Protein AF-0000000070524397 (afdb_homodimer)

InterPro domains:
  IPR037516 Tripartite DENN domain [PS50211] (1-234)
  IPR042431 DENN domain-containing protein 10 [PTHR28544] (1-234)

Radius of gyration: 24.38 Å; Cα contacts (8 Å, |Δi|>4): 678; chains: 2; bounding box: 57×76×60 Å

Solvent-accessible surface area (backbone atoms only — not comparable to full-atom values): 26430 Å² total; per-residue (Å²): 139,86,80,75,86,70,76,80,78,81,74,82,74,82,76,78,84,90,64,96,59,81,52,75,74,76,55,50,52,42,63,40,44,63,20,40,56,69,67,40,86,73,48,38,60,58,45,35,58,55,42,50,36,56,64,45,41,39,27,33,31,37,36,26,78,47,61,69,61,31,46,54,54,56,48,14,54,55,48,64,49,44,89,63,74,60,52,74,36,61,38,55,79,48,62,101,41,67,70,47,44,55,23,55,65,69,45,85,36,33,38,36,16,28,50,58,74,70,56,76,76,42,65,89,68,35,42,30,41,30,38,58,77,75,66,40,79,44,73,35,77,92,45,43,74,70,63,44,77,35,72,67,48,50,52,50,16,48,49,53,40,52,41,68,67,33,86,89,48,52,58,40,51,33,38,48,56,47,38,52,54,49,50,52,52,50,49,56,53,55,72,34,36,41,72,49,91,92,42,90,58,49,23,58,35,67,66,54,52,59,69,69,64,55,60,66,39,50,45,48,36,52,54,47,34,32,48,56,69,63,15,50,83,125,140,87,84,77,85,71,80,83,81,81,76,85,74,82,77,78,81,91,64,95,60,82,49,74,77,76,55,50,52,41,62,41,44,65,22,43,58,68,66,41,84,73,48,38,58,58,45,34,57,55,43,52,35,55,62,44,39,38,27,35,32,36,35,26,78,47,62,68,60,33,46,53,53,57,49,14,54,54,46,63,49,44,90,63,75,58,51,74,35,61,38,55,79,49,60,102,39,68,71,47,45,56,24,56,66,70,45,85,37,33,40,36,15,28,52,58,75,69,56,76,77,41,64,90,69,35,44,30,41,31,38,58,76,75,66,43,78,45,72,34,76,92,45,43,75,68,63,44,77,34,70,64,46,51,53,50,16,49,50,52,41,53,41,67,65,33,87,88,48,52,57,41,51,33,38,47,54,47,38,52,56,49,50,52,53,50,48,54,53,55,70,35,37,42,72,50,93,91,41,89,59,48,21,58,35,69,66,55,52,58,69,67,63,55,60,67,38,50,45,49,36,52,54,49,35,32,48,57,68,65,14,50,83,125

Nearest PDB structures (foldseek):
  8p0v-assembly1_M  TM=8.172E-01  e=8.268E-24  Homo sapiens
  6ekk-assembly2_B  TM=6.399E-01  e=5.357E-07  Homo sapiens
  6ekk-assembly1_A  TM=6.453E-01  e=1.793E-06  Homo sapiens
  2zu6-assembly2_D  TM=4.357E-01  e=2.037E-01  Homo sapiens
  1vec-assembly1_A  TM=5.597E-01  e=2.546E+00  Homo sapiens

pLDDT: mean 84.49, std 22.26, range [18.33, 98.81]

Secondary structure (DSSP, 8-state):
-----------------SS----TTT--HHHHHHT----HHHHGGGHHHHHHHHHTT-EEEEE-SSHHHHHHHHTTGGGGGGGG--GGGEE-S--S-HHHHHHHHTSSSEEEEES-GGGGG-GGG-SEEEETTTTEEEE-GGGTTTT---HHHHHHHHHHHHHHH-TT--HHHHHHHHHHHHHHHHHHHHHTEE--TT-SS-EE-HHHHHHTT--HHHHHHHHHHHHHTT-S--/-----------------SS----TTT--HHHHHHT----HHHHGGGHHHHHHHHHTT-EEEEE-SSHHHHHHHHTTGGGGGGGG--GGGEE-S--S-HHHHHHHHTSSSEEEEES-GGGGG-GGG-SEEEETTTTEEEE-GGGTTTT---HHHHHHHHHHHHHHH-TT--HHHHHHHHHHHHHHHHHHHHHTEE--TT-SS-EE-HHHHHHTT--HHHHHHHHHHHHHTT-S--

Organism: Taeniopygia guttata (NCBI:txid59729)

Foldseek 3Di:
DPDDPVPDPPPPPPPDDDPVPPPPVLQPLVLLVVLAFAPCVLQQLCVLLLLLCVLLQWAEEEEDLDLVLLSRHQSNSVLLACVVVDCVQEASEFDPDPVRQVVQLVDSHHYHYYNDPCVVVVPVRGQWYAHPVVSDIDGDPVCCLLSPDDPLSSVLSVLLNVQSPDPVDDRSRSSVSSNVSVVVLVVVLVVQWDDDPPDPATAGDLVSLVVVVDDPNSSSNSVSSCVSVVR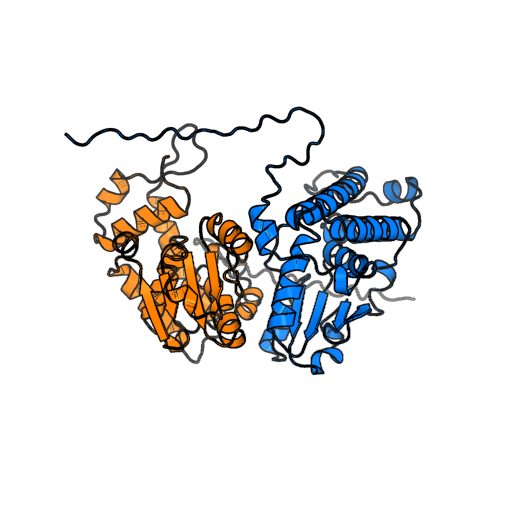HDD/DDDDCVDDPPPPPPPDDDPVPPPPVLQPLVLLVVLAFAPCVLQQLCVLLLLLCVLLQWAEEEEDLDLVLLSRHQSNSVLLACVVVDCVQEASEFDPDPVRQVVLLVDSHHYHYYNDPCVVVVPVRGQWYAHPVVSDIDGDPVCCLLSPDDPLSSVLSVLLNVQSPDPVDDSSRSSVSSNVSVVVLVVVLVVQWDDDPPDPATAGDLVSLVVVVDDPNSSSNSVSSCVSVVRHDD

Structure (mmCIF, N/CA/C/O backbone):
data_AF-0000000070524397-model_v1
#
loop_
_entity.id
_entity.type
_entity.pdbx_description
1 polymer 'DENN domain containing 10'
#
loop_
_atom_site.group_PDB
_atom_site.id
_atom_site.type_symbol
_atom_site.label_atom_id
_atom_site.label_alt_id
_atom_site.label_comp_id
_atom_site.label_asym_id
_atom_site.label_entity_id
_atom_site.label_seq_id
_atom_site.pdbx_PDB_ins_code
_atom_site.Cartn_x
_atom_site.Cartn_y
_atom_site.Cartn_z
_atom_site.occupancy
_atom_site.B_iso_or_equiv
_atom_site.auth_seq_id
_atom_site.auth_comp_id
_atom_site.auth_asym_id
_atom_site.auth_atom_id
_atom_site.pdbx_PDB_model_num
ATOM 1 N N . MET A 1 1 ? -33.062 34.156 0.468 1 21.06 1 MET A N 1
ATOM 2 C CA . MET A 1 1 ? -33.875 33.5 -0.561 1 21.06 1 MET A CA 1
ATOM 3 C C . MET A 1 1 ? -33.156 32.25 -1.091 1 21.06 1 MET A C 1
ATOM 5 O O . MET A 1 1 ? -32.625 32.281 -2.201 1 21.06 1 MET A O 1
ATOM 9 N N . MET A 1 2 ? -32.312 31.609 -0.244 1 22.56 2 MET A N 1
ATOM 10 C CA . MET A 1 2 ? -31.203 30.688 -0.075 1 22.56 2 MET A CA 1
ATOM 11 C C . MET A 1 2 ? -31.562 29.281 -0.508 1 22.56 2 MET A C 1
ATOM 13 O O . MET A 1 2 ? -32.312 28.594 0.188 1 22.56 2 MET A O 1
ATOM 17 N N . GLU A 1 3 ? -32.062 28.984 -1.922 1 22.14 3 GLU A N 1
ATOM 18 C CA . GLU A 1 3 ? -32.688 27.906 -2.674 1 22.14 3 GLU A CA 1
ATOM 19 C C . GLU A 1 3 ? -31.969 26.578 -2.455 1 22.14 3 GLU A C 1
ATOM 21 O O . GLU A 1 3 ? -30.781 26.562 -2.141 1 22.14 3 GLU A O 1
ATOM 26 N N . SER A 1 4 ? -32.75 25.344 -2.295 1 19.47 4 SER A N 1
ATOM 27 C CA . SER A 1 4 ? -32.938 23.938 -1.933 1 19.47 4 SER A CA 1
ATOM 28 C C . SER A 1 4 ? -32.219 23.016 -2.904 1 19.47 4 SER A C 1
ATOM 30 O O . SER A 1 4 ? -32.594 21.859 -3.061 1 19.47 4 SER A O 1
ATOM 32 N N . TYR A 1 5 ? -31.281 23.438 -3.668 1 18.33 5 TYR A N 1
ATOM 33 C CA . TYR A 1 5 ? -30.906 22.516 -4.738 1 18.33 5 TYR A CA 1
ATOM 34 C C . TYR A 1 5 ? -30.438 21.188 -4.172 1 18.33 5 TYR A C 1
ATOM 36 O O . TYR A 1 5 ? -29.328 21.078 -3.658 1 18.33 5 TYR A O 1
ATOM 44 N N . ILE A 1 6 ? -31.297 20.375 -3.395 1 20.47 6 ILE A N 1
ATOM 45 C CA . ILE A 1 6 ? -31.156 19.031 -2.846 1 20.47 6 ILE A CA 1
ATOM 46 C C . ILE A 1 6 ? -30.875 18.047 -3.971 1 20.47 6 ILE A C 1
ATOM 48 O O . ILE A 1 6 ? -31.734 17.781 -4.809 1 20.47 6 ILE A O 1
ATOM 52 N N . ALA A 1 7 ? -29.828 18.219 -4.734 1 21.2 7 ALA A N 1
ATOM 53 C CA . ALA A 1 7 ? -29.656 17.297 -5.855 1 21.2 7 ALA A CA 1
ATOM 54 C C . ALA A 1 7 ? -29.859 15.859 -5.422 1 21.2 7 ALA A C 1
ATOM 56 O O . ALA A 1 7 ? -29.531 15.484 -4.293 1 21.2 7 ALA A O 1
ATOM 57 N N . VAL A 1 8 ? -30.719 15.023 -6.059 1 19.36 8 VAL A N 1
ATOM 58 C CA . VAL A 1 8 ? -31.234 13.656 -6.215 1 19.36 8 VAL A CA 1
ATOM 59 C C . VAL A 1 8 ? -30.062 12.672 -6.215 1 19.36 8 VAL A C 1
ATOM 61 O O . VAL A 1 8 ? -29.172 12.758 -7.059 1 19.36 8 VAL A O 1
ATOM 64 N N . LEU A 1 9 ? -29.703 12.062 -5.09 1 19.66 9 LEU A N 1
ATOM 65 C CA . LEU A 1 9 ? -28.859 10.914 -4.754 1 19.66 9 LEU A CA 1
ATOM 66 C C . LEU A 1 9 ? -29.281 9.68 -5.543 1 19.66 9 LEU A C 1
ATOM 68 O O . LEU A 1 9 ? -30.312 9.07 -5.25 1 19.66 9 LEU A O 1
ATOM 72 N N . THR A 1 10 ? -29.391 9.727 -6.891 1 20.84 10 THR A N 1
ATOM 73 C CA . THR A 1 10 ? -29.781 8.516 -7.605 1 20.84 10 THR A CA 1
ATOM 74 C C . THR A 1 10 ? -28.969 7.312 -7.117 1 20.84 10 THR A C 1
ATOM 76 O O . THR A 1 10 ? -27.734 7.328 -7.156 1 20.84 10 THR A O 1
ATOM 79 N N . LYS A 1 11 ? -29.453 6.516 -6.184 1 25.2 11 LYS A N 1
ATOM 80 C CA . LYS A 1 11 ? -29.266 5.176 -5.625 1 25.2 11 LYS A CA 1
ATOM 81 C C . LYS A 1 11 ? -29.047 4.145 -6.727 1 25.2 11 LYS A C 1
ATOM 83 O O . LYS A 1 11 ? -30 3.725 -7.383 1 25.2 11 LYS A O 1
ATOM 88 N N . GLY A 1 12 ? -28.172 4.105 -7.695 1 23.19 12 GLY A N 1
ATOM 89 C CA . GLY A 1 12 ? -28.078 2.979 -8.609 1 23.19 12 GLY A CA 1
ATOM 90 C C . GLY A 1 12 ? -27.859 1.652 -7.906 1 23.19 12 GLY A C 1
ATOM 91 O O . GLY A 1 12 ? -26.734 1.292 -7.578 1 23.19 12 GLY A O 1
ATOM 92 N N . ILE A 1 13 ? -28.812 1.137 -7.07 1 24.67 13 ILE A N 1
ATOM 93 C CA . ILE A 1 13 ? -28.969 -0.173 -6.445 1 24.67 13 ILE A CA 1
ATOM 94 C C . ILE A 1 13 ? -28.875 -1.265 -7.508 1 24.67 13 ILE A C 1
ATOM 96 O O . ILE A 1 13 ? -29.734 -1.353 -8.391 1 24.67 13 ILE A O 1
ATOM 100 N N . CYS A 1 14 ? -27.875 -1.747 -8.148 1 23.94 14 CYS A N 1
ATOM 101 C CA . CYS A 1 14 ? -28.047 -2.949 -8.953 1 23.94 14 CYS A CA 1
ATOM 102 C C . CYS A 1 14 ? -28.406 -4.145 -8.078 1 23.94 14 CYS A C 1
ATOM 104 O O . CYS A 1 14 ? -27.672 -4.488 -7.156 1 23.94 14 CYS A O 1
ATOM 106 N N . GLN A 1 15 ? -29.656 -4.566 -7.902 1 25.31 15 GLN A N 1
ATOM 107 C CA . GLN A 1 15 ? -30.391 -5.688 -7.324 1 25.31 15 GLN A CA 1
ATOM 108 C C . GLN A 1 15 ? -29.812 -7.02 -7.797 1 25.31 15 GLN A C 1
ATOM 110 O O . GLN A 1 15 ? -30.328 -7.613 -8.75 1 25.31 15 GLN A O 1
ATOM 115 N N . SER A 1 16 ? -28.719 -7.43 -8.289 1 25.88 16 SER A N 1
ATOM 116 C CA . SER A 1 16 ? -28.656 -8.812 -8.75 1 25.88 16 SER A CA 1
ATOM 117 C C . SER A 1 16 ? -28.984 -9.781 -7.621 1 25.88 16 SER A C 1
ATOM 119 O O . SER A 1 16 ? -28.594 -9.578 -6.473 1 25.88 16 SER A O 1
ATOM 121 N N . GLU A 1 17 ? -29.938 -10.789 -7.68 1 27.19 17 GLU A N 1
ATOM 122 C CA . GLU A 1 17 ? -30.625 -11.828 -6.93 1 27.19 17 GLU A CA 1
ATOM 123 C C . GLU A 1 17 ? -29.641 -12.648 -6.094 1 27.19 17 GLU A C 1
ATOM 125 O O . GLU A 1 17 ? -28.422 -12.508 -6.23 1 27.19 17 GLU A O 1
ATOM 130 N N . GLU A 1 18 ? -30.047 -14.188 -5.762 1 28.73 18 GLU A N 1
ATOM 131 C CA . GLU A 1 18 ? -29.984 -15.305 -4.824 1 28.73 18 GLU A CA 1
ATOM 132 C C . GLU A 1 18 ? -28.578 -15.898 -4.766 1 28.73 18 GLU A C 1
ATOM 134 O O . GLU A 1 18 ? -28.172 -16.453 -3.744 1 28.73 18 GLU A O 1
ATOM 139 N N . ASN A 1 19 ? -28.109 -16.609 -5.895 1 27.97 19 ASN A N 1
ATOM 140 C CA . ASN A 1 19 ? -27.016 -17.562 -6.09 1 27.97 19 ASN A CA 1
ATOM 141 C C . ASN A 1 19 ? -25.672 -16.969 -5.727 1 27.97 19 ASN A C 1
ATOM 143 O O . ASN A 1 19 ? -25.469 -15.758 -5.867 1 27.97 19 ASN A O 1
ATOM 147 N N . GLY A 1 20 ? -24.625 -17.703 -4.977 1 31.33 20 GLY A N 1
ATOM 148 C CA . GLY A 1 20 ? -23.469 -17.219 -4.242 1 31.33 20 GLY A CA 1
ATOM 149 C C . GLY A 1 20 ? -22.734 -16.094 -4.949 1 31.33 20 GLY A C 1
ATOM 150 O O . GLY A 1 20 ? -21.75 -16.312 -5.648 1 31.33 20 GLY A O 1
ATOM 151 N N . SER A 1 21 ? -23.375 -15.125 -5.574 1 30.52 21 SER A N 1
ATOM 152 C CA . SER A 1 21 ? -23.062 -14.086 -6.547 1 30.52 21 SER A CA 1
ATOM 153 C C . SER A 1 21 ? -21.953 -13.172 -6.039 1 30.52 21 SER A C 1
ATOM 155 O O . SER A 1 21 ? -22.047 -12.617 -4.941 1 30.52 21 SER A O 1
ATOM 157 N N . PHE A 1 22 ? -20.656 -13.555 -6.066 1 33.31 22 PHE A N 1
ATOM 158 C CA . PHE A 1 22 ? -19.547 -12.609 -6.09 1 33.31 22 PHE A CA 1
ATOM 159 C C . PHE A 1 22 ? -20 -11.234 -6.551 1 33.31 22 PHE A C 1
ATOM 161 O O . PHE A 1 22 ? -20.344 -11.047 -7.723 1 33.31 22 PHE A O 1
ATOM 168 N N . LEU A 1 23 ? -20.953 -10.578 -5.945 1 38.72 23 LEU A N 1
ATOM 169 C CA . LEU A 1 23 ? -21.562 -9.281 -6.211 1 38.72 23 LEU A CA 1
ATOM 170 C C . LEU A 1 23 ? -20.547 -8.305 -6.785 1 38.72 23 LEU A C 1
ATOM 172 O O . LEU A 1 23 ? -19.406 -8.242 -6.312 1 38.72 23 LEU A O 1
ATOM 176 N N . SER A 1 24 ? -20.578 -7.941 -8.141 1 42.62 24 SER A N 1
ATOM 177 C CA . SER A 1 24 ? -20 -6.801 -8.852 1 42.62 24 SER A CA 1
ATOM 178 C C . SER A 1 24 ? -19.625 -5.688 -7.879 1 42.62 24 SER A C 1
ATOM 180 O O . SER A 1 24 ? -18.797 -4.824 -8.211 1 42.62 24 SER A O 1
ATOM 182 N N . LYS A 1 25 ? -20.234 -5.746 -6.711 1 46.66 25 LYS A N 1
ATOM 183 C CA . LYS A 1 25 ? -20.062 -4.648 -5.762 1 46.66 25 LYS A CA 1
ATOM 184 C C . LYS A 1 25 ? -18.688 -4.711 -5.102 1 46.66 25 LYS A C 1
ATOM 186 O O . LYS A 1 25 ? -18.094 -3.674 -4.793 1 46.66 25 LYS A O 1
ATOM 191 N N . ASP A 1 26 ? -18.281 -6.074 -4.906 1 50.47 26 ASP A N 1
ATOM 192 C CA . ASP A 1 26 ? -17.047 -6.211 -4.121 1 50.47 26 ASP A CA 1
ATOM 193 C C . ASP A 1 26 ? -15.82 -5.879 -4.965 1 50.47 26 ASP A C 1
ATOM 195 O O . ASP A 1 26 ? -14.766 -5.535 -4.422 1 50.47 26 ASP A O 1
ATOM 199 N N . PHE A 1 27 ? -16.156 -6.164 -6.219 1 55.69 27 PHE A N 1
ATOM 200 C CA . PHE A 1 27 ? -15.008 -5.836 -7.059 1 55.69 27 PHE A CA 1
ATOM 201 C C . PHE A 1 27 ? -15.039 -4.367 -7.473 1 55.69 27 PHE A C 1
ATOM 203 O O . PHE A 1 27 ? -15.93 -3.945 -8.211 1 55.69 27 PHE A O 1
ATOM 210 N N . ASP A 1 28 ? -14.312 -3.66 -6.676 1 63 28 ASP A N 1
ATOM 211 C CA . ASP A 1 28 ? -14.141 -2.264 -7.062 1 63 28 ASP A CA 1
ATOM 212 C C . ASP A 1 28 ? -13.203 -2.141 -8.266 1 63 28 ASP A C 1
ATOM 214 O O . ASP A 1 28 ? -11.984 -2.152 -8.109 1 63 28 ASP A O 1
ATOM 218 N N . ALA A 1 29 ? -13.789 -2.189 -9.453 1 59.62 29 ALA A N 1
ATOM 219 C CA . ALA A 1 29 ? -13.039 -2.127 -10.703 1 59.62 29 ALA A CA 1
ATOM 220 C C . ALA A 1 29 ? -12.055 -0.961 -10.695 1 59.62 29 ALA A C 1
ATOM 222 O O . ALA A 1 29 ? -10.992 -1.036 -11.312 1 59.62 29 ALA A O 1
ATOM 223 N N . ARG A 1 30 ? -12.461 -0.094 -10.031 1 62.22 30 ARG A N 1
ATOM 224 C CA . ARG A 1 30 ? -11.641 1.115 -10.016 1 62.22 30 ARG A CA 1
ATOM 225 C C . ARG A 1 30 ? -10.32 0.878 -9.297 1 62.22 30 ARG A C 1
ATOM 227 O O . ARG A 1 30 ? -9.258 1.273 -9.781 1 62.22 30 ARG A O 1
ATOM 234 N N . LYS A 1 31 ? -10.32 0.226 -8.203 1 67.38 31 LYS A N 1
ATOM 235 C CA . LYS A 1 31 ? -9.109 -0.13 -7.48 1 67.38 31 LYS A CA 1
ATOM 236 C C . LYS A 1 31 ? -8.25 -1.102 -8.289 1 67.38 31 LYS A C 1
ATOM 238 O O . LYS A 1 31 ? -7.023 -0.987 -8.305 1 67.38 31 LYS A O 1
ATOM 243 N N . ALA A 1 32 ? -8.945 -1.843 -8.992 1 67.62 32 ALA A N 1
ATOM 244 C CA . ALA A 1 32 ? -8.25 -2.838 -9.805 1 67.62 32 ALA A CA 1
ATOM 245 C C . ALA A 1 32 ? -7.441 -2.174 -10.914 1 67.62 32 ALA A C 1
ATOM 247 O O . ALA A 1 32 ? -6.34 -2.621 -11.234 1 67.62 32 ALA A O 1
ATOM 248 N N . TYR A 1 33 ? -7.914 -1.121 -11.414 1 66.44 33 TYR A N 1
ATOM 249 C CA . TYR A 1 33 ? -7.215 -0.447 -12.5 1 66.44 33 TYR A CA 1
ATOM 250 C C . TYR A 1 33 ? -5.918 0.182 -12.008 1 66.44 33 TYR A C 1
ATOM 252 O O . TYR A 1 33 ? -4.895 0.133 -12.703 1 66.44 33 TYR A O 1
ATOM 260 N N . LEU A 1 34 ? -6.035 0.681 -10.875 1 70.81 34 LEU A N 1
ATOM 261 C CA . LEU A 1 34 ? -4.852 1.346 -10.344 1 70.81 34 LEU A CA 1
ATOM 262 C C . LEU A 1 34 ? -3.758 0.332 -10.023 1 70.81 34 LEU A C 1
ATOM 264 O O . LEU A 1 34 ? -2.574 0.677 -9.984 1 70.81 34 LEU A O 1
ATOM 268 N N . ALA A 1 35 ? -4.172 -0.866 -9.961 1 68.56 35 ALA A N 1
ATOM 269 C CA . ALA A 1 35 ? -3.207 -1.935 -9.719 1 68.56 35 ALA A CA 1
ATOM 270 C C . ALA A 1 35 ? -2.398 -2.242 -10.977 1 68.56 35 ALA A C 1
ATOM 272 O O . ALA A 1 35 ? -1.316 -2.83 -10.898 1 68.56 35 ALA A O 1
ATOM 273 N N . GLY A 1 36 ? -2.727 -1.626 -12.109 1 68.06 36 GLY A N 1
ATOM 274 C CA . GLY A 1 36 ? -2.018 -1.883 -13.352 1 68.06 36 GLY A CA 1
ATOM 275 C C . GLY A 1 36 ? -2.408 -3.197 -14.008 1 68.06 36 GLY A C 1
ATOM 276 O O . GLY A 1 36 ? -3.273 -3.912 -13.5 1 68.06 36 GLY A O 1
ATOM 277 N N . SER A 1 37 ? -1.847 -3.383 -15.195 1 68.56 37 SER A N 1
ATOM 278 C CA . SER A 1 37 ? -2.084 -4.605 -15.953 1 68.56 37 SER A CA 1
ATOM 279 C C . SER A 1 37 ? -1.207 -5.746 -15.453 1 68.56 37 SER A C 1
ATOM 281 O O . SER A 1 37 ? -0.006 -5.566 -15.242 1 68.56 37 SER A O 1
ATOM 283 N N . ILE A 1 38 ? -1.871 -6.816 -15.125 1 70.75 38 ILE A N 1
ATOM 284 C CA . ILE A 1 38 ? -1.098 -8.008 -14.789 1 70.75 38 ILE A CA 1
ATOM 285 C C . ILE A 1 38 ? -0.157 -8.352 -15.945 1 70.75 38 ILE A C 1
ATOM 287 O O . ILE A 1 38 ? -0.591 -8.469 -17.094 1 70.75 38 ILE A O 1
ATOM 291 N N . LYS A 1 39 ? 1.061 -8.266 -15.672 1 68.81 39 LYS A N 1
ATOM 292 C CA . LYS A 1 39 ? 2.068 -8.445 -16.703 1 68.81 39 LYS A CA 1
ATOM 293 C C . LYS A 1 39 ? 2.17 -9.906 -17.125 1 68.81 39 LYS A C 1
ATOM 295 O O . LYS A 1 39 ? 3.25 -10.5 -17.094 1 68.81 39 LYS A O 1
ATOM 300 N N . VAL A 1 40 ? 1.19 -10.43 -17.609 1 77 40 VAL A N 1
ATOM 301 C CA . VAL A 1 40 ? 1.125 -11.812 -18.078 1 77 40 VAL A CA 1
ATOM 302 C C . VAL A 1 40 ? 1.975 -11.969 -19.328 1 77 40 VAL A C 1
ATOM 304 O O . VAL A 1 40 ? 2.543 -13.039 -19.578 1 77 40 VAL A O 1
ATOM 307 N N . SER A 1 41 ? 2.1 -10.922 -19.969 1 76.19 41 SER A N 1
ATOM 308 C CA . SER A 1 41 ? 2.85 -10.984 -21.219 1 76.19 41 SER A CA 1
ATOM 309 C C . SER A 1 41 ? 4.312 -11.344 -20.969 1 76.19 41 SER A C 1
ATOM 311 O O . SER A 1 41 ? 4.949 -11.977 -21.797 1 76.19 41 SER A O 1
ATOM 313 N N . GLN A 1 42 ? 4.715 -11.008 -19.891 1 88.19 42 GLN A N 1
ATOM 314 C CA . GLN A 1 42 ? 6.133 -11.234 -19.625 1 88.19 42 GLN A CA 1
ATOM 315 C C . GLN A 1 42 ? 6.387 -12.664 -19.156 1 88.19 42 GLN A C 1
ATOM 317 O O . GLN A 1 42 ? 7.363 -13.297 -19.562 1 88.19 42 GLN A O 1
ATOM 322 N N . PHE A 1 43 ? 5.492 -13.211 -18.375 1 93.56 43 PHE A N 1
ATOM 323 C CA . PHE A 1 43 ? 5.805 -14.492 -17.75 1 93.56 43 PHE A CA 1
ATOM 324 C C . PHE A 1 43 ? 4.84 -15.57 -18.219 1 93.56 43 PHE A C 1
ATOM 326 O O . PHE A 1 43 ? 5.059 -16.766 -17.969 1 93.56 43 PHE A O 1
ATOM 333 N N . GLY A 1 44 ? 3.771 -15.273 -18.906 1 93.88 44 GLY A N 1
ATOM 334 C CA . GLY A 1 44 ? 2.82 -16.266 -19.391 1 93.88 44 GLY A CA 1
ATOM 335 C C . GLY A 1 44 ? 2.301 -17.172 -18.297 1 93.88 44 GLY A C 1
ATOM 336 O O . GLY A 1 44 ? 1.838 -16.703 -17.266 1 93.88 44 GLY A O 1
ATOM 337 N N . MET A 1 45 ? 2.578 -18.422 -18.531 1 95 45 MET A N 1
ATOM 338 C CA . MET A 1 45 ? 2.088 -19.453 -17.625 1 95 45 MET A CA 1
ATOM 339 C C . MET A 1 45 ? 2.789 -19.375 -16.266 1 95 45 MET A C 1
ATOM 341 O O . MET A 1 45 ? 2.227 -19.766 -15.25 1 95 45 MET A O 1
ATOM 345 N N . GLU A 1 46 ? 3.963 -18.859 -16.297 1 96.75 46 GLU A N 1
ATOM 346 C CA . GLU A 1 46 ? 4.723 -18.797 -15.047 1 96.75 46 GLU A CA 1
ATOM 347 C C . GLU A 1 46 ? 4.086 -17.812 -14.07 1 96.75 46 GLU A C 1
ATOM 349 O O . GLU A 1 46 ? 4.414 -17.812 -12.883 1 96.75 46 GLU A O 1
ATOM 354 N N . THR A 1 47 ? 3.127 -17.016 -14.516 1 96.81 47 THR A N 1
ATOM 355 C CA . THR A 1 47 ? 2.387 -16.141 -13.625 1 96.81 47 THR A CA 1
ATOM 356 C C . THR A 1 47 ? 1.707 -16.922 -12.508 1 96.81 47 THR A C 1
ATOM 358 O O . THR A 1 47 ? 1.504 -16.422 -11.406 1 96.81 47 THR A O 1
ATOM 361 N N . VAL A 1 48 ? 1.422 -18.188 -12.75 1 97.94 48 VAL A N 1
ATOM 362 C CA . VAL A 1 48 ? 0.758 -19.031 -11.766 1 97.94 48 VAL A CA 1
ATOM 363 C C . VAL A 1 48 ? 1.665 -19.219 -10.547 1 97.94 48 VAL A C 1
ATOM 365 O O . VAL A 1 48 ? 1.183 -19.375 -9.422 1 97.94 48 VAL A O 1
ATOM 368 N N . ILE A 1 49 ? 2.969 -19.141 -10.742 1 98.25 49 ILE A N 1
ATOM 369 C CA . ILE A 1 49 ? 3.914 -19.234 -9.633 1 98.25 49 ILE A CA 1
ATOM 370 C C . ILE A 1 49 ? 3.711 -18.062 -8.68 1 98.25 49 ILE A C 1
ATOM 372 O O . ILE A 1 49 ? 3.67 -18.25 -7.461 1 98.25 49 ILE A O 1
ATOM 376 N N . LEU A 1 50 ? 3.512 -16.875 -9.242 1 97.94 50 LEU A N 1
ATOM 377 C CA . LEU A 1 50 ? 3.283 -15.68 -8.445 1 97.94 50 LEU A CA 1
ATOM 378 C C . LEU A 1 50 ? 1.923 -15.734 -7.762 1 97.94 50 LEU A C 1
ATOM 380 O O . LEU A 1 50 ? 1.799 -15.375 -6.586 1 97.94 50 LEU A O 1
ATOM 384 N N . TYR A 1 51 ? 0.994 -16.203 -8.484 1 98.12 51 TYR A N 1
ATOM 385 C CA . TYR A 1 51 ? -0.33 -16.391 -7.906 1 98.12 51 TYR A CA 1
ATOM 386 C C . TYR A 1 51 ? -0.266 -17.328 -6.695 1 98.12 51 TYR A C 1
ATOM 388 O O . TYR A 1 51 ? -0.79 -17 -5.629 1 98.12 51 TYR A O 1
ATOM 396 N N . THR A 1 52 ? 0.383 -18.422 -6.875 1 98.69 52 THR A N 1
ATOM 397 C CA . THR A 1 52 ? 0.49 -19.422 -5.816 1 98.69 52 THR A CA 1
ATOM 398 C C . THR A 1 52 ? 1.245 -18.859 -4.617 1 98.69 52 THR A C 1
ATOM 400 O O . THR A 1 52 ? 0.823 -19.047 -3.471 1 98.69 52 THR A O 1
ATOM 403 N N . ALA A 1 53 ? 2.314 -18.172 -4.898 1 98.62 53 ALA A N 1
ATOM 404 C CA . ALA A 1 53 ? 3.1 -17.578 -3.822 1 98.62 53 ALA A CA 1
ATOM 405 C C . ALA A 1 53 ? 2.264 -16.578 -3.025 1 98.62 53 ALA A C 1
ATOM 407 O O . ALA A 1 53 ? 2.316 -16.562 -1.793 1 98.62 53 ALA A O 1
ATOM 408 N N . LEU A 1 54 ? 1.528 -15.789 -3.688 1 98.12 54 LEU A N 1
ATOM 409 C CA . LEU A 1 54 ? 0.695 -14.789 -3.029 1 98.12 54 LEU A CA 1
ATOM 410 C C . LEU A 1 54 ? -0.411 -15.453 -2.217 1 98.12 54 LEU A C 1
ATOM 412 O O . LEU A 1 54 ? -0.673 -15.055 -1.077 1 98.12 54 LEU A O 1
ATOM 416 N N . MET A 1 55 ? -1.025 -16.469 -2.797 1 98.31 55 MET A N 1
ATOM 417 C CA . MET A 1 55 ? -2.062 -17.203 -2.08 1 98.31 55 MET A CA 1
ATOM 418 C C . MET A 1 55 ? -1.516 -17.797 -0.785 1 98.31 55 MET A C 1
ATOM 420 O O . MET A 1 55 ? -2.201 -17.797 0.24 1 98.31 55 MET A O 1
ATOM 424 N N . LEU A 1 56 ? -0.296 -18.188 -0.836 1 98.44 56 LEU A N 1
ATOM 425 C CA . LEU A 1 56 ? 0.299 -18.875 0.308 1 98.44 56 LEU A CA 1
ATOM 426 C C . LEU A 1 56 ? 1.07 -17.891 1.185 1 98.44 56 LEU A C 1
ATOM 428 O O . LEU A 1 56 ? 1.789 -18.297 2.098 1 98.44 56 LEU A O 1
ATOM 432 N N . LYS A 1 57 ? 0.975 -16.594 0.894 1 97.81 57 LYS A N 1
ATOM 433 C CA . LYS A 1 57 ? 1.6 -15.508 1.649 1 97.81 57 LYS A CA 1
ATOM 434 C C . LYS A 1 57 ? 3.107 -15.719 1.766 1 97.81 57 LYS A C 1
ATOM 436 O O . LYS A 1 57 ? 3.674 -15.586 2.852 1 97.81 57 LYS A O 1
ATOM 441 N N . LYS A 1 58 ? 3.705 -16.094 0.659 1 98.44 58 LYS A N 1
ATOM 442 C CA . LYS A 1 58 ? 5.156 -16.234 0.587 1 98.44 58 LYS A CA 1
ATOM 443 C C . LYS A 1 58 ? 5.84 -14.891 0.385 1 98.44 58 LYS A C 1
ATOM 445 O O . LYS A 1 58 ? 5.188 -13.906 0.044 1 98.44 58 LYS A O 1
ATOM 450 N N . ARG A 1 59 ? 7.164 -14.867 0.69 1 98.19 59 ARG A N 1
ATOM 451 C CA . ARG A 1 59 ? 8.008 -13.695 0.485 1 98.19 59 ARG A CA 1
ATOM 452 C C . ARG A 1 59 ? 8.5 -13.617 -0.957 1 98.19 59 ARG A C 1
ATOM 454 O O . ARG A 1 59 ? 9.203 -14.508 -1.426 1 98.19 59 ARG A O 1
ATOM 461 N N . ILE A 1 60 ? 8.086 -12.523 -1.674 1 98.75 60 ILE A N 1
ATOM 462 C CA . ILE A 1 60 ? 8.469 -12.344 -3.07 1 98.75 60 ILE A CA 1
ATOM 463 C C . ILE A 1 60 ? 9.414 -11.148 -3.195 1 98.75 60 ILE A C 1
ATOM 465 O O . ILE A 1 60 ? 9.086 -10.039 -2.775 1 98.75 60 ILE A O 1
ATOM 469 N N . VAL A 1 61 ? 10.531 -11.414 -3.729 1 98.75 61 VAL A N 1
ATOM 470 C CA . VAL A 1 61 ? 11.477 -10.336 -4.012 1 98.75 61 VAL A CA 1
ATOM 471 C C . VAL A 1 61 ? 11.594 -10.133 -5.52 1 98.75 61 VAL A C 1
ATOM 473 O O . VAL A 1 61 ? 11.719 -11.102 -6.273 1 98.75 61 VAL A O 1
ATOM 476 N N . VAL A 1 62 ? 11.547 -8.93 -5.945 1 98.56 62 VAL A N 1
ATOM 477 C CA . VAL A 1 62 ? 11.648 -8.547 -7.352 1 98.56 62 VAL A CA 1
ATOM 478 C C . VAL A 1 62 ? 12.867 -7.656 -7.559 1 98.56 62 VAL A C 1
ATOM 480 O O . VAL A 1 62 ? 13.055 -6.664 -6.848 1 98.56 62 VAL A O 1
ATOM 483 N N . TYR A 1 63 ? 13.625 -8.016 -8.516 1 98.75 63 TYR A N 1
ATOM 484 C CA . TYR A 1 63 ? 14.789 -7.199 -8.859 1 98.75 63 TYR A CA 1
ATOM 485 C C . TYR A 1 63 ? 14.648 -6.629 -10.266 1 98.75 63 TYR A C 1
ATOM 487 O O . TYR A 1 63 ? 14.258 -7.336 -11.195 1 98.75 63 TYR A O 1
ATOM 495 N N . HIS A 1 64 ? 14.992 -5.453 -10.383 1 98.5 64 HIS A N 1
ATOM 496 C CA . HIS A 1 64 ? 15.266 -4.75 -11.625 1 98.5 64 HIS A CA 1
ATOM 497 C C . HIS A 1 64 ? 16.094 -3.496 -11.383 1 98.5 64 HIS A C 1
ATOM 499 O O . HIS A 1 64 ? 15.898 -2.803 -10.375 1 98.5 64 HIS A O 1
ATOM 505 N N . PRO A 1 65 ? 17 -3.154 -12.328 1 97.94 65 PRO A N 1
ATOM 506 C CA . PRO A 1 65 ? 17.812 -1.965 -12.086 1 97.94 65 PRO A CA 1
ATOM 507 C C . PRO A 1 65 ? 17 -0.67 -12.148 1 97.94 65 PRO A C 1
ATOM 509 O O . PRO A 1 65 ? 17.406 0.343 -11.57 1 97.94 65 PRO A O 1
ATOM 512 N N . ARG A 1 66 ? 15.977 -0.662 -12.828 1 96.25 66 ARG A N 1
ATOM 513 C CA . ARG A 1 66 ? 15.125 0.519 -12.953 1 96.25 66 ARG A CA 1
ATOM 514 C C . ARG A 1 66 ? 13.93 0.427 -12.016 1 96.25 66 ARG A C 1
ATOM 516 O O . ARG A 1 66 ? 13.102 -0.484 -12.133 1 96.25 66 ARG A O 1
ATOM 523 N N . ILE A 1 67 ? 13.711 1.365 -11.156 1 95.88 67 ILE A N 1
ATOM 524 C CA . ILE A 1 67 ? 12.641 1.377 -10.164 1 95.88 67 ILE A CA 1
ATOM 525 C C . ILE A 1 67 ? 11.289 1.471 -10.867 1 95.88 67 ILE A C 1
ATOM 527 O O . ILE A 1 67 ? 10.297 0.927 -10.383 1 95.88 67 ILE A O 1
ATOM 531 N N . GLU A 1 68 ? 11.289 2.139 -12.102 1 94 68 GLU A N 1
ATOM 532 C CA . GLU A 1 68 ? 10.047 2.25 -12.859 1 94 68 GLU A CA 1
ATOM 533 C C . GLU A 1 68 ? 9.484 0.875 -13.203 1 94 68 GLU A C 1
ATOM 535 O O . GLU A 1 68 ? 8.281 0.641 -13.07 1 94 68 GLU A O 1
ATOM 540 N N . ALA A 1 69 ? 10.438 0.031 -13.602 1 94.62 69 ALA A N 1
ATOM 541 C CA . ALA A 1 69 ? 10.039 -1.324 -13.969 1 94.62 69 ALA A CA 1
ATOM 542 C C . ALA A 1 69 ? 9.508 -2.09 -12.758 1 94.62 69 ALA A C 1
ATOM 544 O O . ALA A 1 69 ? 8.5 -2.795 -12.859 1 94.62 69 ALA A O 1
ATOM 545 N N . ILE A 1 70 ? 10.148 -1.896 -11.602 1 96.06 70 ILE A N 1
ATOM 546 C CA . ILE A 1 70 ? 9.734 -2.566 -10.375 1 96.06 70 ILE A CA 1
ATOM 547 C C . ILE A 1 70 ? 8.344 -2.092 -9.969 1 96.06 70 ILE A C 1
ATOM 549 O O . ILE A 1 70 ? 7.469 -2.904 -9.672 1 96.06 70 ILE A O 1
ATOM 553 N N . GLN A 1 71 ? 8.133 -0.796 -9.984 1 91.94 71 GLN A N 1
ATOM 554 C CA . GLN A 1 71 ? 6.859 -0.216 -9.57 1 91.94 71 GLN A CA 1
ATOM 555 C C . GLN A 1 71 ? 5.715 -0.692 -10.461 1 91.94 71 GLN A C 1
ATOM 557 O O . GLN A 1 71 ? 4.656 -1.078 -9.969 1 91.94 71 GLN A O 1
ATOM 562 N N . GLU A 1 72 ? 5.934 -0.713 -11.75 1 90.94 72 GLU A N 1
ATOM 563 C CA . GLU A 1 72 ? 4.91 -1.127 -12.703 1 90.94 72 GLU A CA 1
ATOM 56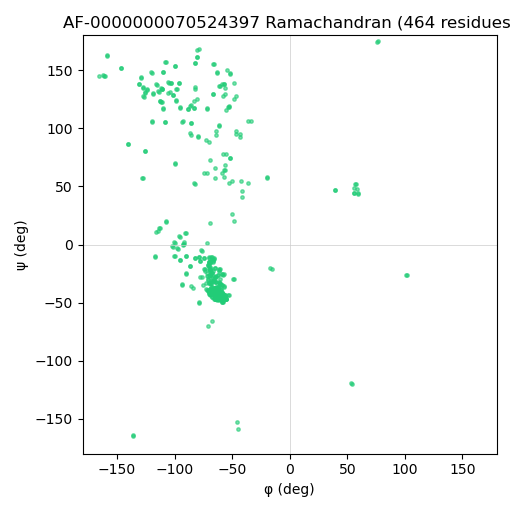4 C C . GLU A 1 72 ? 4.539 -2.596 -12.516 1 90.94 72 GLU A C 1
ATOM 566 O O . GLU A 1 72 ? 3.365 -2.963 -12.594 1 90.94 72 GLU A O 1
ATOM 571 N N . PHE A 1 73 ? 5.504 -3.34 -12.227 1 94 73 PHE A N 1
ATOM 572 C CA . PHE A 1 73 ? 5.281 -4.777 -12.109 1 94 73 PHE A CA 1
ATOM 573 C C . PHE A 1 73 ? 4.645 -5.117 -10.766 1 94 73 PHE A C 1
ATOM 575 O O . PHE A 1 73 ? 3.621 -5.805 -10.719 1 94 73 PHE A O 1
ATOM 582 N N . THR A 1 74 ? 5.207 -4.609 -9.617 1 95.12 74 THR A N 1
ATOM 583 C CA . THR A 1 74 ? 4.801 -5.043 -8.281 1 95.12 74 THR A CA 1
ATOM 584 C C . THR A 1 74 ? 3.404 -4.523 -7.949 1 95.12 74 THR A C 1
ATOM 586 O O . THR A 1 74 ? 2.656 -5.172 -7.215 1 95.12 74 THR A O 1
ATOM 589 N N . ARG A 1 75 ? 3.027 -3.412 -8.469 1 89.81 75 ARG A N 1
ATOM 590 C CA . ARG A 1 75 ? 1.731 -2.832 -8.133 1 89.81 75 ARG A CA 1
ATOM 591 C C . ARG A 1 75 ? 0.592 -3.727 -8.617 1 89.81 75 ARG A C 1
ATOM 593 O O . ARG A 1 75 ? -0.538 -3.609 -8.133 1 89.81 75 ARG A O 1
ATOM 600 N N . THR A 1 76 ? 0.875 -4.652 -9.609 1 91.06 76 THR A N 1
ATOM 601 C CA . THR A 1 76 ? -0.162 -5.512 -10.164 1 91.06 76 THR A CA 1
ATOM 602 C C . THR A 1 76 ? -0.326 -6.773 -9.328 1 91.06 76 THR A C 1
ATOM 604 O O . THR A 1 76 ? -1.354 -7.449 -9.406 1 91.06 76 THR A O 1
ATOM 607 N N . LEU A 1 77 ? 0.596 -7.109 -8.539 1 94.88 77 LEU A N 1
ATOM 608 C CA . LEU A 1 77 ? 0.677 -8.43 -7.926 1 94.88 77 LEU A CA 1
ATOM 609 C C . LEU A 1 77 ? -0.433 -8.617 -6.898 1 94.88 77 LEU A C 1
ATOM 611 O O . LEU A 1 77 ? -1.074 -9.672 -6.859 1 94.88 77 LEU A O 1
ATOM 615 N N . PRO A 1 78 ? -0.739 -7.598 -6.078 1 92.5 78 PRO A N 1
ATOM 616 C CA . PRO A 1 78 ? -1.832 -7.801 -5.121 1 92.5 78 PRO A CA 1
ATOM 617 C C . PRO A 1 78 ? -3.166 -8.086 -5.809 1 92.5 78 PRO A C 1
ATOM 619 O O . PRO A 1 78 ? -4.031 -8.758 -5.23 1 92.5 78 PRO A O 1
ATOM 622 N N . ALA A 1 79 ? -3.297 -7.676 -7.07 1 90.88 79 ALA A N 1
ATOM 623 C CA . ALA A 1 79 ? -4.547 -7.875 -7.797 1 90.88 79 ALA A CA 1
ATOM 624 C C . ALA A 1 79 ? -4.754 -9.352 -8.141 1 90.88 79 ALA A C 1
ATOM 626 O O . ALA A 1 79 ? -5.871 -9.773 -8.445 1 90.88 79 ALA A O 1
ATOM 627 N N . LEU A 1 80 ? -3.707 -10.148 -8.086 1 94.81 80 LEU A N 1
ATOM 628 C CA . LEU A 1 80 ? -3.816 -11.578 -8.336 1 94.81 80 LEU A CA 1
ATOM 629 C C . LEU A 1 80 ? -4.582 -12.273 -7.211 1 94.81 80 LEU A C 1
ATOM 631 O O . LEU A 1 80 ? -5.094 -13.383 -7.395 1 94.81 80 LEU A O 1
ATOM 635 N N . VAL A 1 81 ? -4.613 -11.633 -6.031 1 95.69 81 VAL A N 1
ATOM 636 C CA . VAL A 1 81 ? -5.316 -12.18 -4.879 1 95.69 81 VAL A CA 1
ATOM 637 C C . VAL A 1 81 ? -6.27 -11.133 -4.305 1 95.69 81 VAL A C 1
ATOM 639 O O . VAL A 1 81 ? -6.254 -10.859 -3.102 1 95.69 81 VAL A O 1
ATOM 642 N N . TRP A 1 82 ? -7.07 -10.711 -5.082 1 91.06 82 TRP A N 1
ATOM 643 C CA . TRP A 1 82 ? -7.953 -9.57 -4.836 1 91.06 82 TRP A CA 1
ATOM 644 C C . TRP A 1 82 ? -8.828 -9.82 -3.609 1 91.06 82 TRP A C 1
ATOM 646 O O . TRP A 1 82 ? -9.273 -8.867 -2.959 1 91.06 82 TRP A O 1
ATOM 656 N N . HIS A 1 83 ? -9.094 -11 -3.244 1 92 83 HIS A N 1
ATOM 657 C CA . HIS A 1 83 ? -9.945 -11.328 -2.102 1 92 83 HIS A CA 1
ATOM 658 C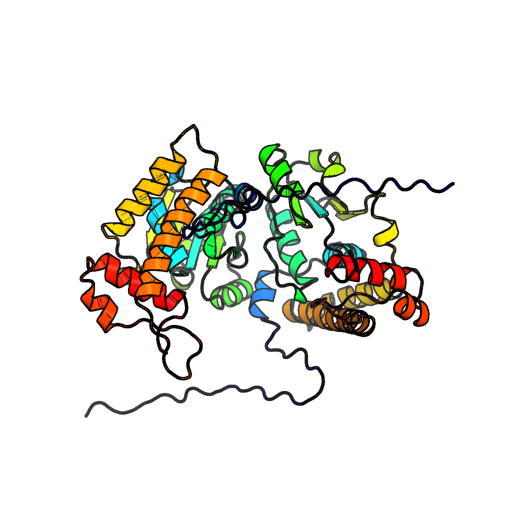 C . HIS A 1 83 ? -9.352 -10.781 -0.807 1 92 83 HIS A C 1
ATOM 660 O O . HIS A 1 83 ? -10.07 -10.602 0.182 1 92 83 HIS A O 1
ATOM 666 N N . ARG A 1 84 ? -8.047 -10.508 -0.827 1 92.25 84 ARG A N 1
ATOM 667 C CA . ARG A 1 84 ? -7.395 -10 0.376 1 92.25 84 ARG A CA 1
ATOM 668 C C . ARG A 1 84 ? -7.43 -8.477 0.421 1 92.25 84 ARG A C 1
ATOM 670 O O . ARG A 1 84 ? -7.289 -7.879 1.49 1 92.25 84 ARG A O 1
ATOM 677 N N . GLN A 1 85 ? -7.523 -7.852 -0.72 1 85.81 85 GLN A N 1
ATOM 678 C CA . GLN A 1 85 ? -7.516 -6.395 -0.807 1 85.81 85 GLN A CA 1
ATOM 679 C C . GLN A 1 85 ? -6.512 -5.789 0.17 1 85.81 85 GLN A C 1
ATOM 681 O O . GLN A 1 85 ? -6.852 -4.883 0.934 1 85.81 85 GLN A O 1
ATOM 686 N N . ASP A 1 86 ? -5.281 -6.348 0.193 1 88 86 ASP A N 1
ATOM 687 C CA . ASP A 1 86 ? -4.223 -5.945 1.118 1 88 86 ASP A CA 1
ATOM 688 C C . ASP A 1 86 ? -3.002 -5.426 0.363 1 88 86 ASP A C 1
ATOM 690 O O . ASP A 1 86 ? -2.164 -6.211 -0.085 1 88 86 ASP A O 1
ATOM 694 N N . TRP A 1 87 ? -2.805 -4.133 0.381 1 86 87 TRP A N 1
ATOM 695 C CA . TRP A 1 87 ? -1.678 -3.52 -0.315 1 86 87 TRP A CA 1
ATOM 696 C C . TRP A 1 87 ? -0.521 -3.26 0.645 1 86 87 TRP A C 1
ATOM 698 O O . TRP A 1 87 ? 0.569 -2.869 0.222 1 86 87 TRP A O 1
ATOM 708 N N . SER A 1 88 ? -0.73 -3.545 1.907 1 83.94 88 SER A N 1
ATOM 709 C CA . SER A 1 88 ? 0.322 -3.309 2.891 1 83.94 88 SER A CA 1
ATOM 710 C C . SER A 1 88 ? 1.479 -4.285 2.707 1 83.94 88 SER A C 1
ATOM 712 O O . SER A 1 88 ? 2.57 -4.066 3.24 1 83.94 88 SER A O 1
ATOM 714 N N . ILE A 1 89 ? 1.302 -5.273 1.921 1 91.56 89 ILE A N 1
ATOM 715 C CA . ILE A 1 89 ? 2.361 -6.25 1.699 1 91.56 89 ILE A CA 1
ATOM 716 C C . ILE A 1 89 ? 3.344 -5.719 0.657 1 91.56 89 ILE A C 1
ATOM 718 O O . ILE A 1 89 ? 4.41 -6.301 0.449 1 91.56 89 ILE A O 1
ATOM 722 N N . LEU A 1 90 ? 2.961 -4.645 -0.006 1 92 90 LEU A N 1
ATOM 723 C CA . LEU A 1 90 ? 3.744 -4.129 -1.122 1 92 90 LEU A CA 1
ATOM 724 C C . LEU A 1 90 ? 4.797 -3.139 -0.633 1 92 90 LEU A C 1
ATOM 726 O O . LEU A 1 90 ? 4.461 -2.08 -0.096 1 92 90 LEU A O 1
ATOM 730 N N . HIS A 1 91 ? 6.074 -3.469 -0.816 1 92.06 91 HIS A N 1
ATOM 731 C CA . HIS A 1 91 ? 7.238 -2.639 -0.542 1 92.06 91 HIS A CA 1
ATOM 732 C C . HIS A 1 91 ? 8.133 -2.523 -1.771 1 92.06 91 HIS A C 1
ATOM 734 O O . HIS A 1 91 ? 9.203 -3.135 -1.822 1 92.06 91 HIS A O 1
ATOM 740 N N . SER A 1 92 ? 7.797 -1.682 -2.67 1 91.62 92 SER A N 1
ATOM 741 C CA . SER A 1 92 ? 8.312 -1.716 -4.035 1 91.62 92 SER A CA 1
ATOM 742 C C . SER A 1 92 ? 9.727 -1.151 -4.109 1 91.62 92 SER A C 1
ATOM 744 O O . SER A 1 92 ? 10.422 -1.34 -5.105 1 91.62 92 SER A O 1
ATOM 746 N N . TYR A 1 93 ? 10.195 -0.481 -3.113 1 93.56 93 TYR A N 1
ATOM 747 C CA . TYR A 1 93 ? 11.516 0.127 -3.148 1 93.56 93 TYR A CA 1
ATOM 748 C C . TYR A 1 93 ? 12.219 -0.013 -1.802 1 93.56 93 TYR A C 1
ATOM 750 O O . TYR A 1 93 ? 12.172 0.898 -0.972 1 93.56 93 TYR A O 1
ATOM 758 N N . VAL A 1 94 ? 12.852 -1.099 -1.654 1 94.5 94 VAL A N 1
ATOM 759 C CA . VAL A 1 94 ? 13.555 -1.403 -0.411 1 94.5 94 VAL A CA 1
ATOM 760 C C . VAL A 1 94 ? 15.062 -1.358 -0.641 1 94.5 94 VAL A C 1
ATOM 762 O O . VAL A 1 94 ? 15.539 -1.7 -1.725 1 94.5 94 VAL A O 1
ATOM 765 N N . HIS A 1 95 ? 15.797 -0.965 0.409 1 92.94 95 HIS A N 1
ATOM 766 C CA . HIS A 1 95 ? 17.25 -0.936 0.348 1 92.94 95 HIS A CA 1
ATOM 767 C C . HIS A 1 95 ? 17.859 -2.059 1.18 1 92.94 95 HIS A C 1
ATOM 769 O O . HIS A 1 95 ? 17.219 -2.596 2.078 1 92.94 95 HIS A O 1
ATOM 775 N N . LEU A 1 96 ? 19.109 -2.383 0.795 1 94.94 96 LEU A N 1
ATOM 776 C CA . LEU A 1 96 ? 19.828 -3.412 1.537 1 94.94 96 LEU A CA 1
ATOM 777 C C . LEU A 1 96 ? 20.484 -2.824 2.785 1 94.94 96 LEU A C 1
ATOM 779 O O . LEU A 1 96 ? 21.703 -2.949 2.975 1 94.94 96 LEU A O 1
ATOM 783 N N . HIS A 1 97 ? 19.656 -2.146 3.566 1 91.38 97 HIS A N 1
ATOM 784 C CA . HIS A 1 97 ? 20.031 -1.637 4.879 1 91.38 97 HIS A CA 1
ATOM 785 C C . HIS A 1 97 ? 19.406 -2.477 5.992 1 91.38 97 HIS A C 1
ATOM 787 O O . HIS A 1 97 ? 18.25 -2.881 5.902 1 91.38 97 HIS A O 1
ATOM 793 N N . GLU A 1 98 ? 20.141 -2.703 6.969 1 88.06 98 GLU A N 1
ATOM 794 C CA . GLU A 1 98 ? 19.781 -3.641 8.023 1 88.06 98 GLU A CA 1
ATOM 795 C C . GLU A 1 98 ? 18.438 -3.264 8.656 1 88.06 98 GLU A C 1
ATOM 797 O O . GLU A 1 98 ? 17.594 -4.129 8.891 1 88.06 98 GLU A O 1
ATOM 802 N N . GLU A 1 99 ? 18.25 -2.07 8.938 1 82.81 99 GLU A N 1
ATOM 803 C CA . GLU A 1 99 ? 17.016 -1.653 9.594 1 82.81 99 GLU A CA 1
ATOM 804 C C . GLU A 1 99 ? 15.789 -1.949 8.727 1 82.81 99 GLU A C 1
ATOM 806 O O . GLU A 1 99 ? 14.773 -2.43 9.219 1 82.81 99 GLU A O 1
ATOM 811 N N . GLU A 1 100 ? 15.922 -1.68 7.398 1 86.81 100 GLU A N 1
ATOM 812 C CA . GLU A 1 100 ? 14.82 -1.953 6.48 1 86.81 100 GLU A CA 1
ATOM 813 C C . GLU A 1 100 ? 14.594 -3.453 6.328 1 86.81 100 GLU A C 1
ATOM 815 O O . GLU A 1 100 ? 13.445 -3.908 6.273 1 86.81 100 GLU A O 1
ATOM 820 N N . LEU A 1 101 ? 15.664 -4.133 6.336 1 92.44 101 LEU A N 1
ATOM 821 C CA . LEU A 1 101 ? 15.562 -5.574 6.148 1 92.44 101 LEU A CA 1
ATOM 822 C C . LEU A 1 101 ? 14.938 -6.238 7.375 1 92.44 101 LEU A C 1
ATOM 824 O O . LEU A 1 101 ? 14.141 -7.172 7.242 1 92.44 101 LEU A O 1
ATOM 828 N N . GLU A 1 102 ? 15.273 -5.809 8.57 1 87.75 102 GLU A N 1
ATOM 829 C CA . GLU A 1 102 ? 14.688 -6.344 9.789 1 87.75 102 GLU A CA 1
ATOM 830 C C . GLU A 1 102 ? 13.18 -6.098 9.828 1 87.75 102 GLU A C 1
ATOM 832 O O . GLU A 1 102 ? 12.414 -6.965 10.25 1 87.75 102 GLU A O 1
ATOM 837 N N . ALA A 1 103 ? 12.852 -4.906 9.406 1 86.19 103 ALA A N 1
ATOM 838 C CA . ALA A 1 103 ? 11.422 -4.598 9.336 1 86.19 103 ALA A CA 1
ATOM 839 C C . ALA A 1 103 ? 10.711 -5.484 8.32 1 86.19 103 ALA A C 1
ATOM 841 O O . ALA A 1 103 ? 9.617 -5.977 8.578 1 86.19 103 ALA A O 1
ATOM 842 N N . LEU A 1 104 ? 11.336 -5.699 7.18 1 91.31 104 LEU A N 1
ATOM 843 C CA . LEU A 1 104 ? 10.773 -6.551 6.133 1 91.31 104 LEU A CA 1
ATOM 844 C C . LEU A 1 104 ? 10.617 -7.984 6.629 1 91.31 104 LEU A C 1
ATOM 846 O O . LEU A 1 104 ? 9.578 -8.609 6.406 1 91.31 104 LEU A O 1
ATOM 850 N N . LYS A 1 105 ? 11.555 -8.461 7.344 1 91.25 105 LYS A N 1
ATOM 851 C CA . LYS A 1 105 ? 11.578 -9.836 7.82 1 91.25 105 LYS A CA 1
ATOM 852 C C . LYS A 1 105 ? 10.5 -10.078 8.867 1 91.25 105 LYS A C 1
ATOM 854 O O . LYS A 1 105 ? 10.109 -11.219 9.125 1 91.25 105 LYS A O 1
ATOM 859 N N . ALA A 1 106 ? 10.055 -9.07 9.453 1 85.56 106 ALA A N 1
ATOM 860 C CA . ALA A 1 106 ? 9.031 -9.195 10.484 1 85.56 106 ALA A CA 1
ATOM 861 C C . ALA A 1 106 ? 7.648 -9.383 9.859 1 85.56 106 ALA A C 1
ATOM 863 O O . ALA A 1 106 ? 6.691 -9.742 10.547 1 85.56 106 ALA A O 1
ATOM 864 N N . CYS A 1 107 ? 7.562 -9.188 8.586 1 85.31 107 CYS A N 1
ATOM 865 C CA . CYS A 1 107 ? 6.293 -9.359 7.891 1 85.31 107 CYS A CA 1
ATOM 866 C C . CYS A 1 107 ? 6.039 -10.82 7.562 1 85.31 107 CYS A C 1
ATOM 868 O O . CYS A 1 107 ? 6.977 -11.578 7.309 1 85.31 107 CYS A O 1
ATOM 870 N N . THR A 1 108 ? 4.875 -11.398 7.746 1 83.38 108 THR A N 1
ATOM 871 C CA . THR A 1 108 ? 4.52 -12.781 7.449 1 83.38 108 THR A CA 1
ATOM 872 C C . THR A 1 108 ? 4.66 -13.07 5.957 1 83.38 108 THR A C 1
ATOM 874 O O . THR A 1 108 ? 5.125 -14.141 5.566 1 83.38 108 THR A O 1
ATOM 877 N N . GLY A 1 109 ? 4.449 -12.188 5.055 1 94.12 109 GLY A N 1
ATOM 878 C CA . GLY A 1 109 ? 4.531 -12.188 3.605 1 94.12 109 GLY A CA 1
ATOM 879 C C . GLY A 1 109 ? 4.598 -10.789 3.014 1 94.12 109 GLY A C 1
ATOM 880 O O . GLY A 1 109 ? 4.035 -9.844 3.572 1 94.12 109 GLY A O 1
ATOM 881 N N . TYR A 1 110 ? 5.379 -10.805 1.898 1 96.31 110 TYR A N 1
ATOM 882 C CA . TYR A 1 110 ? 5.504 -9.477 1.309 1 96.31 110 TYR A CA 1
ATOM 883 C C . TYR A 1 110 ? 5.914 -9.57 -0.156 1 96.31 110 TYR A C 1
ATOM 885 O O . TYR A 1 110 ? 6.305 -10.641 -0.633 1 96.31 110 TYR A O 1
ATOM 893 N N . ILE A 1 111 ? 5.727 -8.508 -0.843 1 97.19 111 ILE A N 1
ATOM 894 C CA . ILE A 1 111 ? 6.34 -8.195 -2.131 1 97.19 111 ILE A CA 1
ATOM 895 C C . ILE A 1 111 ? 7.344 -7.059 -1.962 1 97.19 111 ILE A C 1
ATOM 897 O O . ILE A 1 111 ? 6.977 -5.945 -1.584 1 97.19 111 ILE A O 1
ATOM 901 N N . ALA A 1 112 ? 8.609 -7.34 -2.232 1 97.69 112 ALA A N 1
ATOM 902 C CA . ALA A 1 112 ? 9.633 -6.32 -2.037 1 97.69 112 ALA A CA 1
ATOM 903 C C . ALA A 1 112 ? 10.453 -6.117 -3.305 1 97.69 112 ALA A C 1
ATOM 905 O O . ALA A 1 112 ? 10.898 -7.09 -3.928 1 97.69 112 ALA A O 1
ATOM 906 N N . GLY A 1 113 ? 10.609 -4.895 -3.693 1 97.62 113 GLY A N 1
ATOM 907 C CA . GLY A 1 113 ? 11.414 -4.551 -4.852 1 97.62 113 GLY A CA 1
ATOM 908 C C . GLY A 1 113 ? 12.773 -3.99 -4.484 1 97.62 113 GLY A C 1
ATOM 909 O O . GLY A 1 113 ? 12.898 -3.23 -3.521 1 97.62 113 GLY A O 1
ATOM 910 N N . PHE A 1 114 ? 13.773 -4.398 -5.203 1 98.12 114 PHE A N 1
ATOM 911 C CA . PHE A 1 114 ? 15.141 -3.938 -5.02 1 98.12 114 PHE A CA 1
ATOM 912 C C . PHE A 1 114 ? 15.758 -3.523 -6.352 1 98.12 114 PHE A C 1
ATOM 914 O O . PHE A 1 114 ? 15.555 -4.195 -7.367 1 98.12 114 PHE A O 1
ATOM 921 N N . THR A 1 115 ? 16.453 -2.451 -6.312 1 98.06 115 THR A N 1
ATOM 922 C CA . THR A 1 115 ? 17.203 -2.053 -7.5 1 98.06 115 THR A CA 1
ATOM 923 C C . THR A 1 115 ? 18.656 -2.545 -7.414 1 98.06 115 THR A C 1
ATOM 925 O O . THR A 1 115 ? 19.375 -2.529 -8.406 1 98.06 115 THR A O 1
ATOM 928 N N . ASP A 1 116 ? 19.094 -2.969 -6.289 1 98.12 116 ASP A N 1
ATOM 929 C CA . ASP A 1 116 ? 20.438 -3.496 -6.062 1 98.12 116 ASP A CA 1
ATOM 930 C C . ASP A 1 116 ? 20.5 -4.984 -6.391 1 98.12 116 ASP A C 1
ATOM 932 O O . ASP A 1 116 ? 19.859 -5.805 -5.73 1 98.12 116 ASP A O 1
ATOM 936 N N . SER A 1 117 ? 21.312 -5.324 -7.297 1 97.81 117 SER A N 1
ATOM 937 C CA . SER A 1 117 ? 21.391 -6.695 -7.789 1 97.81 117 SER A CA 1
ATOM 938 C C . SER A 1 117 ? 21.906 -7.641 -6.715 1 97.81 117 SER A C 1
ATOM 940 O O . SER A 1 117 ? 21.734 -8.859 -6.809 1 97.81 117 SER A O 1
ATOM 942 N N . GLU A 1 118 ? 22.469 -7.133 -5.672 1 98.25 118 GLU A N 1
ATOM 943 C CA . GLU A 1 118 ? 23.016 -7.953 -4.594 1 98.25 118 GLU A CA 1
ATOM 944 C C . GLU A 1 118 ? 21.906 -8.711 -3.869 1 98.25 118 GLU A C 1
ATOM 946 O O . GLU A 1 118 ? 22.172 -9.656 -3.125 1 98.25 118 GLU A O 1
ATOM 951 N N . VAL A 1 119 ? 20.672 -8.359 -4.117 1 98.44 119 VAL A N 1
ATOM 952 C CA . VAL A 1 119 ? 19.562 -9.008 -3.438 1 98.44 119 VAL A CA 1
ATOM 953 C C . VAL A 1 119 ? 19.438 -10.453 -3.906 1 98.44 119 VAL A C 1
ATOM 955 O O . VAL A 1 119 ? 18.906 -11.305 -3.184 1 98.44 119 VAL A O 1
ATOM 958 N N . SER A 1 120 ? 19.969 -10.703 -5.051 1 98.06 120 SER A N 1
ATOM 959 C CA . SER A 1 120 ? 19.891 -12.062 -5.582 1 98.06 120 SER A CA 1
ATOM 960 C C . SER A 1 120 ? 20.625 -13.047 -4.676 1 98.06 120 SER A C 1
ATOM 962 O O . SER A 1 120 ? 20.281 -14.234 -4.645 1 98.06 120 SER A O 1
ATOM 964 N N . SER A 1 121 ? 21.609 -12.602 -3.928 1 97.88 121 SER A N 1
ATOM 965 C CA . SER A 1 121 ? 22.406 -13.461 -3.053 1 97.88 121 SER A CA 1
ATOM 966 C C . SER A 1 121 ? 21.828 -13.5 -1.643 1 97.88 121 SER A C 1
ATOM 968 O O . SER A 1 121 ? 22.391 -14.141 -0.754 1 97.88 121 SER A O 1
ATOM 970 N N . ARG A 1 122 ? 20.766 -12.805 -1.437 1 97.81 122 ARG A N 1
ATOM 971 C CA . ARG A 1 122 ? 20.125 -12.75 -0.124 1 97.81 122 ARG A CA 1
ATOM 972 C C . ARG A 1 122 ? 18.922 -13.695 -0.053 1 97.81 122 ARG A C 1
ATOM 974 O O . ARG A 1 122 ? 17.797 -13.258 0.127 1 97.81 122 ARG A O 1
ATOM 981 N N . SER A 1 123 ? 19.266 -15.016 -0.057 1 97.31 123 SER A N 1
ATOM 982 C CA . SER A 1 123 ? 18.234 -16.047 -0.082 1 97.31 123 SER A CA 1
ATOM 983 C C . SER A 1 123 ? 17.422 -16.047 1.218 1 97.31 123 SER A C 1
ATOM 985 O O . SER A 1 123 ? 16.359 -16.656 1.29 1 97.31 123 SER A O 1
ATOM 987 N N . ASP A 1 124 ? 17.875 -15.375 2.232 1 97.12 124 ASP A N 1
ATOM 988 C CA . ASP A 1 124 ? 17.172 -15.266 3.502 1 97.12 124 ASP A CA 1
ATOM 989 C C . ASP A 1 124 ? 15.977 -14.32 3.383 1 97.12 124 ASP A C 1
ATOM 991 O O . ASP A 1 124 ? 15.102 -14.297 4.25 1 97.12 124 ASP A O 1
ATOM 995 N N . LEU A 1 125 ? 15.883 -13.547 2.254 1 97.62 125 LEU A N 1
ATOM 996 C CA . LEU A 1 125 ? 14.867 -12.5 2.145 1 97.62 125 LEU A CA 1
ATOM 997 C C . LEU A 1 125 ? 13.68 -12.977 1.318 1 97.62 125 LEU A C 1
ATOM 999 O O . LEU A 1 125 ? 12.648 -12.305 1.268 1 97.62 125 LEU A O 1
ATOM 1003 N N . TYR A 1 126 ? 13.836 -14.172 0.659 1 98.38 126 TYR A N 1
ATOM 1004 C CA . TYR A 1 126 ? 12.734 -14.477 -0.244 1 98.38 126 TYR A CA 1
ATOM 1005 C C . TYR A 1 126 ? 12.477 -15.977 -0.318 1 98.38 126 TYR A C 1
ATOM 1007 O O . TYR A 1 126 ? 13.391 -16.781 -0.108 1 98.38 126 TYR A O 1
ATOM 1015 N N . ASP A 1 127 ? 11.211 -16.344 -0.598 1 98.62 127 ASP A N 1
ATOM 1016 C CA . ASP A 1 127 ? 10.789 -17.672 -1.024 1 98.62 127 ASP A CA 1
ATOM 1017 C C . ASP A 1 127 ? 10.734 -17.766 -2.547 1 98.62 127 ASP A C 1
ATOM 1019 O O . ASP A 1 127 ? 11 -18.828 -3.115 1 98.62 127 ASP A O 1
ATOM 1023 N N . VAL A 1 128 ? 10.375 -16.688 -3.201 1 98.75 128 VAL A N 1
ATOM 1024 C CA . VAL A 1 128 ? 10.344 -16.578 -4.656 1 98.75 128 VAL A CA 1
ATOM 1025 C C . VAL A 1 128 ? 11.148 -15.359 -5.098 1 98.75 128 VAL A C 1
ATOM 1027 O O . VAL A 1 128 ? 10.953 -14.258 -4.578 1 98.75 128 VAL A O 1
ATOM 1030 N N . TYR A 1 129 ? 12.062 -15.531 -5.984 1 98.81 129 TYR A N 1
ATOM 1031 C CA . TYR A 1 129 ? 12.883 -14.469 -6.535 1 98.81 129 TYR A CA 1
ATOM 1032 C C . TYR A 1 129 ? 12.539 -14.211 -8 1 98.81 129 TYR A C 1
ATOM 1034 O O . TYR A 1 129 ? 12.586 -15.125 -8.82 1 98.81 129 TYR A O 1
ATOM 1042 N N . VAL A 1 130 ? 12.172 -13 -8.289 1 98.5 130 VAL A N 1
ATOM 1043 C CA . VAL A 1 130 ? 11.859 -12.594 -9.648 1 98.5 130 VAL A CA 1
ATOM 1044 C C . VAL A 1 130 ? 12.961 -11.68 -10.188 1 98.5 130 VAL A C 1
ATOM 1046 O O . VAL A 1 130 ? 13.086 -10.531 -9.758 1 98.5 130 VAL A O 1
ATOM 1049 N N . ASN A 1 131 ? 13.727 -12.172 -10.992 1 98.44 131 ASN A N 1
ATOM 1050 C CA . ASN A 1 131 ? 14.594 -11.32 -11.805 1 98.44 131 ASN A CA 1
ATOM 1051 C C . ASN A 1 131 ? 13.836 -10.719 -12.984 1 98.44 131 ASN A C 1
ATOM 1053 O O . ASN A 1 131 ? 13.805 -11.305 -14.07 1 98.44 131 ASN A O 1
ATOM 1057 N N . LEU A 1 132 ? 13.336 -9.586 -12.766 1 97.69 132 LEU A N 1
ATOM 1058 C CA . LEU A 1 132 ? 12.484 -8.938 -13.75 1 97.69 132 LEU A CA 1
ATOM 1059 C C . LEU A 1 132 ? 13.281 -8.523 -14.977 1 97.69 132 LEU A C 1
ATOM 1061 O O . LEU A 1 132 ? 12.766 -8.547 -16.094 1 97.69 132 LEU A O 1
ATOM 1065 N N . ALA A 1 133 ? 14.461 -8.203 -14.805 1 96.88 133 ALA A N 1
ATOM 1066 C CA . ALA A 1 133 ? 15.32 -7.785 -15.906 1 96.88 133 ALA A CA 1
ATOM 1067 C C . ALA A 1 133 ? 15.539 -8.93 -16.891 1 96.88 133 ALA A C 1
ATOM 1069 O O . ALA A 1 133 ? 15.508 -8.719 -18.109 1 96.88 133 ALA A O 1
ATOM 1070 N N . ASP A 1 134 ? 15.664 -10.141 -16.406 1 97 134 ASP A N 1
ATOM 1071 C CA . ASP A 1 134 ? 15.93 -11.305 -17.234 1 97 134 ASP A CA 1
ATOM 1072 C C . ASP A 1 134 ? 14.664 -12.117 -17.469 1 97 134 ASP A C 1
ATOM 1074 O O . ASP A 1 134 ? 14.695 -13.141 -18.172 1 97 134 ASP A O 1
ATOM 1078 N N . SER A 1 135 ? 13.602 -11.719 -16.906 1 96 135 SER A N 1
ATOM 1079 C CA . SER A 1 135 ? 12.328 -12.422 -17 1 96 135 SER A CA 1
ATOM 1080 C C . SER A 1 135 ? 12.453 -13.859 -16.5 1 96 135 SER A C 1
ATOM 1082 O O . SER A 1 135 ? 12.07 -14.805 -17.188 1 96 135 SER A O 1
ATOM 1084 N N . GLU A 1 136 ? 13 -13.945 -15.289 1 97.5 136 GLU A N 1
ATOM 1085 C CA . GLU A 1 136 ? 13.188 -15.25 -14.664 1 97.5 136 GLU A CA 1
ATOM 1086 C C . GLU A 1 136 ? 12.578 -15.281 -13.266 1 97.5 136 GLU A C 1
ATOM 1088 O O . GLU A 1 136 ? 12.703 -14.32 -12.508 1 97.5 136 GLU A O 1
ATOM 1093 N N . ILE A 1 137 ? 11.891 -16.344 -13.016 1 98.12 137 ILE A N 1
ATOM 1094 C CA . ILE A 1 137 ? 11.359 -16.594 -11.672 1 98.12 137 ILE A CA 1
ATOM 1095 C C . ILE A 1 137 ? 12.031 -17.828 -11.07 1 98.12 137 ILE A C 1
ATOM 1097 O O . ILE A 1 137 ? 12.125 -18.875 -11.711 1 98.12 137 ILE A O 1
ATOM 1101 N N . THR A 1 138 ? 12.477 -17.688 -9.852 1 98.25 138 THR A N 1
ATOM 1102 C CA . THR A 1 138 ? 13.102 -18.797 -9.133 1 98.25 138 THR A CA 1
ATOM 1103 C C . THR A 1 138 ? 12.391 -19.047 -7.809 1 98.25 138 THR A C 1
ATOM 1105 O O . THR A 1 138 ? 12.125 -18.109 -7.055 1 98.25 138 THR A O 1
ATOM 1108 N N . VAL A 1 139 ? 12.117 -20.312 -7.57 1 98.56 139 VAL A N 1
ATOM 1109 C CA . VAL A 1 139 ? 11.516 -20.719 -6.305 1 98.56 139 VAL A CA 1
ATOM 1110 C C . VAL A 1 139 ? 12.578 -21.312 -5.391 1 98.56 139 VAL A C 1
ATOM 1112 O O . VAL A 1 139 ? 13.336 -22.188 -5.801 1 98.56 139 VAL A O 1
ATOM 1115 N N . SER A 1 140 ? 12.664 -20.828 -4.168 1 98.19 140 SER A N 1
ATOM 1116 C CA . SER A 1 140 ? 13.641 -21.328 -3.203 1 98.19 140 SER A CA 1
ATOM 1117 C C . SER A 1 140 ? 13.375 -22.797 -2.875 1 98.19 140 SER A C 1
ATOM 1119 O O . SER A 1 140 ? 12.227 -23.234 -2.799 1 98.19 140 SER A O 1
ATOM 1121 N N . PRO A 1 141 ? 14.406 -23.531 -2.592 1 97.31 141 PRO A N 1
ATOM 1122 C CA . PRO A 1 141 ? 14.25 -24.953 -2.266 1 97.31 141 PRO A CA 1
ATOM 1123 C C . PRO A 1 141 ? 13.391 -25.172 -1.025 1 97.31 141 PRO A C 1
ATOM 1125 O O . PRO A 1 141 ? 12.648 -26.156 -0.957 1 97.31 141 PRO A O 1
ATOM 1128 N N . VAL A 1 142 ? 13.453 -24.297 -0.114 1 96 142 VAL A N 1
ATOM 1129 C CA . VAL A 1 142 ? 12.812 -24.5 1.183 1 96 142 VAL A CA 1
ATOM 1130 C C . VAL A 1 142 ? 11.289 -24.484 1.018 1 96 142 VAL A C 1
ATOM 1132 O O . VAL A 1 142 ? 10.57 -25.094 1.815 1 96 142 VAL A O 1
ATOM 1135 N N . VAL A 1 143 ? 10.781 -23.891 -0.112 1 97.38 143 VAL A N 1
ATOM 1136 C CA . VAL A 1 143 ? 9.336 -23.812 -0.243 1 97.38 143 VAL A CA 1
ATOM 1137 C C . VAL A 1 143 ? 8.883 -24.641 -1.445 1 97.38 143 VAL A C 1
ATOM 1139 O O . VAL A 1 143 ? 7.711 -24.578 -1.836 1 97.38 143 VAL A O 1
ATOM 1142 N N . LYS A 1 144 ? 9.672 -25.375 -1.977 1 96.62 144 LYS A N 1
ATOM 1143 C CA . LYS A 1 144 ? 9.383 -26.141 -3.193 1 96.62 144 LYS A CA 1
ATOM 1144 C C . LYS A 1 144 ? 8.234 -27.109 -2.973 1 96.62 144 LYS A C 1
ATOM 1146 O O . LYS A 1 144 ? 7.383 -27.281 -3.85 1 96.62 144 LYS A O 1
ATOM 1151 N N . GLU A 1 145 ? 8.234 -27.719 -1.882 1 95.62 145 GLU A N 1
ATOM 1152 C CA . GLU A 1 145 ? 7.184 -28.688 -1.594 1 95.62 145 GLU A CA 1
ATOM 1153 C C . GLU A 1 145 ? 5.812 -28 -1.544 1 95.62 145 GLU A C 1
ATOM 1155 O O . GLU A 1 145 ? 4.863 -28.469 -2.172 1 95.62 145 GLU A O 1
ATOM 1160 N N . ALA A 1 146 ? 5.734 -26.922 -0.872 1 96.5 146 ALA A N 1
ATOM 1161 C CA . ALA A 1 146 ? 4.473 -26.203 -0.71 1 96.5 146 ALA A CA 1
ATOM 1162 C C . ALA A 1 146 ? 4.008 -25.609 -2.035 1 96.5 146 ALA A C 1
ATOM 1164 O O . ALA A 1 146 ? 2.809 -25.422 -2.25 1 96.5 146 ALA A O 1
ATOM 1165 N N . MET A 1 147 ? 4.969 -25.391 -2.908 1 97.69 147 MET A N 1
ATOM 1166 C CA . MET A 1 147 ? 4.633 -24.688 -4.145 1 97.69 147 MET A CA 1
ATOM 1167 C C . MET A 1 147 ? 4.648 -25.641 -5.332 1 97.69 147 MET A C 1
ATOM 1169 O O . MET A 1 147 ? 4.785 -25.219 -6.48 1 97.69 147 MET A O 1
ATOM 1173 N N . THR A 1 148 ? 4.527 -26.906 -4.984 1 97 148 THR A N 1
ATOM 1174 C CA . THR A 1 148 ? 4.449 -27.906 -6.051 1 97 148 THR A CA 1
ATOM 1175 C C . THR A 1 148 ? 3.215 -27.656 -6.918 1 97 148 THR A C 1
ATOM 1177 O O . THR A 1 148 ? 2.123 -27.422 -6.402 1 97 148 THR A O 1
ATOM 1180 N N . MET A 1 149 ? 3.412 -27.75 -8.242 1 95.19 149 MET A N 1
ATOM 1181 C CA . MET A 1 149 ? 2.344 -27.453 -9.195 1 95.19 149 MET A CA 1
ATOM 1182 C C . MET A 1 149 ? 1.638 -28.734 -9.633 1 95.19 149 MET A C 1
ATOM 1184 O O . MET A 1 149 ? 2.279 -29.766 -9.836 1 95.19 149 MET A O 1
ATOM 1188 N N . GLY A 1 150 ? 0.337 -28.656 -9.727 1 97.12 150 GLY A N 1
ATOM 1189 C CA . GLY A 1 150 ? -0.49 -29.75 -10.219 1 97.12 150 GLY A CA 1
ATOM 1190 C C . GLY A 1 150 ? -1.559 -29.281 -11.195 1 97.12 150 GLY A C 1
ATOM 1191 O O . GLY A 1 150 ? -1.427 -28.234 -11.82 1 97.12 150 GLY A O 1
ATOM 1192 N N . LYS A 1 151 ? -2.496 -30.141 -11.406 1 96.94 151 LYS A N 1
ATOM 1193 C CA . LYS A 1 151 ? -3.543 -29.891 -12.398 1 96.94 151 LYS A CA 1
ATOM 1194 C C . LYS A 1 151 ? -4.297 -28.594 -12.078 1 96.94 151 LYS A C 1
ATOM 1196 O O . LYS A 1 151 ? -4.598 -27.812 -12.977 1 96.94 151 LYS A O 1
ATOM 1201 N N . LEU A 1 152 ? -4.574 -28.406 -10.883 1 98.12 152 LEU A N 1
ATOM 1202 C CA . LEU A 1 152 ? -5.277 -27.203 -10.469 1 98.12 152 LEU A CA 1
ATOM 1203 C C . LEU A 1 152 ? -4.488 -25.953 -10.867 1 98.12 152 LEU A C 1
ATOM 1205 O O . LEU A 1 152 ? -5.055 -25 -11.391 1 98.12 152 LEU A O 1
ATOM 1209 N N . HIS A 1 153 ? -3.215 -25.984 -10.641 1 98.38 153 HIS A N 1
ATOM 1210 C CA . HIS A 1 153 ? -2.361 -24.844 -10.953 1 98.38 153 HIS A CA 1
ATOM 1211 C C . HIS A 1 153 ? -2.293 -24.594 -12.453 1 98.38 153 HIS A C 1
ATOM 1213 O O . HIS A 1 153 ? -2.324 -23.453 -12.906 1 98.38 153 HIS A O 1
ATOM 1219 N N . LYS A 1 154 ? -2.217 -25.672 -13.133 1 97.69 154 LYS A N 1
ATOM 1220 C CA . LYS A 1 154 ? -2.232 -25.547 -14.586 1 97.69 154 LYS A CA 1
ATOM 1221 C C . LYS A 1 154 ? -3.506 -24.859 -15.07 1 97.69 154 LYS A C 1
ATOM 1223 O O . LYS A 1 154 ? -3.457 -24 -15.945 1 97.69 154 LYS A O 1
ATOM 1228 N N . GLU A 1 155 ? -4.574 -25.25 -14.547 1 98.19 155 GLU A N 1
ATOM 1229 C CA . GLU A 1 155 ? -5.863 -24.656 -14.906 1 98.19 155 GLU A CA 1
ATOM 1230 C C . GLU A 1 155 ? -5.902 -23.172 -14.562 1 98.19 155 GLU A C 1
ATOM 1232 O O . GLU A 1 155 ? -6.402 -22.359 -15.352 1 98.19 155 GLU A O 1
ATOM 1237 N N . ILE A 1 156 ? -5.391 -22.828 -13.453 1 98.31 156 ILE A N 1
ATOM 1238 C CA . ILE A 1 156 ? -5.355 -21.438 -13.031 1 98.31 156 ILE A CA 1
ATOM 1239 C C . ILE A 1 156 ? -4.457 -20.625 -13.977 1 98.31 156 ILE A C 1
ATOM 1241 O O . ILE A 1 156 ? -4.824 -19.547 -14.414 1 98.31 156 ILE A O 1
ATOM 1245 N N . GLY A 1 157 ? -3.281 -21.203 -14.234 1 97.62 157 GLY A N 1
ATOM 1246 C CA . GLY A 1 157 ? -2.383 -20.547 -15.172 1 97.62 157 GLY A CA 1
ATOM 1247 C C . GLY A 1 157 ? -3.012 -20.297 -16.531 1 97.62 157 GLY A C 1
ATOM 1248 O O . GLY A 1 157 ? -2.889 -19.203 -17.094 1 97.62 157 GLY A O 1
ATOM 1249 N N . GLN A 1 158 ? -3.699 -21.281 -17 1 97.81 158 GLN A N 1
ATOM 1250 C CA . GLN A 1 158 ? -4.375 -21.172 -18.297 1 97.81 158 GLN A CA 1
ATOM 1251 C C . GLN A 1 158 ? -5.445 -20.078 -18.25 1 97.81 158 GLN A C 1
ATOM 1253 O O . GLN A 1 158 ? -5.59 -19.312 -19.203 1 97.81 158 GLN A O 1
ATOM 1258 N N . LEU A 1 159 ? -6.141 -20.078 -17.203 1 97.81 159 LEU A N 1
ATOM 1259 C CA . LEU A 1 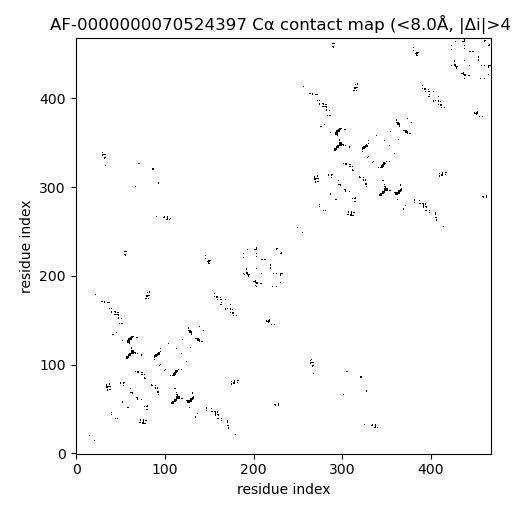159 ? -7.168 -19.047 -17.047 1 97.81 159 LEU A CA 1
ATOM 1260 C C . LEU A 1 159 ? -6.559 -17.656 -17.094 1 97.81 159 LEU A C 1
ATOM 1262 O O . LEU A 1 159 ? -7.07 -16.766 -17.781 1 97.81 159 LEU A O 1
ATOM 1266 N N . ILE A 1 160 ? -5.43 -17.469 -16.391 1 96.75 160 ILE A N 1
ATOM 1267 C CA . ILE A 1 160 ? -4.77 -16.172 -16.312 1 96.75 160 ILE A CA 1
ATOM 1268 C C . ILE A 1 160 ? -4.305 -15.75 -17.703 1 96.75 160 ILE A C 1
ATOM 1270 O O . ILE A 1 160 ? -4.594 -14.641 -18.156 1 96.75 160 ILE A O 1
ATOM 1274 N N . VAL A 1 161 ? -3.719 -16.641 -18.406 1 96.25 161 VAL A N 1
ATOM 1275 C CA . VAL A 1 161 ? -3.146 -16.344 -19.703 1 96.25 161 VAL A CA 1
ATOM 1276 C C . VAL A 1 161 ? -4.266 -16.078 -20.719 1 96.25 161 VAL A C 1
ATOM 1278 O O . VAL A 1 161 ? -4.219 -15.086 -21.453 1 96.25 161 VAL A O 1
ATOM 1281 N N . GLN A 1 162 ? -5.273 -16.859 -20.672 1 96.94 162 GLN A N 1
ATOM 1282 C CA . GLN A 1 162 ? -6.371 -16.719 -21.625 1 96.94 162 GLN A CA 1
ATOM 1283 C C . GLN A 1 162 ? -7.145 -15.43 -21.391 1 96.94 162 GLN A C 1
ATOM 1285 O O . GLN A 1 162 ? -7.516 -14.734 -22.344 1 96.94 162 GLN A O 1
ATOM 1290 N N . SER A 1 163 ? -7.375 -15.164 -20.156 1 95.25 163 SER A N 1
ATOM 1291 C CA . SER A 1 163 ? -8.086 -13.93 -19.828 1 95.25 163 SER A CA 1
ATOM 1292 C C . SER A 1 163 ? -7.285 -12.703 -20.234 1 95.25 163 SER A C 1
ATOM 1294 O O . SER A 1 163 ? -7.836 -11.75 -20.797 1 95.25 163 SER A O 1
ATOM 1296 N N . ALA A 1 164 ? -5.977 -12.734 -20 1 93.19 164 ALA A N 1
ATOM 1297 C CA . ALA A 1 164 ? -5.105 -11.594 -20.266 1 93.19 164 ALA A CA 1
ATOM 1298 C C . ALA A 1 164 ? -4.914 -11.391 -21.766 1 93.19 164 ALA A C 1
ATOM 1300 O O . ALA A 1 164 ? -4.691 -10.266 -22.219 1 93.19 164 ALA A O 1
ATOM 1301 N N . GLU A 1 165 ? -5.031 -12.422 -22.531 1 92.81 165 GLU A N 1
ATOM 1302 C CA . GLU A 1 165 ? -4.785 -12.352 -23.969 1 92.81 165 GLU A CA 1
ATOM 1303 C C . GLU A 1 165 ? -6.062 -12.008 -24.734 1 92.81 165 GLU A C 1
ATOM 1305 O O . GLU A 1 165 ? -6.023 -11.727 -25.938 1 92.81 165 GLU A O 1
ATOM 1310 N N . ASP A 1 166 ? -7.109 -12.047 -24.016 1 93.38 166 ASP A N 1
ATOM 1311 C CA . ASP A 1 166 ? -8.367 -11.695 -24.672 1 93.38 166 ASP A CA 1
ATOM 1312 C C . ASP A 1 166 ? -8.438 -10.195 -24.969 1 93.38 166 ASP A C 1
ATOM 1314 O O . ASP A 1 166 ? -8.484 -9.375 -24.047 1 93.38 166 ASP A O 1
ATOM 1318 N N . PRO A 1 167 ? -8.516 -9.805 -26.203 1 91.5 167 PRO A N 1
ATOM 1319 C CA . PRO A 1 167 ? -8.5 -8.383 -26.547 1 91.5 167 PRO A CA 1
ATOM 1320 C C . PRO A 1 167 ? -9.773 -7.66 -26.125 1 91.5 167 PRO A C 1
ATOM 1322 O O . PRO A 1 167 ? -9.797 -6.426 -26.062 1 91.5 167 PRO A O 1
ATOM 1325 N N . ASP A 1 168 ? -10.75 -8.359 -25.828 1 93.12 168 ASP A N 1
ATOM 1326 C CA . ASP A 1 168 ? -12.031 -7.762 -25.453 1 93.12 168 ASP A CA 1
ATOM 1327 C C . ASP A 1 168 ? -12.125 -7.562 -23.953 1 93.12 168 ASP A C 1
ATOM 1329 O O . ASP A 1 168 ? -13.109 -7.004 -23.453 1 93.12 168 ASP A O 1
ATOM 1333 N N . LYS A 1 169 ? -11.102 -7.914 -23.25 1 89.44 169 LYS A N 1
ATOM 1334 C CA . LYS A 1 169 ? -11.148 -7.809 -21.797 1 89.44 169 LYS A CA 1
ATOM 1335 C C . LYS A 1 169 ? -10.211 -6.715 -21.297 1 89.44 169 LYS A C 1
ATOM 1337 O O . LYS A 1 169 ? -9.07 -6.613 -21.75 1 89.44 169 LYS A O 1
ATOM 1342 N N . SER A 1 170 ? -10.773 -5.914 -20.375 1 85.69 170 SER A N 1
ATOM 1343 C CA . SER A 1 170 ? -9.961 -4.922 -19.672 1 85.69 170 SER A CA 1
ATOM 1344 C C . SER A 1 170 ? -9.148 -5.559 -18.547 1 85.69 170 SER A C 1
ATOM 1346 O O . SER A 1 170 ? -9.383 -6.715 -18.188 1 85.69 170 SER A O 1
ATOM 1348 N N . ASP A 1 171 ? -8.25 -4.855 -18.031 1 84.31 171 ASP A N 1
ATOM 1349 C CA . ASP A 1 171 ? -7.465 -5.332 -16.891 1 84.31 171 ASP A CA 1
ATOM 1350 C C . ASP A 1 171 ? -8.367 -5.684 -15.719 1 84.31 171 ASP A C 1
ATOM 1352 O O . ASP A 1 171 ? -8.141 -6.684 -15.031 1 84.31 171 ASP A O 1
ATOM 1356 N N . SER A 1 172 ? -9.328 -4.859 -15.461 1 84.62 172 SER A N 1
ATOM 1357 C CA . SER A 1 172 ? -10.258 -5.102 -14.367 1 84.62 172 SER A CA 1
ATOM 1358 C C . SER A 1 172 ? -11.016 -6.41 -14.562 1 84.62 172 SER A C 1
ATOM 1360 O O . SER A 1 172 ? -11.305 -7.117 -13.594 1 84.62 172 SER A O 1
ATOM 1362 N N . GLN A 1 173 ? -11.297 -6.734 -15.82 1 89.44 173 GLN A N 1
ATOM 1363 C CA . GLN A 1 173 ? -12.008 -7.973 -16.109 1 89.44 173 GLN A CA 1
ATOM 1364 C C . GLN A 1 173 ? -11.109 -9.188 -15.898 1 89.44 173 GLN A C 1
ATOM 1366 O O . GLN A 1 173 ? -11.57 -10.234 -15.445 1 89.44 173 GLN A O 1
ATOM 1371 N N . VAL A 1 174 ? -9.891 -9.008 -16.266 1 92.06 174 VAL A N 1
ATOM 1372 C CA . VAL A 1 174 ? -8.93 -10.078 -16.031 1 92.06 174 VAL A CA 1
ATOM 1373 C C . VAL A 1 174 ? -8.852 -10.359 -14.523 1 92.06 174 VAL A C 1
ATOM 1375 O O . VAL A 1 174 ? -8.898 -11.516 -14.102 1 92.06 174 VAL A O 1
ATOM 1378 N N . ILE A 1 175 ? -8.719 -9.312 -13.711 1 91.94 175 ILE A N 1
ATOM 1379 C CA . ILE A 1 175 ? -8.648 -9.445 -12.258 1 91.94 175 ILE A CA 1
ATOM 1380 C C . ILE A 1 175 ? -9.922 -10.109 -11.734 1 91.94 175 ILE A C 1
ATOM 1382 O O . ILE A 1 175 ? -9.859 -10.969 -10.852 1 91.94 175 ILE A O 1
ATOM 1386 N N . LYS A 1 176 ? -11.023 -9.781 -12.289 1 91.69 176 LYS A N 1
ATOM 1387 C CA . LYS A 1 176 ? -12.297 -10.383 -11.898 1 91.69 176 LYS A CA 1
ATOM 1388 C C . LYS A 1 176 ? -12.305 -11.883 -12.188 1 91.69 176 LYS A C 1
ATOM 1390 O O . LYS A 1 176 ? -12.742 -12.68 -11.352 1 91.69 176 LYS A O 1
ATOM 1395 N N . ASP A 1 177 ? -11.867 -12.266 -13.367 1 94.75 177 ASP A N 1
ATOM 1396 C CA . ASP A 1 177 ? -11.797 -13.68 -13.727 1 94.75 177 ASP A CA 1
ATOM 1397 C C . ASP A 1 177 ? -10.961 -14.461 -12.711 1 94.75 177 ASP A C 1
ATOM 1399 O O . ASP A 1 1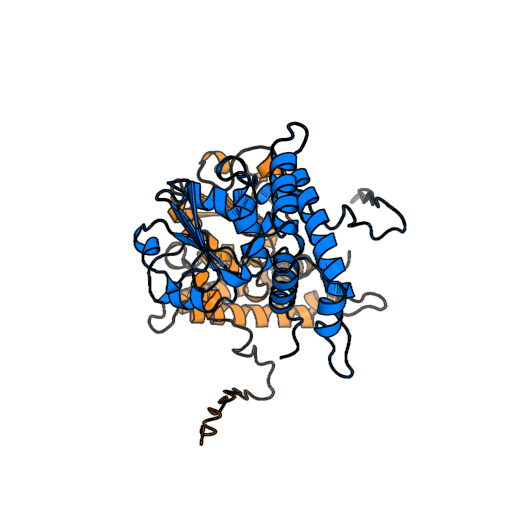77 ? -11.375 -15.531 -12.258 1 94.75 177 ASP A O 1
ATOM 1403 N N . ILE A 1 178 ? -9.859 -13.906 -12.406 1 95.88 178 ILE A N 1
ATOM 1404 C CA . ILE A 1 178 ? -8.961 -14.555 -11.461 1 95.88 178 ILE A CA 1
ATOM 1405 C C . ILE A 1 178 ? -9.617 -14.633 -10.086 1 95.88 178 ILE A C 1
ATOM 1407 O O . ILE A 1 178 ? -9.562 -15.664 -9.414 1 95.88 178 ILE A O 1
ATOM 1411 N N . SER A 1 179 ? -10.281 -13.562 -9.68 1 94.88 179 SER A N 1
ATOM 1412 C CA . SER A 1 179 ? -10.93 -13.492 -8.375 1 94.88 179 SER A CA 1
ATOM 1413 C C . SER A 1 179 ? -12.039 -14.531 -8.25 1 94.88 179 SER A C 1
ATOM 1415 O O . SER A 1 179 ? -12.258 -15.094 -7.172 1 94.88 179 SER A O 1
ATOM 1417 N N . LEU A 1 180 ? -12.727 -14.734 -9.336 1 96.38 180 LEU A N 1
ATOM 1418 C CA . LEU A 1 180 ? -13.789 -15.734 -9.32 1 96.38 180 LEU A CA 1
ATOM 1419 C C . LEU A 1 180 ? -13.219 -17.141 -9.109 1 96.38 180 LEU A C 1
ATOM 1421 O O . LEU A 1 180 ? -13.766 -17.922 -8.328 1 96.38 180 LEU A O 1
ATOM 1425 N N . LYS A 1 181 ? -12.195 -17.422 -9.805 1 97.62 181 LYS A N 1
ATOM 1426 C CA . LYS A 1 181 ? -11.539 -18.719 -9.625 1 97.62 181 LYS A CA 1
ATOM 1427 C C . LYS A 1 181 ? -11.031 -18.875 -8.195 1 97.62 181 LYS A C 1
ATOM 1429 O O . LYS A 1 181 ? -11.141 -19.953 -7.605 1 97.62 181 LYS A O 1
ATOM 1434 N N . THR A 1 182 ? -10.43 -17.828 -7.602 1 98.12 182 THR A N 1
ATOM 1435 C CA . THR A 1 182 ? -9.938 -17.844 -6.23 1 98.12 182 THR A CA 1
ATOM 1436 C C . THR A 1 182 ? -11.086 -18.094 -5.246 1 98.12 182 THR A C 1
ATOM 1438 O O . THR A 1 182 ? -10.93 -18.844 -4.289 1 98.12 182 THR A O 1
ATOM 1441 N N . LYS A 1 183 ? -12.172 -17.453 -5.523 1 97.25 183 LYS A N 1
ATOM 1442 C CA . LYS A 1 183 ? -13.344 -17.656 -4.676 1 97.25 183 LYS A CA 1
ATOM 1443 C C . LYS A 1 183 ? -13.773 -19.125 -4.664 1 97.25 183 LYS A C 1
ATOM 1445 O O . LYS A 1 183 ? -14.172 -19.641 -3.623 1 97.25 183 LYS A O 1
ATOM 1450 N N . GLU A 1 184 ? -13.727 -19.766 -5.805 1 98 184 GLU A N 1
ATOM 1451 C CA . GLU A 1 184 ? -14.055 -21.172 -5.891 1 98 184 GLU A CA 1
ATOM 1452 C C . GLU A 1 184 ? -13.102 -22.016 -5.035 1 98 184 GLU A C 1
ATOM 1454 O O . GLU A 1 184 ? -13.531 -22.938 -4.34 1 98 184 GLU A O 1
ATOM 1459 N N . ILE A 1 185 ? -11.914 -21.719 -5.102 1 98.12 185 ILE A N 1
ATOM 1460 C CA . ILE A 1 185 ? -10.891 -22.438 -4.348 1 98.12 185 ILE A CA 1
ATOM 1461 C C . ILE A 1 185 ? -11.125 -22.25 -2.85 1 98.12 185 ILE A C 1
ATOM 1463 O O . ILE A 1 185 ? -11.086 -23.219 -2.084 1 98.12 185 ILE A O 1
ATOM 1467 N N . LEU A 1 186 ? -11.398 -21.031 -2.441 1 97.56 186 LEU A N 1
ATOM 1468 C CA . LEU A 1 186 ? -11.625 -20.734 -1.032 1 97.56 186 LEU A CA 1
ATOM 1469 C C . LEU A 1 186 ? -12.898 -21.406 -0.535 1 97.56 186 LEU A C 1
ATOM 1471 O O . LEU A 1 186 ? -12.977 -21.828 0.622 1 97.56 186 LEU A O 1
ATOM 1475 N N . ALA A 1 187 ? -13.859 -21.422 -1.409 1 96.62 187 ALA A N 1
ATOM 1476 C CA . ALA A 1 187 ? -15.086 -22.125 -1.044 1 96.62 187 ALA A CA 1
ATOM 1477 C C . ALA A 1 187 ? -14.82 -23.609 -0.819 1 96.62 187 ALA A C 1
ATOM 1479 O O . ALA A 1 187 ? -15.367 -24.219 0.102 1 96.62 187 ALA A O 1
ATOM 1480 N N . THR A 1 188 ? -14.062 -24.219 -1.699 1 96.5 188 THR A N 1
ATOM 1481 C CA . THR A 1 188 ? -13.656 -25.609 -1.518 1 96.5 188 THR A CA 1
ATOM 1482 C C . THR A 1 188 ? -12.953 -25.797 -0.175 1 96.5 188 THR A C 1
ATOM 1484 O O . THR A 1 188 ? -13.273 -26.719 0.573 1 96.5 188 THR A O 1
ATOM 1487 N N . LEU A 1 189 ? -12.039 -24.953 0.17 1 96.62 189 LEU A N 1
ATOM 1488 C CA . LEU A 1 189 ? -11.32 -25.031 1.438 1 96.62 189 LEU A CA 1
ATOM 1489 C C . LEU A 1 189 ? -12.281 -24.891 2.615 1 96.62 189 LEU A C 1
ATOM 1491 O O . LEU A 1 189 ? -12.188 -25.641 3.588 1 96.62 189 LEU A O 1
ATOM 1495 N N . ALA A 1 190 ? -13.133 -23.906 2.518 1 94.56 190 ALA A N 1
ATOM 1496 C CA . ALA A 1 190 ? -14.094 -23.656 3.59 1 94.56 190 ALA A CA 1
ATOM 1497 C C . ALA A 1 190 ? -14.953 -24.891 3.846 1 94.56 190 ALA A C 1
ATOM 1499 O O . ALA A 1 190 ? -15.312 -25.172 4.988 1 94.56 190 ALA A O 1
ATOM 1500 N N . SER A 1 191 ? -15.266 -25.594 2.771 1 95.06 191 SER A N 1
ATOM 1501 C CA . SER A 1 191 ? -16.125 -26.766 2.889 1 95.06 191 SER A CA 1
ATOM 1502 C C . SER A 1 191 ? -15.414 -27.906 3.617 1 95.06 191 SER A C 1
ATOM 1504 O O . SER A 1 191 ? -16.047 -28.844 4.078 1 95.06 191 SER A O 1
ATOM 1506 N N . LEU A 1 192 ? -14.164 -27.781 3.723 1 95.19 192 LEU A N 1
ATOM 1507 C CA . LEU A 1 192 ? -13.359 -28.828 4.371 1 95.19 192 LEU A CA 1
ATOM 1508 C C . LEU A 1 192 ? -13.023 -28.422 5.805 1 95.19 192 LEU A C 1
ATOM 1510 O O . LEU A 1 192 ? -12.242 -29.109 6.469 1 95.19 192 LEU A O 1
ATOM 1514 N N . THR A 1 193 ? -13.508 -27.281 6.273 1 92.25 193 THR A N 1
ATOM 1515 C CA . THR A 1 193 ? -13.219 -26.797 7.625 1 92.25 193 THR A CA 1
ATOM 1516 C C . THR A 1 193 ? -14.391 -27.109 8.562 1 92.25 193 THR A C 1
ATOM 1518 O O . THR A 1 193 ? -15.492 -27.391 8.109 1 92.25 193 THR A O 1
ATOM 1521 N N . GLU A 1 194 ? -14.07 -27.234 9.836 1 89.12 194 GLU A N 1
ATOM 1522 C CA . GLU A 1 1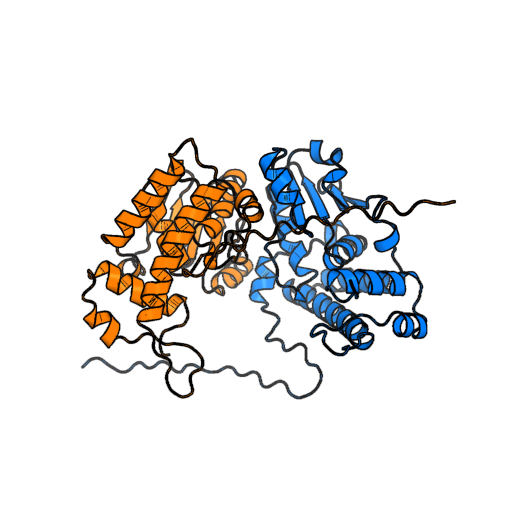94 ? -15.055 -27.453 10.891 1 89.12 194 GLU A CA 1
ATOM 1523 C C . GLU A 1 194 ? -14.875 -26.453 12.031 1 89.12 194 GLU A C 1
ATOM 1525 O O . GLU A 1 194 ? -13.789 -25.891 12.211 1 89.12 194 GLU A O 1
ATOM 1530 N N . VAL A 1 195 ? -15.984 -26.047 12.578 1 83.19 195 VAL A N 1
ATOM 1531 C CA . VAL A 1 195 ? -15.953 -25.188 13.758 1 83.19 195 VAL A CA 1
ATOM 1532 C C . VAL A 1 195 ? -16.031 -26.047 15.023 1 83.19 195 VAL A C 1
ATOM 1534 O O . VAL A 1 195 ? -16.922 -26.891 15.148 1 83.19 195 VAL A O 1
ATOM 1537 N N . SER A 1 196 ? -14.797 -26.094 15.625 1 73.12 196 SER A N 1
ATOM 1538 C CA . SER A 1 196 ? -14.836 -26.844 16.875 1 73.12 196 SER A CA 1
ATOM 1539 C C . SER A 1 196 ? -15.328 -25.984 18.031 1 73.12 196 SER A C 1
ATOM 1541 O O . SER A 1 196 ? -15.25 -24.766 17.984 1 73.12 196 SER A O 1
ATOM 1543 N N . ASP A 1 197 ? -15.836 -26.672 18.984 1 67 197 ASP A N 1
ATOM 1544 C CA . ASP A 1 197 ? -16.297 -26.047 20.219 1 67 197 ASP A CA 1
ATOM 1545 C C . ASP A 1 197 ? -15.211 -25.172 20.828 1 67 197 ASP A C 1
ATOM 1547 O O . ASP A 1 197 ? -14.102 -25.641 21.078 1 67 197 ASP A O 1
ATOM 1551 N N . GLY A 1 198 ? -15.484 -23.844 20.953 1 67.56 198 GLY A N 1
ATOM 1552 C CA . GLY A 1 198 ? -14.641 -22.891 21.656 1 67.56 198 GLY A CA 1
ATOM 1553 C C . GLY A 1 198 ? -13.781 -22.047 20.719 1 67.56 198 GLY A C 1
ATOM 1554 O O . GLY A 1 198 ? -13.195 -21.047 21.141 1 67.56 198 GLY A O 1
ATOM 1555 N N . ASN A 1 199 ? -13.578 -22.766 19.547 1 64.12 199 ASN A N 1
ATOM 1556 C CA . ASN A 1 199 ? -12.766 -21.984 18.625 1 64.12 199 ASN A CA 1
ATOM 1557 C C . ASN A 1 199 ? -13.625 -21.219 17.625 1 64.12 199 ASN A C 1
ATOM 1559 O O . ASN A 1 199 ? -14.508 -21.781 16.984 1 64.12 199 ASN A O 1
ATOM 1563 N N . GLU A 1 200 ? -13.492 -20.031 17.719 1 74.69 200 GLU A N 1
ATOM 1564 C CA . GLU A 1 200 ? -14.312 -19.156 16.875 1 74.69 200 GLU A CA 1
ATOM 1565 C C . GLU A 1 200 ? -13.898 -19.25 15.414 1 74.69 200 GLU A C 1
ATOM 1567 O O . GLU A 1 200 ? -14.711 -19.031 14.523 1 74.69 200 GLU A O 1
ATOM 1572 N N . LYS A 1 201 ? -12.625 -19.797 15.211 1 79.81 201 LYS A N 1
ATOM 1573 C CA . LYS A 1 201 ? -12.164 -19.812 13.828 1 79.81 201 LYS A CA 1
ATOM 1574 C C . LYS A 1 201 ? -12.227 -21.219 13.242 1 79.81 201 LYS A C 1
ATOM 1576 O O . LYS A 1 201 ? -11.82 -22.188 13.891 1 79.81 201 LYS A O 1
ATOM 1581 N N . PRO A 1 202 ? -12.82 -21.375 12.07 1 89.75 202 PRO A N 1
ATOM 1582 C CA . PRO A 1 202 ? -12.836 -22.688 11.422 1 89.75 202 PRO A CA 1
ATOM 1583 C C . PRO A 1 202 ? -11.438 -23.25 11.203 1 89.75 202 PRO A C 1
ATOM 1585 O O . PRO A 1 202 ? -10.5 -22.5 10.914 1 89.75 202 PRO A O 1
ATOM 1588 N N . THR A 1 203 ? -11.336 -24.547 11.469 1 92.31 203 THR A N 1
ATOM 1589 C CA . THR A 1 203 ? -10.055 -25.234 11.273 1 92.31 203 THR A CA 1
ATOM 1590 C C . THR A 1 203 ? -10.195 -26.359 10.258 1 92.31 203 THR A C 1
ATOM 1592 O O . THR A 1 203 ? -11.25 -27 10.172 1 92.31 203 THR A O 1
ATOM 1595 N N . LEU A 1 204 ? -9.148 -26.594 9.523 1 93.81 204 LEU A N 1
ATOM 1596 C CA . LEU A 1 204 ? -9.156 -27.625 8.492 1 93.81 204 LEU A CA 1
ATOM 1597 C C . LEU A 1 204 ? -9.281 -29.016 9.102 1 93.81 204 LEU A C 1
ATOM 1599 O O . LEU A 1 204 ? -8.625 -29.328 10.094 1 93.81 204 LEU A O 1
ATOM 1603 N N . ASN A 1 205 ? -10.148 -29.719 8.625 1 92 205 ASN A N 1
ATOM 1604 C CA . ASN A 1 205 ? -10.266 -31.141 8.945 1 92 205 ASN A CA 1
ATOM 1605 C C . ASN A 1 205 ? -9.367 -32 8.047 1 92 205 ASN A C 1
ATOM 1607 O O . ASN A 1 205 ? -9.711 -32.25 6.898 1 92 205 ASN A O 1
ATOM 1611 N N . ALA A 1 206 ? -8.312 -32.438 8.633 1 90.25 206 ALA A N 1
ATOM 1612 C CA . ALA A 1 206 ? -7.309 -33.156 7.859 1 90.25 206 ALA A CA 1
ATOM 1613 C C . ALA A 1 206 ? -7.895 -34.438 7.262 1 90.25 206 ALA A C 1
ATOM 1615 O O . ALA A 1 206 ? -7.555 -34.812 6.137 1 90.25 206 ALA A O 1
ATOM 1616 N N . GLU A 1 207 ? -8.75 -35.062 8 1 91.56 207 GLU A N 1
ATOM 1617 C CA . GLU A 1 207 ? -9.375 -36.281 7.516 1 91.56 207 GLU A CA 1
ATOM 1618 C C . GLU A 1 207 ? -10.32 -36 6.355 1 91.56 207 GLU A C 1
ATOM 1620 O O . GLU A 1 207 ? -10.383 -36.75 5.387 1 91.56 207 GLU A O 1
ATOM 1625 N N . ALA A 1 208 ? -11.031 -34.969 6.5 1 92.81 208 ALA A N 1
ATOM 1626 C CA . ALA A 1 208 ? -11.938 -34.594 5.426 1 92.81 208 ALA A CA 1
ATOM 1627 C C . ALA A 1 208 ? -11.172 -34.25 4.152 1 92.81 208 ALA A C 1
ATOM 1629 O O . ALA A 1 208 ? -11.609 -34.594 3.047 1 92.81 208 ALA A O 1
ATOM 1630 N N . LEU A 1 209 ? -10.086 -33.625 4.285 1 95 209 LEU A N 1
ATOM 1631 C CA . LEU A 1 209 ? -9.242 -33.281 3.146 1 95 209 LEU A CA 1
ATOM 1632 C C . LEU A 1 209 ? -8.742 -34.531 2.445 1 95 209 LEU A C 1
ATOM 1634 O O . LEU A 1 209 ? -8.781 -34.625 1.215 1 95 209 LEU A O 1
ATOM 1638 N N . LYS A 1 210 ? -8.352 -35.469 3.242 1 94.12 210 LYS A N 1
ATOM 1639 C CA . LYS A 1 210 ? -7.84 -36.719 2.699 1 94.12 210 LYS A CA 1
ATOM 1640 C C . LYS A 1 210 ? -8.938 -37.5 1.988 1 94.12 210 LYS A C 1
ATOM 1642 O O . LYS A 1 210 ? -8.688 -38.188 0.978 1 94.12 210 LYS A O 1
ATOM 1647 N N . GLN A 1 211 ? -10.156 -37.375 2.451 1 94.31 211 GLN A N 1
ATOM 1648 C CA . GLN A 1 211 ? -11.281 -38.125 1.938 1 94.31 211 GLN A CA 1
ATOM 1649 C C . GLN A 1 211 ? -11.719 -37.625 0.569 1 94.31 211 GLN A C 1
ATOM 1651 O O . GLN A 1 211 ? -12.336 -38.375 -0.205 1 94.31 211 GLN A O 1
ATOM 1656 N N . LYS A 1 212 ? -11.422 -36.469 0.243 1 94.44 212 LYS A N 1
ATOM 1657 C CA . LYS A 1 212 ? -11.789 -35.875 -1.051 1 94.44 212 LYS A CA 1
ATOM 1658 C C . LYS A 1 212 ? -10.945 -36.5 -2.174 1 94.44 212 LYS A C 1
ATOM 1660 O O . LYS A 1 212 ? -11.352 -36.469 -3.338 1 94.44 212 LYS A O 1
ATOM 1665 N N . ARG A 1 213 ? -9.773 -37.031 -1.843 1 94.31 213 ARG A N 1
ATOM 1666 C CA . ARG A 1 213 ? -8.867 -37.719 -2.775 1 94.31 213 ARG A CA 1
ATOM 1667 C C . ARG A 1 213 ? -8.484 -36.781 -3.926 1 94.31 213 ARG A C 1
ATOM 1669 O O . ARG A 1 213 ? -8.609 -37.156 -5.094 1 94.31 213 ARG A O 1
ATOM 1676 N N . PHE A 1 214 ? -8.086 -35.562 -3.623 1 95.31 214 PHE A N 1
ATOM 1677 C CA . PHE A 1 214 ? -7.508 -34.656 -4.609 1 95.31 214 PHE A CA 1
ATOM 1678 C C . PHE A 1 214 ? -6.164 -35.188 -5.102 1 95.31 214 PHE A C 1
ATOM 1680 O O . PHE A 1 214 ? -5.516 -36 -4.426 1 95.31 214 PHE A O 1
ATOM 1687 N N . PRO A 1 215 ? -5.828 -34.75 -6.324 1 96.25 215 PRO A N 1
ATOM 1688 C CA . PRO A 1 215 ? -4.422 -34.969 -6.652 1 96.25 215 PRO A CA 1
ATOM 1689 C C . PRO A 1 215 ? -3.471 -34.438 -5.582 1 96.25 215 PRO A C 1
ATOM 1691 O O . PRO A 1 215 ? -3.752 -33.438 -4.945 1 96.25 215 PRO A O 1
ATOM 1694 N N . PRO A 1 216 ? -2.332 -35.062 -5.34 1 95.56 216 PRO A N 1
ATOM 1695 C CA . PRO A 1 216 ? -1.429 -34.719 -4.238 1 95.56 216 PRO A CA 1
ATOM 1696 C C . PRO A 1 216 ? -1.05 -33.25 -4.211 1 95.56 216 PRO A C 1
ATOM 1698 O O . PRO A 1 216 ? -1.038 -32.625 -3.143 1 95.56 216 PRO A O 1
ATOM 1701 N N . ALA A 1 217 ? -0.755 -32.688 -5.32 1 96.56 217 ALA A N 1
ATOM 1702 C CA . ALA A 1 217 ? -0.354 -31.266 -5.379 1 96.56 217 ALA A CA 1
ATOM 1703 C C . ALA A 1 217 ? -1.486 -30.359 -4.918 1 96.56 217 ALA A C 1
ATOM 1705 O O . ALA A 1 217 ? -1.249 -29.359 -4.238 1 96.56 217 ALA A O 1
ATOM 1706 N N . THR A 1 218 ? -2.691 -30.703 -5.32 1 97.38 218 THR A N 1
ATOM 1707 C CA . THR A 1 218 ? -3.855 -29.922 -4.922 1 97.38 218 THR A CA 1
ATOM 1708 C C . THR A 1 218 ? -4.102 -30.047 -3.422 1 97.38 218 THR A C 1
ATOM 1710 O O . THR A 1 218 ? -4.375 -29.047 -2.75 1 97.38 218 THR A O 1
ATOM 1713 N N . GLU A 1 219 ? -4.004 -31.297 -2.988 1 96.88 219 GLU A N 1
ATOM 1714 C CA . GLU A 1 219 ? -4.18 -31.516 -1.556 1 96.88 219 GLU A CA 1
ATOM 1715 C C . GLU A 1 219 ? -3.154 -30.719 -0.746 1 96.88 219 GLU A C 1
ATOM 1717 O O . GLU A 1 219 ? -3.504 -30.078 0.24 1 96.88 219 GLU A O 1
ATOM 1722 N N . ASN A 1 220 ? -1.952 -30.859 -1.139 1 96.38 220 ASN A N 1
ATOM 1723 C CA . ASN A 1 220 ? -0.865 -30.141 -0.491 1 96.38 220 ASN A CA 1
ATOM 1724 C C . ASN A 1 220 ? -1.104 -28.641 -0.515 1 96.38 220 ASN A C 1
ATOM 1726 O O . ASN A 1 220 ? -0.893 -27.953 0.49 1 96.38 220 ASN A O 1
ATOM 1730 N N . PHE A 1 221 ? -1.535 -28.109 -1.643 1 98 221 PHE A N 1
ATOM 1731 C CA . PHE A 1 221 ? -1.818 -26.688 -1.802 1 98 221 PHE A CA 1
ATOM 1732 C C . PHE A 1 221 ? -2.918 -26.25 -0.844 1 98 221 PHE A C 1
ATOM 1734 O O . PHE A 1 221 ? -2.787 -25.219 -0.169 1 98 221 PHE A O 1
ATOM 1741 N N . LEU A 1 222 ? -3.986 -27 -0.758 1 97.25 222 LEU A N 1
ATOM 1742 C CA . LEU A 1 222 ? -5.109 -26.656 0.105 1 97.25 222 LEU A CA 1
ATOM 1743 C C . LEU A 1 222 ? -4.691 -26.672 1.571 1 97.25 222 LEU A C 1
ATOM 1745 O O . LEU A 1 222 ? -5.137 -25.828 2.357 1 97.25 222 LEU A O 1
ATOM 1749 N N . PHE A 1 223 ? -3.832 -27.594 1.906 1 96.25 223 PHE A N 1
ATOM 1750 C CA . PHE A 1 223 ? -3.324 -27.656 3.271 1 96.25 223 PHE A CA 1
ATOM 1751 C C . PHE A 1 223 ? -2.547 -26.391 3.615 1 96.25 223 PHE A C 1
ATOM 1753 O O . PHE A 1 223 ? -2.777 -25.781 4.66 1 96.25 223 PHE A O 1
ATOM 1760 N N . HIS A 1 224 ? -1.662 -25.969 2.762 1 96.69 224 HIS A N 1
ATOM 1761 C CA . HIS A 1 224 ? -0.853 -24.781 2.998 1 96.69 224 HIS A CA 1
ATOM 1762 C C . HIS A 1 224 ? -1.697 -23.516 2.914 1 96.69 224 HIS A C 1
ATOM 1764 O O . HIS A 1 224 ? -1.431 -22.531 3.617 1 96.69 224 HIS A O 1
ATOM 1770 N N . LEU A 1 225 ? -2.689 -23.562 2.043 1 97.62 225 LEU A N 1
ATOM 1771 C CA . LEU A 1 225 ? -3.605 -22.438 1.966 1 97.62 225 LEU A CA 1
ATOM 1772 C C . LEU A 1 225 ? -4.387 -22.281 3.266 1 97.62 225 LEU A C 1
ATOM 1774 O O . LEU A 1 225 ? -4.605 -21.156 3.736 1 97.62 225 LEU A O 1
ATOM 1778 N N . ALA A 1 226 ? -4.766 -23.375 3.857 1 96.12 226 ALA A N 1
ATOM 1779 C CA . ALA A 1 226 ? -5.434 -23.328 5.156 1 96.12 226 ALA A CA 1
ATOM 1780 C C . ALA A 1 226 ? -4.547 -22.672 6.207 1 96.12 226 ALA A C 1
ATOM 1782 O O . ALA A 1 226 ? -5.02 -21.875 7.02 1 96.12 226 ALA A O 1
ATOM 1783 N N . ALA A 1 227 ? -3.281 -23 6.176 1 94.5 227 ALA A N 1
ATOM 1784 C CA . ALA A 1 227 ? -2.326 -22.391 7.098 1 94.5 227 ALA A CA 1
ATOM 1785 C C . ALA A 1 227 ? -2.225 -20.891 6.867 1 94.5 227 ALA A C 1
ATOM 1787 O O . ALA A 1 227 ? -2.25 -20.109 7.816 1 94.5 227 ALA A O 1
ATOM 1788 N N . ALA A 1 228 ? -2.164 -20.516 5.609 1 95.31 228 ALA A N 1
ATOM 1789 C CA . ALA A 1 228 ? -2.057 -19.094 5.258 1 95.31 228 ALA A CA 1
ATOM 1790 C C . ALA A 1 228 ? -3.299 -18.328 5.695 1 95.31 228 ALA A C 1
ATOM 1792 O O . ALA A 1 228 ? -3.209 -17.156 6.074 1 95.31 228 ALA A O 1
ATOM 1793 N N . GLU A 1 229 ? -4.426 -19.031 5.656 1 94.44 229 GLU A N 1
ATOM 1794 C CA . GLU A 1 229 ? -5.688 -18.406 6.039 1 94.44 229 GLU A CA 1
ATOM 1795 C C . GLU A 1 229 ? -5.965 -18.594 7.527 1 94.44 229 GLU A C 1
ATOM 1797 O O . GLU A 1 229 ? -7.07 -18.312 7.996 1 94.44 229 GLU A O 1
ATOM 1802 N N . GLN A 1 230 ? -4.977 -19.078 8.258 1 90.5 230 GLN A N 1
ATOM 1803 C CA . GLN A 1 230 ? -5.043 -19.281 9.703 1 90.5 230 GLN A CA 1
ATOM 1804 C C . GLN A 1 230 ? -6.164 -20.234 10.07 1 90.5 230 GLN A C 1
ATOM 1806 O O . GLN A 1 230 ? -6.926 -19.984 11.008 1 90.5 230 GLN A O 1
ATOM 1811 N N . MET A 1 231 ? -6.207 -21.297 9.281 1 90.56 231 MET A N 1
ATOM 1812 C CA . MET A 1 231 ? -7.262 -22.281 9.5 1 90.56 231 MET A CA 1
ATOM 1813 C C . MET A 1 231 ? -6.676 -23.609 9.977 1 90.56 231 MET A C 1
ATOM 1815 O O . MET A 1 231 ? -7.312 -24.656 9.844 1 90.56 231 MET A O 1
ATOM 1819 N N . LEU A 1 232 ? -5.516 -23.625 10.359 1 84.5 232 LEU A N 1
ATOM 1820 C CA . LEU A 1 232 ? -4.953 -24.844 10.93 1 84.5 232 LEU A CA 1
ATOM 1821 C C . LEU A 1 232 ? -4.98 -24.797 12.453 1 84.5 232 LEU A C 1
ATOM 1823 O O . LEU A 1 232 ? -4.836 -23.734 13.047 1 84.5 232 LEU A O 1
ATOM 1827 N N . LYS A 1 233 ? -5.398 -25.844 13 1 70.25 233 LYS A N 1
ATOM 1828 C CA . LYS A 1 233 ? -5.352 -25.938 14.453 1 70.25 233 LYS A CA 1
ATOM 1829 C C . LYS A 1 233 ? -3.92 -25.844 14.969 1 70.25 233 LYS A C 1
ATOM 1831 O O . LYS A 1 233 ? -3.025 -26.516 14.469 1 70.25 233 LYS A O 1
ATOM 1836 N N . ILE A 1 234 ? -3.521 -24.625 15.523 1 53.38 234 ILE A N 1
ATOM 1837 C CA . ILE A 1 234 ? -2.229 -24.562 16.188 1 53.38 234 ILE A CA 1
ATOM 1838 C C . ILE A 1 234 ? -2.34 -25.188 17.578 1 53.38 234 ILE A C 1
ATOM 1840 O O . ILE A 1 234 ? -3.369 -25.062 18.25 1 53.38 234 ILE A O 1
ATOM 1844 N N . MET B 1 1 ? 16.328 -43.375 23.547 1 21.33 1 MET B N 1
ATOM 1845 C CA . MET B 1 1 ? 16.594 -42.781 24.859 1 21.33 1 MET B CA 1
ATOM 1846 C C . MET B 1 1 ? 16.438 -41.25 24.797 1 21.33 1 MET B C 1
ATOM 1848 O O . MET B 1 1 ? 17.391 -40.531 25.031 1 21.33 1 MET B O 1
ATOM 1852 N N . MET B 1 2 ? 15.797 -40.719 23.625 1 23.55 2 MET B N 1
ATOM 1853 C CA . MET B 1 2 ? 15.633 -39.625 22.688 1 23.55 2 MET B CA 1
ATOM 1854 C C . MET B 1 2 ? 14.953 -38.438 23.344 1 23.55 2 MET B C 1
ATOM 1856 O O . MET B 1 2 ? 13.766 -38.5 23.672 1 23.55 2 MET B O 1
ATOM 1860 N N . GLU B 1 3 ? 15.672 -37.562 24.344 1 21.55 3 GLU B N 1
ATOM 1861 C CA . GLU B 1 3 ? 15.414 -36.594 25.406 1 21.55 3 GLU B CA 1
ATOM 1862 C C . GLU B 1 3 ? 14.539 -35.438 24.906 1 21.55 3 GLU B C 1
ATOM 1864 O O . GLU B 1 3 ? 14.477 -35.188 23.703 1 21.55 3 GLU B O 1
ATOM 1869 N N . SER B 1 4 ? 13.617 -34.719 25.844 1 19.34 4 SER B N 1
ATOM 1870 C CA . SER B 1 4 ? 12.5 -33.875 26.266 1 19.34 4 SER B CA 1
ATOM 1871 C C . SER B 1 4 ? 12.773 -32.406 25.969 1 19.34 4 SER B C 1
ATOM 1873 O O . SER B 1 4 ? 12.023 -31.531 26.406 1 19.34 4 SER B O 1
ATOM 1875 N N . TYR B 1 5 ? 13.883 -32 25.375 1 18.36 5 TYR B N 1
ATOM 1876 C CA . TYR B 1 5 ? 14.219 -30.625 25.656 1 18.36 5 TYR B CA 1
ATOM 1877 C C . TYR B 1 5 ? 13.172 -29.688 25.078 1 18.36 5 TYR B C 1
ATOM 1879 O O . TYR B 1 5 ? 13.094 -29.5 23.859 1 18.36 5 TYR B O 1
ATOM 1887 N N . ILE B 1 6 ? 11.844 -29.672 25.562 1 20.5 6 ILE B N 1
ATOM 1888 C CA . ILE B 1 6 ? 10.672 -28.844 25.281 1 20.5 6 ILE B CA 1
ATOM 1889 C C . ILE B 1 6 ? 11.008 -27.375 25.516 1 20.5 6 ILE B C 1
ATOM 1891 O O . ILE B 1 6 ? 11.281 -26.969 26.641 1 20.5 6 ILE B O 1
ATOM 1895 N N . ALA B 1 7 ? 11.859 -26.766 24.688 1 20.59 7 ALA B N 1
ATOM 1896 C CA . ALA B 1 7 ? 12.305 -25.406 24.953 1 20.59 7 ALA B CA 1
ATOM 1897 C C . ALA B 1 7 ? 11.117 -24.5 25.281 1 20.59 7 ALA B C 1
ATOM 1899 O O . ALA B 1 7 ? 10.031 -24.656 24.719 1 20.59 7 ALA B O 1
ATOM 1900 N N . VAL B 1 8 ? 11.047 -23.75 26.438 1 19.03 8 VAL B N 1
ATOM 1901 C CA . VAL B 1 8 ? 10.375 -22.719 27.219 1 19.03 8 VAL B CA 1
ATOM 1902 C C . VAL B 1 8 ? 10.016 -21.547 26.312 1 19.03 8 VAL B C 1
ATOM 1904 O O . VAL B 1 8 ? 10.891 -20.922 25.703 1 19.03 8 VAL B O 1
ATOM 1907 N N . LEU B 1 9 ? 8.789 -21.453 25.688 1 19.88 9 LEU B N 1
ATOM 1908 C CA . LEU B 1 9 ? 7.984 -20.453 25 1 19.88 9 LEU B CA 1
ATOM 1909 C C . LEU B 1 9 ? 7.879 -19.172 25.828 1 19.88 9 LEU B C 1
ATOM 1911 O O . LEU B 1 9 ? 7.168 -19.141 26.828 1 19.88 9 LEU B O 1
ATOM 1915 N N . THR B 1 10 ? 9.008 -18.531 26.266 1 20.5 10 THR B N 1
ATOM 1916 C CA . THR B 1 10 ? 8.93 -17.328 27.094 1 20.5 10 THR B CA 1
ATOM 1917 C C . THR B 1 10 ? 7.922 -16.344 26.5 1 20.5 10 THR B C 1
ATOM 1919 O O . THR B 1 10 ? 8.055 -15.93 25.344 1 20.5 10 THR B O 1
ATOM 1922 N N . LYS B 1 11 ? 6.68 -16.219 26.906 1 25.38 11 LYS B N 1
ATOM 1923 C CA . LYS B 1 11 ? 5.504 -15.367 27.016 1 25.38 11 LYS B CA 1
ATOM 1924 C C . LYS B 1 11 ? 5.902 -13.914 27.281 1 25.38 11 LYS B C 1
ATOM 1926 O O . LYS B 1 11 ? 6.219 -13.547 28.406 1 25.38 11 LYS B O 1
ATOM 1931 N N . GLY B 1 12 ? 6.754 -13.133 26.609 1 23.02 12 GLY B N 1
ATOM 1932 C CA . GLY B 1 12 ? 6.984 -11.75 27 1 23.02 12 GLY B CA 1
ATOM 1933 C C . GLY B 1 12 ? 5.711 -10.922 27.031 1 23.02 12 GLY B C 1
ATOM 1934 O O . GLY B 1 12 ? 5.254 -10.422 26.016 1 23.02 12 GLY B O 1
ATOM 1935 N N . ILE B 1 13 ? 4.699 -11.188 27.906 1 24.7 13 ILE B N 1
ATOM 1936 C CA . ILE B 1 13 ? 3.486 -10.492 28.328 1 24.7 13 ILE B CA 1
ATOM 1937 C C . ILE B 1 13 ? 3.83 -9.062 28.75 1 24.7 13 ILE B C 1
ATOM 1939 O O . ILE B 1 13 ? 4.52 -8.852 29.75 1 24.7 13 ILE B O 1
ATOM 1943 N N . CYS B 1 14 ? 4.137 -8.023 28.031 1 23.94 14 CYS B N 1
ATOM 1944 C CA . CYS B 1 14 ? 4.207 -6.715 28.672 1 23.94 14 CYS B CA 1
ATOM 1945 C C . CYS B 1 14 ? 2.848 -6.297 29.203 1 23.94 14 CYS B C 1
ATOM 1947 O O . CYS B 1 14 ? 1.88 -6.195 28.453 1 23.94 14 CYS B O 1
ATOM 1949 N N . GLN B 1 15 ? 2.465 -6.512 30.453 1 25.61 15 GLN B N 1
ATOM 1950 C CA . GLN B 1 15 ? 1.372 -6.152 31.359 1 25.61 15 GLN B CA 1
ATOM 1951 C C . GLN B 1 15 ? 1.142 -4.641 31.359 1 25.61 15 GLN B C 1
ATOM 1953 O O . GLN B 1 15 ? 1.681 -3.932 32.219 1 25.61 15 GLN B O 1
ATOM 1958 N N . SER B 1 16 ? 1.345 -3.695 30.516 1 25.58 16 SER B N 1
ATOM 1959 C CA . SER B 1 16 ? 1.034 -2.344 30.969 1 25.58 16 SER B CA 1
ATOM 1960 C C . SER B 1 16 ? -0.412 -2.236 31.438 1 25.58 16 SER B C 1
ATOM 1962 O O . SER B 1 16 ? -1.307 -2.855 30.859 1 25.58 16 SER B O 1
ATOM 1964 N N . GLU B 1 17 ? -0.785 -1.692 32.656 1 27.56 17 GLU B N 1
ATOM 1965 C CA . GLU B 1 17 ? -1.956 -1.405 33.469 1 27.56 17 GLU B CA 1
ATOM 1966 C C . GLU B 1 17 ? -3.07 -0.771 32.625 1 27.56 17 GLU B C 1
ATOM 1968 O O . GLU B 1 17 ? -2.85 -0.374 31.484 1 27.56 17 GLU B O 1
ATOM 1973 N N . GLU B 1 18 ? -4.188 0.07 33.406 1 29.17 18 GLU B N 1
ATOM 1974 C CA . GLU B 1 18 ? -5.562 0.565 33.406 1 29.17 18 GLU B CA 1
ATOM 1975 C C . GLU B 1 18 ? -5.773 1.609 32.312 1 29.17 18 GLU B C 1
ATOM 1977 O O . GLU B 1 18 ? -6.902 1.851 31.891 1 29.17 18 GLU B O 1
ATOM 1982 N N . ASN B 1 19 ? -5.094 2.84 32.406 1 27.95 19 ASN B N 1
ATOM 1983 C CA . ASN B 1 19 ? -5.273 4.113 31.719 1 27.95 19 ASN B CA 1
ATOM 1984 C C . ASN B 1 19 ? -5.191 3.949 30.203 1 27.95 19 ASN B C 1
ATOM 1986 O O . ASN B 1 19 ? -4.473 3.082 29.703 1 27.95 19 ASN B O 1
ATOM 1990 N N . GLY B 1 20 ? -6.16 4.594 29.266 1 31.08 20 GLY B N 1
ATOM 1991 C CA . GLY B 1 20 ? -6.453 4.309 27.875 1 31.08 20 GLY B CA 1
ATOM 1992 C C . GLY B 1 20 ? -5.211 4.016 27.047 1 31.08 20 GLY B C 1
ATOM 1993 O O . GLY B 1 20 ? -4.625 4.922 26.453 1 31.08 20 GLY B O 1
ATOM 1994 N N . SER B 1 21 ? -4.277 3.215 27.469 1 30.66 21 SER B N 1
ATOM 1995 C CA . SER B 1 21 ? -2.912 2.893 27.062 1 30.66 21 SER B CA 1
ATOM 1996 C C . SER B 1 21 ? -2.848 2.455 25.609 1 30.66 21 SER B C 1
ATOM 1998 O O . SER B 1 21 ? -3.559 1.533 25.203 1 30.66 21 SER B O 1
ATOM 2000 N N . PHE B 1 22 ? -2.9 3.344 24.594 1 33.84 22 PHE B N 1
ATOM 2001 C CA . PHE B 1 22 ? -2.32 3.098 23.266 1 33.84 22 PHE B CA 1
ATOM 2002 C C . PHE B 1 22 ? -1.277 1.988 23.344 1 33.84 22 PHE B C 1
ATOM 2004 O O . PHE B 1 22 ? -0.197 2.178 23.906 1 33.84 22 PHE B O 1
ATOM 2011 N N . LEU B 1 23 ? -1.549 0.806 23.766 1 38.69 23 LEU B N 1
ATOM 2012 C CA . LEU B 1 23 ? -0.711 -0.375 23.938 1 38.69 23 LEU B CA 1
ATOM 2013 C C . LEU B 1 23 ? 0.335 -0.465 22.828 1 38.69 23 LEU B C 1
ATOM 2015 O O . LEU B 1 23 ? 0.026 -0.235 21.656 1 38.69 23 LEU B O 1
ATOM 2019 N N . SER B 1 24 ? 1.689 -0.166 23.094 1 42.22 24 SER B N 1
ATOM 2020 C CA . SER B 1 24 ? 2.891 -0.543 22.359 1 42.22 24 SER B CA 1
ATOM 2021 C C . SER B 1 24 ? 2.604 -1.673 21.375 1 42.22 24 SER B C 1
ATOM 2023 O O . SER B 1 24 ? 3.354 -1.874 20.422 1 42.22 24 SER B O 1
ATOM 2025 N N . LYS B 1 25 ? 1.521 -2.389 21.656 1 46.03 25 LYS B N 1
ATOM 2026 C CA . LYS B 1 25 ? 1.202 -3.562 20.844 1 46.03 25 LYS B CA 1
ATOM 2027 C C . LYS B 1 25 ? 0.685 -3.158 19.469 1 46.03 25 LYS B C 1
ATOM 2029 O O . LYS B 1 25 ? 0.92 -3.857 18.484 1 46.03 25 LYS B O 1
ATOM 2034 N N . ASP B 1 26 ? -0.054 -1.942 19.531 1 50.41 26 ASP B N 1
ATOM 2035 C CA . ASP B 1 26 ? -0.72 -1.588 18.281 1 50.41 26 ASP B CA 1
ATOM 2036 C C . ASP B 1 26 ? 0.267 -0.983 17.281 1 50.41 26 ASP B C 1
ATOM 2038 O O . ASP B 1 26 ? 0.022 -0.991 16.078 1 50.41 26 ASP B O 1
ATOM 2042 N N . PHE B 1 27 ? 1.22 -0.423 18.016 1 54.94 27 PHE B N 1
ATOM 2043 C CA . PHE B 1 27 ? 2.193 0.147 17.094 1 54.94 27 PHE B CA 1
ATOM 2044 C C . PHE B 1 27 ? 3.227 -0.895 16.672 1 54.94 27 PHE B C 1
ATOM 2046 O O . PHE B 1 27 ? 4.012 -1.357 17.516 1 54.94 27 PHE B O 1
ATOM 2053 N N . ASP B 1 28 ? 2.906 -1.465 15.57 1 62.53 28 ASP B N 1
ATOM 2054 C CA . ASP B 1 28 ? 3.902 -2.363 14.992 1 62.53 28 ASP B CA 1
ATOM 2055 C C . ASP B 1 28 ? 5.098 -1.582 14.453 1 62.53 28 ASP B C 1
ATOM 2057 O O . ASP B 1 28 ? 5.059 -1.076 13.328 1 62.53 28 ASP B O 1
ATOM 2061 N N . ALA B 1 29 ? 6.07 -1.34 15.336 1 58.78 29 ALA B N 1
ATOM 2062 C CA . ALA B 1 29 ? 7.27 -0.584 15 1 58.78 29 ALA B CA 1
ATOM 2063 C C . ALA B 1 29 ? 7.883 -1.09 13.695 1 58.78 29 ALA B C 1
ATOM 2065 O O . ALA B 1 29 ? 8.484 -0.318 12.945 1 58.78 29 ALA B O 1
ATOM 2066 N N . ARG B 1 30 ? 7.656 -2.221 13.555 1 61.34 30 ARG B N 1
ATOM 2067 C CA . ARG B 1 30 ? 8.273 -2.838 12.383 1 61.34 30 ARG B CA 1
ATOM 2068 C C . ARG B 1 30 ? 7.645 -2.328 11.094 1 61.34 30 ARG B C 1
ATOM 2070 O O . ARG B 1 30 ? 8.352 -1.989 10.141 1 61.34 30 ARG B O 1
ATOM 2077 N N . LYS B 1 31 ? 6.383 -2.201 11.023 1 67.12 31 LYS B N 1
ATOM 2078 C CA . LYS B 1 31 ? 5.691 -1.645 9.867 1 67.12 31 LYS B CA 1
ATOM 2079 C C . LYS B 1 31 ? 6.039 -0.171 9.672 1 67.12 31 LYS B C 1
ATOM 2081 O O . LYS B 1 31 ? 6.211 0.289 8.547 1 67.12 31 LYS B O 1
ATOM 2086 N N . ALA B 1 32 ? 6.27 0.396 10.75 1 67.38 32 ALA B N 1
ATOM 2087 C CA . ALA B 1 32 ? 6.59 1.82 10.711 1 67.38 32 ALA B CA 1
ATOM 2088 C C . ALA B 1 32 ? 7.945 2.061 10.047 1 67.38 32 ALA B C 1
ATOM 2090 O O . ALA B 1 32 ? 8.125 3.045 9.328 1 67.38 32 ALA B O 1
ATOM 2091 N N . TYR B 1 33 ? 8.82 1.176 10.211 1 65.94 33 TYR B N 1
ATOM 2092 C CA . TYR B 1 33 ? 10.148 1.349 9.641 1 65.94 33 TYR B CA 1
ATOM 2093 C C . TYR B 1 33 ? 10.109 1.248 8.125 1 65.94 33 TYR B C 1
ATOM 2095 O O . TYR B 1 33 ? 10.781 2.008 7.426 1 65.94 33 TYR B O 1
ATOM 2103 N N . LEU B 1 34 ? 9.328 0.383 7.727 1 70.44 34 LEU B N 1
ATOM 2104 C CA . LEU B 1 34 ? 9.258 0.194 6.281 1 70.44 34 LEU B CA 1
ATOM 2105 C C . LEU B 1 34 ? 8.586 1.389 5.609 1 70.44 34 LEU B C 1
ATOM 2107 O O . LEU B 1 34 ? 8.805 1.644 4.426 1 70.44 34 LEU B O 1
ATOM 2111 N N . ALA B 1 35 ? 7.961 2.143 6.418 1 68.5 35 ALA B N 1
ATOM 2112 C CA . ALA B 1 35 ? 7.332 3.355 5.902 1 68.5 35 ALA B CA 1
ATOM 2113 C C . ALA B 1 35 ? 8.367 4.445 5.648 1 68.5 35 ALA B C 1
ATOM 2115 O O . ALA B 1 35 ? 8.109 5.391 4.898 1 68.5 35 ALA B O 1
ATOM 2116 N N . GLY B 1 36 ? 9.633 4.215 6.008 1 68.06 36 GLY B N 1
ATOM 2117 C CA . GLY B 1 36 ? 10.664 5.223 5.824 1 68.06 36 GLY B CA 1
ATOM 2118 C C . GLY B 1 36 ? 10.594 6.348 6.84 1 68.06 36 GLY B C 1
ATOM 2119 O O . GLY B 1 36 ? 9.742 6.324 7.738 1 68.06 36 GLY B O 1
ATOM 2120 N N . SER B 1 37 ? 11.602 7.211 6.746 1 68.5 37 SER B N 1
ATOM 2121 C CA . SER B 1 37 ? 11.672 8.367 7.629 1 68.5 37 SER B CA 1
ATOM 2122 C C . SER B 1 37 ? 10.812 9.516 7.113 1 68.5 37 SER B C 1
ATOM 2124 O O . SER B 1 37 ? 10.844 9.844 5.926 1 68.5 37 SER B O 1
ATOM 2126 N N . ILE B 1 38 ? 9.922 9.938 7.969 1 70.44 38 ILE B N 1
ATOM 2127 C CA . ILE B 1 38 ? 9.172 11.133 7.621 1 70.44 38 ILE B CA 1
ATOM 2128 C C . ILE B 1 38 ? 10.133 12.266 7.262 1 70.44 38 ILE B C 1
ATOM 2130 O O . ILE B 1 38 ? 11.055 12.57 8.023 1 70.44 38 ILE B O 1
ATOM 2134 N N . LYS B 1 39 ? 9.984 12.672 6.086 1 68.69 39 LYS B N 1
ATOM 2135 C CA . LYS B 1 39 ? 10.93 13.664 5.582 1 68.69 39 LYS B CA 1
ATOM 2136 C C . LYS B 1 39 ? 10.641 15.039 6.18 1 68.69 39 LYS B C 1
ATOM 2138 O O . LYS B 1 39 ? 10.438 16.016 5.445 1 68.69 39 LYS B O 1
ATOM 2143 N N . VAL B 1 40 ? 10.727 15.164 7.367 1 76.38 40 VAL B N 1
ATOM 2144 C CA . VAL B 1 40 ? 10.516 16.422 8.094 1 76.38 40 VAL B CA 1
ATOM 2145 C C . VAL B 1 40 ? 11.633 17.406 7.766 1 76.38 40 VAL B C 1
ATOM 2147 O O . VAL B 1 40 ? 11.414 18.609 7.746 1 76.38 40 VAL B O 1
ATOM 2150 N N . SER B 1 41 ? 12.664 16.828 7.422 1 75.38 41 SER B N 1
ATOM 2151 C CA . SER B 1 41 ? 13.812 17.672 7.141 1 75.38 41 SER B CA 1
ATOM 2152 C C . SER B 1 41 ? 13.562 18.562 5.922 1 75.38 41 SER B C 1
ATOM 2154 O O . SER B 1 41 ? 14.086 19.672 5.832 1 75.38 41 SER B O 1
ATOM 2156 N N . GLN B 1 42 ? 12.789 18.109 5.129 1 87.94 42 GLN B N 1
ATOM 2157 C CA . GLN B 1 42 ? 12.602 18.859 3.891 1 87.94 42 GLN B CA 1
ATOM 2158 C C . GLN B 1 42 ? 11.547 19.953 4.062 1 87.94 42 GLN B C 1
ATOM 2160 O O . GLN B 1 42 ? 11.711 21.062 3.557 1 87.94 42 GLN B O 1
ATOM 2165 N N . PHE B 1 43 ? 10.531 19.688 4.844 1 93.38 43 PHE B N 1
ATOM 2166 C CA . PHE B 1 43 ? 9.422 20.641 4.867 1 93.38 43 PHE B CA 1
ATOM 2167 C C . PHE B 1 43 ? 9.258 21.25 6.254 1 93.38 43 PHE B C 1
ATOM 2169 O O . PHE B 1 43 ? 8.516 22.219 6.43 1 93.38 43 PHE B O 1
ATOM 2176 N N . GLY B 1 44 ? 9.914 20.766 7.273 1 93.75 44 GLY B N 1
ATOM 2177 C CA . GLY B 1 44 ? 9.812 21.312 8.617 1 93.75 44 GLY B CA 1
ATOM 2178 C C . GLY B 1 44 ? 8.383 21.422 9.117 1 93.75 44 GLY B C 1
ATOM 2179 O O . GLY B 1 44 ? 7.629 20.438 9.062 1 93.75 44 GLY B O 1
ATOM 2180 N N . MET B 1 45 ? 8.039 22.625 9.391 1 94.81 45 MET B N 1
ATOM 2181 C CA . MET B 1 45 ? 6.727 22.906 9.961 1 94.81 45 MET B CA 1
ATOM 2182 C C . MET B 1 45 ? 5.629 22.641 8.93 1 94.81 45 MET B C 1
ATOM 2184 O O . MET B 1 45 ? 4.496 22.312 9.297 1 94.81 45 MET B O 1
ATOM 2188 N N . GLU B 1 46 ? 5.98 22.781 7.711 1 96.62 46 GLU B N 1
ATOM 2189 C CA . GLU B 1 46 ? 4.973 22.609 6.668 1 96.62 46 GLU B CA 1
ATOM 2190 C C . GLU B 1 46 ? 4.5 21.156 6.594 1 96.62 46 GLU B C 1
ATOM 2192 O O . GLU B 1 46 ? 3.475 20.859 5.977 1 96.62 46 GLU B O 1
ATOM 2197 N N . THR B 1 47 ? 5.168 20.25 7.277 1 96.69 47 THR B N 1
ATOM 2198 C CA . THR B 1 47 ? 4.723 18.859 7.355 1 96.69 47 THR B CA 1
ATOM 2199 C C . THR B 1 47 ? 3.318 18.781 7.941 1 96.69 47 THR B C 1
ATOM 2201 O O . THR B 1 47 ? 2.561 17.859 7.625 1 96.69 47 THR B O 1
ATOM 2204 N N . VAL B 1 48 ? 2.928 19.75 8.742 1 97.81 48 VAL B N 1
ATOM 2205 C CA . VAL B 1 48 ? 1.61 19.75 9.359 1 97.81 48 VAL B CA 1
ATOM 2206 C C . VAL B 1 48 ? 0.53 19.859 8.289 1 97.81 48 VAL B C 1
ATOM 2208 O O . VAL B 1 48 ? -0.581 19.359 8.461 1 97.81 48 VAL B O 1
ATOM 2211 N N . ILE B 1 49 ? 0.848 20.484 7.152 1 98.19 49 ILE B N 1
ATOM 2212 C CA . ILE B 1 49 ? -0.094 20.578 6.043 1 98.19 49 ILE B CA 1
ATOM 2213 C C . ILE B 1 49 ? -0.415 19.172 5.52 1 98.19 49 ILE B C 1
ATOM 2215 O O . ILE B 1 49 ? -1.58 18.844 5.285 1 98.19 49 ILE B O 1
ATOM 2219 N N . LEU B 1 50 ? 0.604 18.328 5.418 1 97.88 50 LEU B N 1
ATOM 2220 C CA . LEU B 1 50 ? 0.428 16.969 4.953 1 97.88 50 LEU B CA 1
ATOM 2221 C C . LEU B 1 50 ? -0.318 16.125 5.988 1 97.88 50 LEU B C 1
ATOM 2223 O O . LEU B 1 50 ? -1.203 15.344 5.637 1 97.88 50 LEU B O 1
ATOM 2227 N N . TYR B 1 51 ? 0.041 16.359 7.18 1 98.06 51 TYR B N 1
ATOM 2228 C CA . TYR B 1 51 ? -0.673 15.688 8.266 1 98.06 51 TYR B CA 1
ATOM 2229 C C . TYR B 1 51 ? -2.162 16.016 8.219 1 98.06 51 TYR B C 1
ATOM 2231 O O . TYR B 1 51 ? -3.002 15.109 8.266 1 98.06 51 TYR B O 1
ATOM 2239 N N . THR B 1 52 ? -2.459 17.266 8.109 1 98.62 52 THR B N 1
ATOM 2240 C CA . THR B 1 52 ? -3.844 17.719 8.094 1 98.62 52 THR B CA 1
ATOM 2241 C C . THR B 1 52 ? -4.586 17.172 6.883 1 98.62 52 THR B C 1
ATOM 2243 O O . THR B 1 52 ? -5.719 16.688 7.004 1 98.62 52 THR B O 1
ATOM 2246 N N . ALA B 1 53 ? -3.934 17.203 5.754 1 98.62 53 ALA B N 1
ATOM 2247 C CA . ALA B 1 53 ? -4.543 16.672 4.535 1 98.62 53 ALA B CA 1
ATOM 2248 C C . ALA B 1 53 ? -4.859 15.188 4.68 1 98.62 53 ALA B C 1
ATOM 2250 O O . ALA B 1 53 ? -5.938 14.742 4.285 1 98.62 53 ALA B O 1
ATOM 2251 N N . LEU B 1 54 ? -3.977 14.469 5.223 1 98.06 54 LEU B N 1
ATOM 2252 C CA . LEU B 1 54 ? -4.172 13.039 5.402 1 98.06 54 LEU B CA 1
ATOM 2253 C C . LEU B 1 54 ? -5.289 12.766 6.406 1 98.06 54 LEU B C 1
ATOM 2255 O O . LEU B 1 54 ? -6.137 11.898 6.172 1 98.06 54 LEU B O 1
ATOM 2259 N N . MET B 1 55 ? -5.293 13.516 7.488 1 98.31 55 MET B N 1
ATOM 2260 C CA . MET B 1 55 ? -6.348 13.359 8.484 1 98.31 55 MET B CA 1
ATOM 2261 C C . MET B 1 55 ? -7.719 13.609 7.863 1 98.31 55 MET B C 1
ATOM 2263 O O . MET B 1 55 ? -8.688 12.906 8.188 1 98.31 55 MET B O 1
ATOM 2267 N N . LEU B 1 56 ? -7.75 14.5 6.949 1 98.44 56 LEU B N 1
ATOM 2268 C CA . LEU B 1 56 ? -9.023 14.898 6.359 1 98.44 56 LEU B CA 1
ATOM 2269 C C . LEU B 1 56 ? -9.289 14.125 5.07 1 98.44 56 LEU B C 1
ATOM 2271 O O . LEU B 1 56 ? -10.227 14.445 4.332 1 98.44 56 LEU B O 1
ATOM 2275 N N . LYS B 1 57 ? -8.438 13.141 4.746 1 97.75 57 LYS B N 1
ATOM 2276 C CA . LYS B 1 57 ? -8.562 12.273 3.576 1 97.75 57 LYS B CA 1
ATOM 2277 C C . LYS B 1 57 ? -8.633 13.094 2.289 1 97.75 57 LYS B C 1
ATOM 2279 O O . LYS B 1 57 ? -9.484 12.844 1.435 1 97.75 57 LYS B O 1
ATOM 2284 N N . LYS B 1 58 ? -7.773 14.086 2.205 1 98.38 58 LYS B N 1
ATOM 2285 C CA . LYS B 1 58 ? -7.66 14.898 1 1 98.38 58 LYS B CA 1
ATOM 2286 C C . LYS B 1 58 ? -6.809 14.203 -0.056 1 98.38 58 LYS B C 1
ATOM 2288 O O . LYS B 1 58 ? -6.109 13.227 0.245 1 98.38 58 LYS B O 1
ATOM 2293 N N . ARG B 1 59 ? -6.953 14.672 -1.324 1 98.12 59 ARG B N 1
ATOM 2294 C CA . ARG B 1 59 ? -6.16 14.188 -2.451 1 98.12 59 ARG B CA 1
ATOM 2295 C C . ARG B 1 59 ? -4.809 14.891 -2.516 1 98.12 59 ARG B C 1
ATOM 2297 O O . ARG B 1 59 ? -4.746 16.109 -2.678 1 98.12 59 ARG B O 1
ATOM 2304 N N . ILE B 1 60 ? -3.709 14.086 -2.359 1 98.69 60 ILE B N 1
ATOM 2305 C CA . ILE B 1 60 ? -2.359 14.641 -2.379 1 98.69 60 ILE B CA 1
ATOM 2306 C C . ILE B 1 60 ? -1.623 14.156 -3.625 1 98.69 60 ILE B C 1
ATOM 2308 O O . ILE B 1 60 ? -1.518 12.945 -3.863 1 98.69 60 ILE B O 1
ATOM 2312 N N . VAL B 1 61 ? -1.177 15.078 -4.367 1 98.75 61 VAL B N 1
ATOM 2313 C CA . VAL B 1 61 ? -0.354 14.75 -5.527 1 98.75 61 VAL B CA 1
ATOM 2314 C C . VAL B 1 61 ? 1.084 15.203 -5.285 1 98.75 61 VAL B C 1
ATOM 2316 O O . VAL B 1 61 ? 1.319 16.328 -4.828 1 98.75 61 VAL B O 1
ATOM 2319 N N . VAL B 1 62 ? 2.006 14.367 -5.574 1 98.56 62 VAL B N 1
ATOM 2320 C CA . VAL B 1 62 ? 3.434 14.633 -5.418 1 98.56 62 VAL B CA 1
ATOM 2321 C C . VAL B 1 62 ? 4.129 14.555 -6.773 1 98.56 62 VAL B C 1
ATOM 2323 O O . VAL B 1 62 ? 3.969 13.57 -7.504 1 98.56 62 VAL B O 1
ATOM 2326 N N . TYR B 1 63 ? 4.871 15.555 -7.043 1 98.75 63 TYR B N 1
ATOM 2327 C CA . TYR B 1 63 ? 5.652 15.562 -8.273 1 98.75 63 TYR B CA 1
ATOM 2328 C C . TYR B 1 63 ? 7.145 15.562 -7.977 1 98.75 63 TYR B C 1
ATOM 2330 O O . TYR B 1 63 ? 7.613 16.297 -7.109 1 98.75 63 TYR B O 1
ATOM 2338 N N . HIS B 1 64 ? 7.82 14.805 -8.688 1 98.5 64 HIS B N 1
ATOM 2339 C CA . HIS B 1 64 ? 9.266 14.828 -8.852 1 98.5 64 HIS B CA 1
ATOM 2340 C C . HIS B 1 64 ? 9.695 14.102 -10.125 1 98.5 64 HIS B C 1
ATOM 2342 O O . HIS B 1 64 ? 9.109 13.078 -10.484 1 98.5 64 HIS B O 1
ATOM 2348 N N . PRO B 1 65 ? 10.766 14.609 -10.781 1 97.94 65 PRO B N 1
ATOM 2349 C CA . PRO B 1 65 ? 11.164 13.93 -12.016 1 97.94 65 PRO B CA 1
ATOM 2350 C C . PRO B 1 65 ? 11.742 12.539 -11.766 1 97.94 65 PRO B C 1
ATOM 2352 O O . PRO B 1 65 ? 11.734 11.688 -12.664 1 97.94 65 PRO B O 1
ATOM 2355 N N . ARG B 1 66 ? 12.266 12.312 -10.672 1 96.19 66 ARG B N 1
ATOM 2356 C CA . ARG B 1 66 ? 12.836 11.016 -10.328 1 96.19 66 ARG B CA 1
ATOM 2357 C C . ARG B 1 66 ? 11.867 10.195 -9.5 1 96.19 66 ARG B C 1
ATOM 2359 O O . ARG B 1 66 ? 11.484 10.594 -8.398 1 96.19 66 ARG B O 1
ATOM 2366 N N . ILE B 1 67 ? 11.523 9.016 -9.898 1 95.88 67 ILE B N 1
ATOM 2367 C CA . ILE B 1 67 ? 10.562 8.141 -9.234 1 95.88 67 ILE B CA 1
ATOM 2368 C C . ILE B 1 67 ? 11.109 7.711 -7.879 1 95.88 67 ILE B C 1
ATOM 2370 O O . ILE B 1 67 ? 10.352 7.512 -6.926 1 95.88 67 ILE B O 1
ATOM 2374 N N . GLU B 1 68 ? 12.5 7.629 -7.793 1 93.88 68 GLU B N 1
ATOM 2375 C CA . GLU B 1 68 ? 13.117 7.25 -6.523 1 93.88 68 GLU B CA 1
ATOM 2376 C C . GLU B 1 68 ? 12.742 8.234 -5.414 1 93.88 68 GLU B C 1
ATOM 2378 O O . GLU B 1 68 ? 12.422 7.82 -4.301 1 93.88 68 GLU B O 1
ATOM 2383 N N . ALA B 1 69 ? 12.797 9.5 -5.82 1 94.56 69 ALA B N 1
ATOM 2384 C CA . ALA B 1 69 ? 12.469 10.547 -4.855 1 94.56 69 ALA B CA 1
ATOM 2385 C C . ALA B 1 69 ? 11.008 10.469 -4.438 1 94.56 69 ALA B C 1
ATOM 2387 O O . ALA B 1 69 ? 10.68 10.609 -3.258 1 94.56 69 ALA B O 1
ATOM 2388 N N . ILE B 1 70 ? 10.117 10.172 -5.398 1 96 70 ILE B N 1
ATOM 2389 C CA . ILE B 1 70 ? 8.688 10.062 -5.129 1 96 70 ILE B CA 1
ATOM 2390 C C . ILE B 1 70 ? 8.43 8.891 -4.184 1 96 70 ILE B C 1
ATOM 2392 O O . ILE B 1 70 ? 7.719 9.039 -3.188 1 96 70 ILE B O 1
ATOM 2396 N N . GLN B 1 71 ? 9.023 7.758 -4.473 1 91.88 71 GLN B N 1
ATOM 2397 C CA . GLN B 1 71 ? 8.812 6.551 -3.678 1 91.88 71 GLN B CA 1
ATOM 2398 C C . GLN B 1 71 ? 9.289 6.75 -2.24 1 91.88 71 GLN B C 1
ATOM 2400 O O . GLN B 1 71 ? 8.578 6.391 -1.294 1 91.88 71 GLN B O 1
ATOM 2405 N N . GLU B 1 72 ? 10.43 7.352 -2.074 1 90.81 72 GLU B N 1
ATOM 2406 C CA . GLU B 1 72 ? 11 7.574 -0.747 1 90.81 72 GLU B CA 1
ATOM 2407 C C . GLU B 1 72 ? 10.125 8.516 0.076 1 90.81 72 GLU B C 1
ATOM 2409 O O . GLU B 1 72 ? 9.938 8.305 1.275 1 90.81 72 GLU B O 1
ATOM 2414 N N . PHE B 1 73 ? 9.617 9.445 -0.572 1 93.88 73 PHE B N 1
ATOM 2415 C CA . PHE B 1 73 ? 8.836 10.461 0.128 1 93.88 73 PHE B CA 1
ATOM 2416 C C . PHE B 1 73 ? 7.441 9.945 0.448 1 93.88 73 PHE B C 1
ATOM 2418 O O . PHE B 1 73 ? 6.996 10.016 1.596 1 93.88 73 PHE B O 1
ATOM 2425 N N . THR B 1 74 ? 6.703 9.367 -0.559 1 95.06 74 THR B N 1
ATOM 2426 C CA . THR B 1 74 ? 5.293 9.031 -0.408 1 95.06 74 THR B CA 1
ATOM 2427 C C . THR B 1 74 ? 5.121 7.848 0.541 1 95.06 74 THR B C 1
ATOM 2429 O O . THR B 1 74 ? 4.113 7.754 1.247 1 95.06 74 THR B O 1
ATOM 2432 N N . ARG B 1 75 ? 6.055 6.973 0.601 1 89.62 75 ARG B N 1
ATOM 2433 C CA . ARG B 1 75 ? 5.914 5.785 1.439 1 89.62 75 ARG B CA 1
ATOM 2434 C C . ARG B 1 75 ? 5.836 6.164 2.914 1 89.62 75 ARG B C 1
ATOM 2436 O O . ARG B 1 75 ? 5.371 5.375 3.74 1 89.62 75 ARG B O 1
ATOM 2443 N N . THR B 1 76 ? 6.316 7.406 3.289 1 90.88 76 THR B N 1
ATOM 2444 C CA . THR B 1 76 ? 6.332 7.836 4.684 1 90.88 76 THR B CA 1
ATOM 2445 C C . THR B 1 76 ? 5 8.469 5.07 1 90.88 76 THR B C 1
ATOM 2447 O O . THR B 1 76 ? 4.676 8.578 6.254 1 90.88 76 THR B O 1
ATOM 2450 N N . LEU B 1 77 ? 4.223 8.867 4.156 1 94.75 77 LEU B N 1
ATOM 2451 C CA . LEU B 1 77 ? 3.08 9.742 4.41 1 94.75 77 LEU B CA 1
ATOM 2452 C C . LEU B 1 77 ? 1.989 9 5.176 1 94.75 77 LEU B C 1
ATOM 2454 O O . LEU B 1 77 ? 1.417 9.539 6.125 1 94.75 77 LEU B O 1
ATOM 2458 N N . PRO B 1 78 ? 1.714 7.73 4.84 1 92.38 78 PRO B N 1
ATOM 2459 C CA . PRO B 1 78 ? 0.681 7.039 5.617 1 92.38 78 PRO B CA 1
ATOM 2460 C C . PRO B 1 78 ? 1.04 6.914 7.094 1 92.38 78 PRO B C 1
ATOM 2462 O O . PRO B 1 78 ? 0.15 6.84 7.945 1 92.38 78 PRO B O 1
ATOM 2465 N N . ALA B 1 79 ? 2.336 6.996 7.406 1 90.75 79 ALA B N 1
ATOM 2466 C CA . ALA B 1 79 ? 2.783 6.855 8.789 1 90.75 79 ALA B CA 1
ATOM 2467 C C . ALA B 1 79 ? 2.391 8.078 9.617 1 90.75 79 ALA B C 1
ATOM 2469 O O . ALA B 1 79 ? 2.369 8.023 10.852 1 90.75 79 ALA B O 1
ATOM 2470 N N . LEU B 1 80 ? 2.061 9.172 8.977 1 94.69 80 LEU B N 1
ATOM 2471 C CA . LEU B 1 80 ? 1.617 10.375 9.68 1 94.69 80 LEU B CA 1
ATOM 2472 C C . LEU B 1 80 ? 0.242 10.156 10.305 1 94.69 80 LEU B C 1
ATOM 2474 O O . LEU B 1 80 ? -0.148 10.883 11.219 1 94.69 80 LEU B O 1
ATOM 2478 N N . VAL B 1 81 ? -0.508 9.188 9.758 1 95.69 81 VAL B N 1
ATOM 2479 C CA . VAL B 1 81 ? -1.841 8.875 10.266 1 95.69 81 VAL B CA 1
ATOM 2480 C C . VAL B 1 81 ? -1.947 7.383 10.555 1 95.69 81 VAL B C 1
ATOM 2482 O O . VAL B 1 81 ? -2.887 6.723 10.109 1 95.69 81 VAL B O 1
ATOM 2485 N N . TRP B 1 82 ? -1.148 6.957 11.312 1 91 82 TRP B N 1
ATOM 2486 C CA . TRP B 1 82 ? -0.919 5.547 11.602 1 91 82 TRP B CA 1
ATOM 2487 C C . TRP B 1 82 ? -2.189 4.887 12.133 1 91 82 TRP B C 1
ATOM 2489 O O . TRP B 1 82 ? -2.369 3.674 11.992 1 91 82 TRP B O 1
ATOM 2499 N N . HIS B 1 83 ? -3.072 5.578 12.719 1 92.06 83 HIS B N 1
ATOM 2500 C CA . HIS B 1 83 ? -4.301 5.023 13.266 1 92.06 83 HIS B CA 1
ATOM 2501 C C . HIS B 1 83 ? -5.148 4.367 12.18 1 92.06 83 HIS B C 1
ATOM 2503 O O . HIS B 1 83 ? -6 3.527 12.477 1 92.06 83 HIS B O 1
ATOM 2509 N N . ARG B 1 84 ? -4.902 4.754 10.93 1 92.19 84 ARG B N 1
ATOM 2510 C CA . ARG B 1 84 ? -5.68 4.195 9.828 1 92.19 84 ARG B CA 1
ATOM 2511 C C . ARG B 1 84 ? -5.023 2.936 9.273 1 92.19 84 ARG B C 1
ATOM 2513 O O . ARG B 1 84 ? -5.68 2.119 8.625 1 92.19 84 ARG B O 1
ATOM 2520 N N . GLN B 1 85 ? -3.729 2.814 9.445 1 85.69 85 GLN B N 1
ATOM 2521 C CA . GLN B 1 85 ? -2.982 1.676 8.922 1 85.69 85 GLN B CA 1
ATOM 2522 C C . GLN B 1 85 ? -3.482 1.28 7.535 1 85.69 85 GLN B C 1
ATOM 2524 O O . GLN B 1 85 ? -3.779 0.11 7.289 1 85.69 85 GLN B O 1
ATOM 2529 N N . ASP B 1 86 ? -3.652 2.285 6.648 1 88 86 ASP B N 1
ATOM 2530 C CA . ASP B 1 86 ? -4.195 2.098 5.309 1 88 86 ASP B CA 1
ATOM 2531 C C . ASP B 1 86 ? -3.186 2.523 4.242 1 88 86 ASP B C 1
ATOM 2533 O O . ASP B 1 86 ? -3.08 3.709 3.92 1 88 86 ASP B O 1
ATOM 2537 N N . TRP B 1 87 ? -2.592 1.575 3.584 1 85.88 87 TRP B N 1
ATOM 2538 C CA . TRP B 1 87 ? -1.601 1.861 2.553 1 85.88 87 TRP B CA 1
ATOM 2539 C C . TRP B 1 87 ? -2.232 1.812 1.164 1 85.88 87 TRP B C 1
ATOM 2541 O O . TRP B 1 87 ? -1.586 2.15 0.17 1 85.88 87 TRP B O 1
ATOM 2551 N N . SER B 1 88 ? -3.5 1.477 1.104 1 83.94 88 SER B N 1
ATOM 2552 C CA . SER B 1 88 ? -4.172 1.395 -0.189 1 83.94 88 SER B CA 1
ATOM 2553 C C . SER B 1 88 ? -4.363 2.777 -0.803 1 83.94 88 SER B C 1
ATOM 2555 O O . SER B 1 88 ? -4.641 2.898 -1.997 1 83.94 88 SER B O 1
ATOM 2557 N N . ILE B 1 89 ? -4.137 3.783 -0.061 1 91.5 89 ILE B N 1
ATOM 2558 C CA . ILE B 1 89 ? -4.301 5.137 -0.575 1 91.5 89 ILE B CA 1
ATOM 2559 C C . ILE B 1 89 ? -3.053 5.551 -1.351 1 91.5 89 ILE B C 1
ATOM 2561 O O . ILE B 1 89 ? -3.043 6.582 -2.023 1 91.5 89 ILE B O 1
ATOM 2565 N N . LEU B 1 90 ? -2.008 4.766 -1.229 1 91.94 90 LEU B N 1
ATOM 2566 C CA . LEU B 1 90 ? -0.717 5.121 -1.809 1 91.94 90 LEU B CA 1
ATOM 2567 C C . LEU B 1 90 ? -0.611 4.625 -3.248 1 91.94 90 LEU B C 1
ATOM 2569 O O . LEU B 1 90 ? -0.632 3.418 -3.494 1 91.94 90 LEU B O 1
ATOM 2573 N N . HIS B 1 91 ? -0.495 5.543 -4.195 1 91.94 91 HIS B N 1
ATOM 2574 C CA . HIS B 1 91 ? -0.26 5.305 -5.613 1 91.94 91 HIS B CA 1
ATOM 2575 C C . HIS B 1 91 ? 0.955 6.082 -6.109 1 91.94 91 HIS B C 1
ATOM 2577 O O . HIS B 1 91 ? 0.812 7.082 -6.82 1 91.94 91 HIS B O 1
ATOM 2583 N N . SER B 1 92 ? 2.111 5.598 -5.883 1 91.56 92 SER B N 1
ATOM 2584 C CA . SER B 1 92 ? 3.346 6.371 -5.945 1 91.56 92 SER B CA 1
ATOM 2585 C C . SER B 1 92 ? 3.791 6.59 -7.387 1 91.56 92 SER B C 1
ATOM 2587 O O . SER B 1 92 ? 4.645 7.434 -7.656 1 91.56 92 SER B O 1
ATOM 2589 N N . TYR B 1 93 ? 3.26 5.895 -8.328 1 93.62 93 TYR B N 1
ATOM 2590 C CA . TYR B 1 93 ? 3.678 6.027 -9.719 1 93.62 93 TYR B CA 1
ATOM 2591 C C . TYR B 1 93 ? 2.48 5.957 -10.656 1 93.62 93 TYR B C 1
ATOM 2593 O O . TYR B 1 93 ? 2.164 4.891 -11.188 1 93.62 93 TYR B O 1
ATOM 2601 N N . VAL B 1 94 ? 1.903 7.059 -10.852 1 94.5 94 VAL B N 1
ATOM 2602 C CA . VAL B 1 94 ? 0.721 7.16 -11.695 1 94.5 94 VAL B CA 1
ATOM 2603 C C . VAL B 1 94 ? 1.072 7.898 -12.992 1 94.5 94 VAL B C 1
ATOM 2605 O O . VAL B 1 94 ? 1.918 8.797 -12.984 1 94.5 94 VAL B O 1
ATOM 2608 N N . HIS B 1 95 ? 0.386 7.535 -14.078 1 93.06 95 HIS B N 1
ATOM 2609 C CA . HIS B 1 95 ? 0.578 8.195 -15.367 1 93.06 95 HIS B CA 1
ATOM 2610 C C . HIS B 1 95 ? -0.62 9.07 -15.719 1 93.06 95 HIS B C 1
ATOM 2612 O O . HIS B 1 95 ? -1.716 8.875 -15.195 1 93.06 95 HIS B O 1
ATOM 2618 N N . LEU B 1 96 ? -0.319 10.039 -16.578 1 95 96 LEU B N 1
ATOM 2619 C CA . LEU B 1 96 ? -1.385 10.922 -17.047 1 95 96 LEU B CA 1
ATOM 2620 C C . LEU B 1 96 ? -2.164 10.289 -18.188 1 95 96 LEU B C 1
ATOM 2622 O O . LEU B 1 96 ? -2.283 10.875 -19.266 1 95 96 LEU B O 1
ATOM 2626 N N . HIS B 1 97 ? -2.617 9.07 -17.922 1 91.44 97 HIS B N 1
ATOM 2627 C CA . HIS B 1 97 ? -3.516 8.336 -18.812 1 91.44 97 HIS B CA 1
ATOM 2628 C C . HIS B 1 97 ? -4.938 8.32 -18.266 1 91.44 97 HIS B C 1
ATOM 2630 O O . HIS B 1 97 ? -5.141 8.148 -17.062 1 91.44 97 HIS B O 1
ATOM 2636 N N . GLU B 1 98 ? -5.836 8.484 -19.094 1 88.19 98 GLU B N 1
ATOM 2637 C CA . GLU B 1 98 ? -7.23 8.68 -18.719 1 88.19 98 GLU B CA 1
ATOM 2638 C C . GLU B 1 98 ? -7.734 7.523 -17.859 1 88.19 98 GLU B C 1
ATOM 2640 O O . GLU B 1 98 ? -8.406 7.742 -16.844 1 88.19 98 GLU B O 1
ATOM 2645 N N . GLU B 1 99 ? -7.469 6.371 -18.219 1 82.88 99 GLU B N 1
ATOM 2646 C CA . GLU B 1 99 ? -7.969 5.223 -17.469 1 82.88 99 GLU B CA 1
ATOM 2647 C C . GLU B 1 99 ? -7.43 5.219 -16.031 1 82.88 99 GLU B C 1
ATOM 2649 O O . GLU B 1 99 ? -8.172 4.957 -15.086 1 82.88 99 GLU B O 1
ATOM 2654 N N . GLU B 1 100 ? -6.121 5.543 -15.883 1 86.88 100 GLU B N 1
ATOM 2655 C CA . GLU B 1 100 ? -5.516 5.594 -14.555 1 86.88 100 GLU B CA 1
ATOM 2656 C C . GLU B 1 100 ? -6.082 6.75 -13.734 1 86.88 100 GLU B C 1
ATOM 2658 O O . GLU B 1 100 ? -6.328 6.605 -12.539 1 86.88 100 GLU B O 1
ATOM 2663 N N . LEU B 1 101 ? -6.316 7.797 -14.43 1 92.44 101 LEU B N 1
ATOM 2664 C CA . LEU B 1 101 ? -6.816 8.977 -13.742 1 92.44 101 LEU B CA 1
ATOM 2665 C C . LEU B 1 101 ? -8.258 8.773 -13.281 1 92.44 101 LEU B C 1
ATOM 2667 O O . LEU B 1 101 ? -8.633 9.211 -12.188 1 92.44 101 LEU B O 1
ATOM 2671 N N . GLU B 1 102 ? -9.086 8.141 -14.07 1 87.81 102 GLU B N 1
ATOM 2672 C CA . GLU B 1 102 ? -10.469 7.848 -13.688 1 87.81 102 GLU B CA 1
ATOM 2673 C C . GLU B 1 102 ? -10.516 6.941 -12.461 1 87.81 102 GLU B C 1
ATOM 2675 O O . GLU B 1 102 ? -11.344 7.133 -11.57 1 87.81 102 GLU B O 1
ATOM 2680 N N . ALA B 1 103 ? -9.617 5.988 -12.492 1 86.12 103 ALA B N 1
ATOM 2681 C CA . ALA B 1 103 ? -9.539 5.109 -11.336 1 86.12 103 ALA B CA 1
ATOM 2682 C C . ALA B 1 103 ? -9.102 5.875 -10.086 1 86.12 103 ALA B C 1
ATOM 2684 O O . ALA B 1 103 ? -9.641 5.668 -9 1 86.12 103 ALA B O 1
ATOM 2685 N N . LEU B 1 104 ? -8.141 6.758 -10.242 1 91.19 104 LEU B N 1
ATOM 2686 C CA . LEU B 1 104 ? -7.648 7.574 -9.141 1 91.19 104 LEU B CA 1
ATOM 2687 C C . LEU B 1 104 ? -8.75 8.477 -8.602 1 91.19 104 LEU B C 1
ATOM 2689 O O . LEU B 1 104 ? -8.93 8.586 -7.383 1 91.19 104 LEU B O 1
ATOM 2693 N N . LYS B 1 105 ? -9.531 9.023 -9.445 1 91.12 105 LYS B N 1
ATOM 2694 C CA . LYS B 1 105 ? -10.578 9.969 -9.078 1 91.12 105 LYS B CA 1
ATOM 2695 C C . LYS B 1 105 ? -11.711 9.273 -8.32 1 91.12 105 LYS B C 1
ATOM 2697 O O . LYS B 1 105 ? -12.484 9.93 -7.621 1 91.12 105 LYS B O 1
ATOM 2702 N N . ALA B 1 106 ? -11.805 8.055 -8.469 1 85.38 106 ALA B N 1
ATOM 2703 C CA . ALA B 1 106 ? -12.859 7.305 -7.789 1 85.38 106 ALA B CA 1
ATOM 2704 C C . ALA B 1 106 ? -12.5 7.051 -6.328 1 85.38 106 ALA B C 1
ATOM 2706 O O . ALA B 1 106 ? -13.359 6.645 -5.535 1 85.38 106 ALA B O 1
ATOM 2707 N N . CYS B 1 107 ? -11.305 7.324 -5.973 1 84.94 107 CYS B N 1
ATOM 2708 C CA . CYS B 1 107 ? -10.859 7.129 -4.594 1 84.94 107 CYS B CA 1
ATOM 2709 C C . CYS B 1 107 ? -11.258 8.312 -3.723 1 84.94 107 CYS B C 1
ATOM 2711 O O . CYS B 1 107 ? -11.281 9.453 -4.191 1 84.94 107 CYS B O 1
ATOM 2713 N N . THR B 1 108 ? -11.812 8.195 -2.535 1 82.75 108 THR B N 1
ATOM 2714 C CA . THR B 1 108 ? -12.203 9.25 -1.615 1 82.75 108 THR B CA 1
ATOM 2715 C C . THR B 1 108 ? -11 10.094 -1.205 1 82.75 108 THR B C 1
ATOM 2717 O O . THR B 1 108 ? -11.094 11.312 -1.1 1 82.75 108 THR B O 1
ATOM 2720 N N . GLY B 1 109 ? -9.812 9.633 -1.144 1 93.94 109 GLY B N 1
ATOM 2721 C CA . GLY B 1 109 ? -8.523 10.195 -0.804 1 93.94 109 GLY B CA 1
ATOM 2722 C C . GLY B 1 109 ? -7.355 9.32 -1.221 1 93.94 109 GLY B C 1
ATOM 2723 O O . GLY B 1 109 ? -7.469 8.094 -1.229 1 93.94 109 GLY B O 1
ATOM 2724 N N . TYR B 1 110 ? -6.312 10.125 -1.601 1 96.25 110 TYR B N 1
ATOM 2725 C CA . TYR B 1 110 ? -5.172 9.336 -2.045 1 96.25 110 TYR B CA 1
ATOM 2726 C C . TYR B 1 110 ? -3.883 10.141 -1.968 1 96.25 110 TYR B C 1
ATOM 2728 O O . TYR B 1 110 ? -3.918 11.359 -1.781 1 96.25 110 TYR B O 1
ATOM 2736 N N . ILE B 1 111 ? -2.803 9.445 -1.997 1 97.06 111 ILE B N 1
ATOM 2737 C CA . ILE B 1 111 ? -1.471 9.961 -2.295 1 97.06 111 ILE B CA 1
ATOM 2738 C C . ILE B 1 111 ? -1.011 9.445 -3.656 1 97.06 111 ILE B C 1
ATOM 2740 O O . ILE B 1 111 ? -0.859 8.234 -3.85 1 97.06 111 ILE B O 1
ATOM 2744 N N . ALA B 1 112 ? -0.799 10.352 -4.594 1 97.62 112 ALA B N 1
ATOM 2745 C CA . ALA B 1 112 ? -0.417 9.93 -5.938 1 97.62 112 ALA B CA 1
ATOM 2746 C C . ALA B 1 112 ? 0.869 10.617 -6.387 1 97.62 112 ALA B C 1
ATOM 2748 O O . ALA B 1 112 ? 1.015 11.828 -6.238 1 97.62 112 ALA B O 1
ATOM 2749 N N . GLY B 1 113 ? 1.782 9.844 -6.875 1 97.56 113 GLY B N 1
ATOM 2750 C CA . GLY B 1 113 ? 3.035 10.367 -7.395 1 97.56 113 GLY B CA 1
ATOM 2751 C C . GLY B 1 113 ? 3.08 10.406 -8.914 1 97.56 113 GLY B C 1
ATOM 2752 O O . GLY B 1 113 ? 2.584 9.492 -9.578 1 97.56 113 GLY B O 1
ATOM 2753 N N . PHE B 1 114 ? 3.615 11.461 -9.438 1 98.12 114 PHE B N 1
ATOM 2754 C CA . PHE B 1 114 ? 3.779 11.648 -10.875 1 98.12 114 PHE B CA 1
ATOM 2755 C C . PHE B 1 114 ? 5.199 12.094 -11.203 1 98.12 114 PHE B C 1
ATOM 2757 O O . PHE B 1 114 ? 5.777 12.914 -10.5 1 98.12 114 PHE B O 1
ATOM 2764 N N . THR B 1 115 ? 5.711 11.531 -12.242 1 98.12 115 THR B N 1
ATOM 2765 C CA . THR B 1 115 ? 7.008 12 -12.727 1 98.12 115 THR B CA 1
ATOM 2766 C C . THR B 1 115 ? 6.828 13.023 -13.844 1 98.12 115 THR B C 1
ATOM 2768 O O . THR B 1 115 ? 7.781 13.719 -14.219 1 98.12 115 THR B O 1
ATOM 2771 N N . ASP B 1 116 ? 5.676 13.156 -14.383 1 98.12 116 ASP B N 1
ATOM 2772 C CA . ASP B 1 116 ? 5.348 14.109 -15.438 1 98.12 116 ASP B CA 1
ATOM 2773 C C . ASP B 1 116 ? 4.961 15.469 -14.844 1 98.12 116 ASP B C 1
ATOM 2775 O O . ASP B 1 116 ? 3.941 15.586 -14.164 1 98.12 116 ASP B O 1
ATOM 2779 N N . SER B 1 117 ? 5.68 16.453 -15.172 1 97.81 117 SER B N 1
ATOM 2780 C CA . SER B 1 117 ? 5.492 17.766 -14.594 1 97.81 117 SER B CA 1
ATOM 2781 C C . SER B 1 117 ? 4.152 18.375 -15.008 1 97.81 117 SER B C 1
ATOM 2783 O O . SER B 1 117 ? 3.666 19.312 -14.367 1 97.81 117 SER B O 1
ATOM 2785 N N . GLU B 1 118 ? 3.506 17.828 -15.992 1 98.25 118 GLU B N 1
ATOM 2786 C CA . GLU B 1 118 ? 2.221 18.344 -16.469 1 98.25 118 GLU B CA 1
ATOM 2787 C C . GLU B 1 118 ? 1.14 18.172 -15.398 1 98.25 118 GLU B C 1
ATOM 2789 O O . GLU B 1 118 ? 0.071 18.781 -15.492 1 98.25 118 GLU B O 1
ATOM 2794 N N . VAL B 1 119 ? 1.422 17.422 -14.375 1 98.44 119 VAL B N 1
ATOM 2795 C CA . VAL B 1 119 ? 0.433 17.172 -13.336 1 98.44 119 VAL B CA 1
ATOM 2796 C C . VAL B 1 119 ? 0.176 18.453 -12.555 1 98.44 119 VAL B C 1
ATOM 2798 O O . VAL B 1 119 ? -0.897 18.641 -11.969 1 98.44 119 VAL B O 1
ATOM 2801 N N . SER B 1 120 ? 1.119 19.328 -12.617 1 98.06 120 SER B N 1
ATOM 2802 C CA . SER B 1 120 ? 0.962 20.594 -11.898 1 98.06 120 SER B CA 1
ATOM 2803 C C . SER B 1 120 ? -0.23 21.391 -12.43 1 98.06 120 SER B C 1
ATOM 2805 O O . SER B 1 120 ? -0.826 22.188 -11.703 1 98.06 120 SER B O 1
ATOM 2807 N N . SER B 1 121 ? -0.608 21.188 -13.672 1 97.88 121 SER B N 1
ATOM 2808 C CA . SER B 1 121 ? -1.708 21.906 -14.305 1 97.88 121 SER B CA 1
ATOM 2809 C C . SER B 1 121 ? -3.021 21.156 -14.164 1 97.88 121 SER B C 1
ATOM 2811 O O . SER B 1 121 ? -4.059 21.594 -14.664 1 97.88 121 SER B O 1
ATOM 2813 N N . ARG B 1 122 ? -2.979 20.031 -13.539 1 97.81 122 ARG B N 1
ATOM 2814 C CA . ARG B 1 122 ? -4.168 19.203 -13.359 1 97.81 122 ARG B CA 1
ATOM 2815 C C . ARG B 1 122 ? -4.766 19.391 -11.969 1 97.81 122 ARG B C 1
ATOM 2817 O O . ARG B 1 122 ? -4.82 18.453 -11.18 1 97.81 122 ARG B O 1
ATOM 2824 N N . SER B 1 123 ? -5.336 20.609 -11.773 1 97.31 123 SER B N 1
ATOM 2825 C CA . SER B 1 123 ? -5.875 20.984 -10.461 1 97.31 123 SER B CA 1
ATOM 2826 C C . SER B 1 123 ? -7.094 20.141 -10.117 1 97.31 123 SER B C 1
ATOM 2828 O O . SER B 1 123 ? -7.527 20.109 -8.961 1 97.31 123 SER B O 1
ATOM 2830 N N . ASP B 1 124 ? -7.648 19.422 -11.039 1 97.06 124 ASP B N 1
ATOM 2831 C CA . ASP B 1 124 ? -8.781 18.531 -10.805 1 97.06 124 ASP B CA 1
ATOM 2832 C C . ASP B 1 124 ? -8.344 17.266 -10.078 1 97.06 124 ASP B C 1
ATOM 2834 O O . ASP B 1 124 ? -9.18 16.516 -9.547 1 97.06 124 ASP B O 1
ATOM 2838 N N . LEU B 1 125 ? -7 17.016 -9.961 1 97.56 125 LEU B N 1
ATOM 2839 C CA . LEU B 1 125 ? -6.508 15.75 -9.422 1 97.56 125 LEU B CA 1
ATOM 2840 C C . LEU B 1 125 ? -6.098 15.891 -7.965 1 97.56 125 LEU B C 1
ATOM 2842 O O . LEU B 1 125 ? -5.828 14.898 -7.289 1 97.56 125 LEU B O 1
ATOM 2846 N N . TYR B 1 126 ? -6.047 17.172 -7.48 1 98.31 126 TYR B N 1
ATOM 2847 C CA . TYR B 1 126 ? -5.477 17.25 -6.137 1 98.31 126 TYR B CA 1
ATOM 2848 C C . TYR B 1 126 ? -6.121 18.375 -5.332 1 98.31 126 TYR B C 1
ATOM 2850 O O . TYR B 1 126 ? -6.598 19.359 -5.898 1 98.31 126 TYR B O 1
ATOM 2858 N N . ASP B 1 127 ? -6.141 18.188 -3.996 1 98.62 127 ASP B N 1
ATOM 2859 C CA . ASP B 1 127 ? -6.41 19.219 -3.002 1 98.62 127 ASP B CA 1
ATOM 2860 C C . ASP B 1 127 ? -5.113 19.844 -2.498 1 98.62 127 ASP B C 1
ATOM 2862 O O . ASP B 1 127 ? -5.074 21.031 -2.172 1 98.62 127 ASP B O 1
ATOM 2866 N N . VAL B 1 128 ? -4.074 19.062 -2.404 1 98.69 128 VAL B N 1
ATOM 2867 C CA . VAL B 1 128 ? -2.738 19.5 -2.014 1 98.69 128 VAL B CA 1
ATOM 2868 C C . VAL B 1 128 ? -1.721 19.047 -3.061 1 98.69 128 VAL B C 1
ATOM 2870 O O . VAL B 1 128 ? -1.691 17.875 -3.443 1 98.69 128 VAL B O 1
ATOM 2873 N N . TYR B 1 129 ? -0.937 19.953 -3.547 1 98.75 129 TYR B N 1
ATOM 2874 C CA . TYR B 1 129 ? 0.114 19.672 -4.52 1 98.75 129 TYR B CA 1
ATOM 2875 C C . TYR B 1 129 ? 1.494 19.859 -3.9 1 98.75 129 TYR B C 1
ATOM 2877 O O . TYR B 1 129 ? 1.805 20.922 -3.365 1 98.75 129 TYR B O 1
ATOM 2885 N N . VAL B 1 130 ? 2.271 18.812 -3.955 1 98.5 130 VAL B N 1
ATOM 2886 C CA . VAL B 1 130 ? 3.641 18.859 -3.449 1 98.5 130 VAL B CA 1
ATOM 2887 C C . VAL B 1 130 ? 4.625 18.828 -4.617 1 98.5 130 VAL B C 1
ATOM 2889 O O . VAL B 1 130 ? 4.785 17.797 -5.273 1 98.5 130 VAL B O 1
ATOM 2892 N N . ASN B 1 131 ? 5.176 19.875 -4.887 1 98.44 131 ASN B N 1
ATOM 2893 C CA . ASN B 1 131 ? 6.359 19.891 -5.742 1 98.44 131 ASN B CA 1
ATOM 2894 C C . ASN B 1 131 ? 7.613 19.5 -4.969 1 98.44 131 ASN B C 1
ATOM 2896 O O . ASN B 1 131 ? 8.305 20.359 -4.422 1 98.44 131 ASN B O 1
ATOM 2900 N N . LEU B 1 132 ? 7.895 18.281 -5.027 1 97.62 132 LEU B N 1
ATOM 2901 C CA . LEU B 1 132 ? 8.992 17.719 -4.238 1 97.62 132 LEU B CA 1
ATOM 2902 C C . LEU B 1 132 ? 10.336 18.219 -4.762 1 97.62 132 LEU B C 1
ATOM 2904 O O . LEU B 1 132 ? 11.273 18.406 -3.984 1 97.62 132 LEU B O 1
ATOM 2908 N N . ALA B 1 133 ? 10.43 18.422 -5.969 1 96.81 133 ALA B N 1
ATOM 2909 C CA . ALA B 1 133 ? 11.664 18.906 -6.578 1 96.81 133 ALA B CA 1
ATOM 2910 C C . ALA B 1 133 ? 12.039 20.281 -6.062 1 96.81 133 ALA B C 1
ATOM 2912 O O . ALA B 1 133 ? 13.211 20.562 -5.781 1 96.81 133 ALA B O 1
ATOM 2913 N N . ASP B 1 134 ? 11.055 21.125 -5.859 1 96.94 134 ASP B N 1
ATOM 2914 C CA . ASP B 1 134 ? 11.289 22.5 -5.434 1 96.94 134 ASP B CA 1
ATOM 2915 C C . ASP B 1 134 ? 11.016 22.672 -3.939 1 96.94 134 ASP B C 1
ATOM 2917 O O . ASP B 1 134 ? 11.172 23.766 -3.393 1 96.94 134 ASP B O 1
ATOM 2921 N N . SER B 1 135 ? 10.617 21.641 -3.303 1 95.94 135 SER B N 1
ATOM 2922 C CA . SER B 1 135 ? 10.266 21.672 -1.886 1 95.94 135 SER B CA 1
ATOM 2923 C C . SER B 1 135 ? 9.172 22.703 -1.604 1 95.94 135 SER B C 1
ATOM 2925 O O . SER B 1 135 ? 9.32 23.547 -0.718 1 95.94 135 SER B O 1
ATOM 2927 N N . GLU B 1 136 ? 8.109 22.578 -2.387 1 97.44 136 GLU B N 1
ATOM 2928 C CA . GLU B 1 136 ? 6.973 23.484 -2.236 1 97.44 136 GLU B CA 1
ATOM 2929 C C . GLU B 1 136 ? 5.664 22.719 -2.078 1 97.44 136 GLU B C 1
ATOM 2931 O O . GLU B 1 136 ? 5.449 21.703 -2.758 1 97.44 136 GLU B O 1
ATOM 2936 N N . ILE B 1 137 ? 4.895 23.156 -1.136 1 98.06 137 ILE B N 1
ATOM 2937 C CA . ILE B 1 137 ? 3.557 22.609 -0.946 1 98.06 137 ILE B CA 1
ATOM 2938 C C . ILE B 1 137 ? 2.514 23.688 -1.25 1 98.06 137 ILE B C 1
ATOM 2940 O O . ILE B 1 137 ? 2.613 24.812 -0.762 1 98.06 137 ILE B O 1
ATOM 2944 N N . THR B 1 138 ? 1.542 23.312 -2.049 1 98.25 138 THR B N 1
ATOM 2945 C CA . THR B 1 138 ? 0.451 24.234 -2.383 1 98.25 138 THR B CA 1
ATOM 2946 C C . THR B 1 138 ? -0.898 23.609 -2.031 1 98.25 138 THR B C 1
ATOM 2948 O O . THR B 1 138 ? -1.158 22.453 -2.359 1 98.25 138 THR B O 1
ATOM 2951 N N . VAL B 1 139 ? -1.71 24.406 -1.384 1 98.5 139 VAL B N 1
ATOM 2952 C CA . VAL B 1 139 ? -3.066 23.984 -1.046 1 98.5 139 VAL B CA 1
ATOM 2953 C C . VAL B 1 139 ? -4.059 24.609 -2.02 1 98.5 139 VAL B C 1
ATOM 2955 O O . VAL B 1 139 ? -4.035 25.828 -2.248 1 98.5 139 VAL B O 1
ATOM 2958 N N . SER B 1 140 ? -4.906 23.812 -2.615 1 98.12 140 SER B N 1
ATOM 2959 C CA . SER B 1 140 ? -5.914 24.297 -3.551 1 98.12 140 SER B CA 1
ATOM 2960 C C . SER B 1 140 ? -6.898 25.234 -2.863 1 98.12 140 SER B C 1
ATOM 2962 O O . SER B 1 140 ? -7.258 25.031 -1.703 1 98.12 140 SER B O 1
ATOM 2964 N N . PRO B 1 141 ? -7.391 26.188 -3.59 1 97.25 141 PRO B N 1
ATOM 2965 C CA . PRO B 1 141 ? -8.344 27.141 -3.012 1 97.25 141 PRO B CA 1
ATOM 2966 C C . PRO B 1 141 ? -9.617 26.469 -2.51 1 97.25 141 PRO B C 1
ATOM 2968 O O . PRO B 1 141 ? -10.195 26.891 -1.506 1 97.25 141 PRO B O 1
ATOM 2971 N N . VAL B 1 142 ? -10.023 25.453 -3.148 1 95.94 142 VAL B N 1
ATOM 2972 C CA . VAL B 1 142 ? -11.312 24.828 -2.871 1 95.94 142 VAL B CA 1
ATOM 2973 C C . VAL B 1 142 ? -11.297 24.203 -1.482 1 95.94 142 VAL B C 1
ATOM 2975 O O . VAL B 1 142 ? -12.336 24.062 -0.843 1 95.94 142 VAL B O 1
ATOM 2978 N N . VAL B 1 143 ? -10.07 23.891 -0.946 1 97.31 143 VAL B N 1
ATOM 2979 C CA . VAL B 1 143 ? -10.039 23.219 0.347 1 97.31 143 VAL B CA 1
ATOM 2980 C C . VAL B 1 143 ? -9.398 24.125 1.392 1 97.31 143 VAL B C 1
ATOM 2982 O O . VAL B 1 143 ? -9.133 23.703 2.518 1 97.31 143 VAL B O 1
ATOM 2985 N N . LYS B 1 144 ? -9.203 25.297 1.112 1 96.5 144 LYS B N 1
ATOM 2986 C CA . LYS B 1 144 ? -8.5 26.234 1.987 1 96.5 144 LYS B CA 1
ATOM 2987 C C . LYS B 1 144 ? -9.234 26.406 3.311 1 96.5 144 LYS B C 1
ATOM 2989 O O . LYS B 1 144 ? -8.609 26.484 4.371 1 96.5 144 LYS B O 1
ATOM 2994 N N . GLU B 1 145 ? -10.469 26.484 3.234 1 95.5 145 GLU B N 1
ATOM 2995 C CA . GLU B 1 145 ? -11.258 26.672 4.453 1 95.5 145 GLU B CA 1
ATOM 2996 C C . GLU B 1 145 ? -11.109 25.484 5.395 1 95.5 145 GLU B C 1
ATOM 2998 O O . GLU B 1 145 ? -10.844 25.656 6.586 1 95.5 145 GLU B O 1
ATOM 3003 N N . ALA B 1 146 ? -11.211 24.312 4.863 1 96.44 146 ALA B N 1
ATOM 3004 C CA . ALA B 1 146 ? -11.133 23.094 5.664 1 96.44 146 ALA B CA 1
ATOM 3005 C C . ALA B 1 146 ? -9.727 22.906 6.223 1 96.44 146 ALA B C 1
ATOM 3007 O O . ALA B 1 146 ? -9.547 22.281 7.27 1 96.44 146 ALA B O 1
ATOM 3008 N N . MET B 1 147 ? -8.773 23.5 5.543 1 97.62 147 MET B N 1
ATOM 3009 C CA . MET B 1 147 ? -7.387 23.25 5.918 1 97.62 147 MET B CA 1
ATOM 3010 C C . MET B 1 147 ? -6.777 24.469 6.594 1 97.62 147 MET B C 1
ATOM 3012 O O . MET B 1 147 ? -5.555 24.609 6.637 1 97.62 147 MET B O 1
ATOM 3016 N N . THR B 1 148 ? -7.672 25.312 7.066 1 97 148 THR B N 1
ATOM 3017 C CA . THR B 1 148 ? -7.191 26.469 7.805 1 97 148 THR B CA 1
ATOM 3018 C C . THR B 1 148 ? -6.414 26.031 9.047 1 97 148 THR B C 1
ATOM 3020 O O . THR B 1 148 ? -6.844 25.141 9.773 1 97 148 THR B O 1
ATOM 3023 N N . MET B 1 149 ? -5.266 26.703 9.266 1 95.12 149 MET B N 1
ATOM 3024 C CA . MET B 1 149 ? -4.375 26.328 10.367 1 95.12 149 MET B CA 1
ATOM 3025 C C . MET B 1 149 ? -4.625 27.188 11.586 1 95.12 149 MET B C 1
ATOM 3027 O O . MET B 1 149 ? -4.863 28.391 11.461 1 95.12 149 MET B O 1
ATOM 3031 N N . GLY B 1 150 ? -4.617 26.578 12.742 1 97.12 150 GLY B N 1
ATOM 3032 C CA . GLY B 1 150 ? -4.75 27.266 14.016 1 97.12 150 GLY B CA 1
ATOM 3033 C C . GLY B 1 150 ? -3.77 26.766 15.062 1 97.12 150 GLY B C 1
ATOM 3034 O O . GLY B 1 150 ? -2.721 26.219 14.734 1 97.12 150 GLY B O 1
ATOM 3035 N N . LYS B 1 151 ? -4.059 27.094 16.281 1 96.94 151 LYS B N 1
ATOM 3036 C CA . LYS B 1 151 ? -3.162 26.781 17.375 1 96.94 151 LYS B CA 1
ATOM 3037 C C . LYS B 1 151 ? -2.916 25.281 17.484 1 96.94 151 LYS B C 1
ATOM 3039 O O . LYS B 1 151 ? -1.785 24.844 17.703 1 96.94 151 LYS B O 1
ATOM 3044 N N . LEU B 1 152 ? -3.918 24.562 17.328 1 98.06 152 LEU B N 1
ATOM 3045 C CA . LEU B 1 152 ? -3.785 23.109 17.375 1 98.06 152 LEU B CA 1
ATOM 3046 C C . LEU B 1 152 ? -2.801 22.609 16.328 1 98.06 152 LEU B C 1
ATOM 3048 O O . LEU B 1 152 ? -1.942 21.781 16.609 1 98.06 152 LEU B O 1
ATOM 3052 N N . HIS B 1 153 ? -2.91 23.125 15.148 1 98.31 153 HIS B N 1
ATOM 3053 C CA . HIS B 1 153 ? -2.041 22.703 14.047 1 98.31 153 HIS B CA 1
ATOM 3054 C C . HIS B 1 153 ? -0.593 23.109 14.32 1 98.31 153 HIS B C 1
ATOM 3056 O O . HIS B 1 153 ? 0.327 22.328 14.047 1 98.31 153 HIS B O 1
ATOM 3062 N N . LYS B 1 154 ? -0.482 24.281 14.828 1 97.62 154 LYS B N 1
ATOM 3063 C CA . LYS B 1 154 ? 0.859 24.719 15.203 1 97.62 154 LYS B CA 1
ATOM 3064 C C . LYS B 1 154 ? 1.493 23.766 16.203 1 97.62 154 LYS B C 1
ATOM 3066 O O . LYS B 1 154 ? 2.666 23.406 16.078 1 97.62 154 LYS B O 1
ATOM 3071 N N . GLU B 1 155 ? 0.772 23.391 17.156 1 98.12 155 GLU B N 1
ATOM 3072 C CA . GLU B 1 155 ? 1.25 22.453 18.188 1 98.12 155 GLU B CA 1
ATOM 3073 C C . GLU B 1 155 ? 1.628 21.109 17.578 1 98.12 155 GLU B C 1
ATOM 3075 O O . GLU B 1 155 ? 2.654 20.531 17.938 1 98.12 155 GLU B O 1
ATOM 3080 N N . ILE B 1 156 ? 0.849 20.656 16.688 1 98.25 156 ILE B N 1
ATOM 3081 C CA . ILE B 1 156 ? 1.119 19.391 16.016 1 98.25 156 ILE B CA 1
ATOM 3082 C C . ILE B 1 156 ? 2.391 19.5 15.18 1 98.25 156 ILE B C 1
ATOM 3084 O O . ILE B 1 156 ? 3.254 18.625 15.227 1 98.25 156 ILE B O 1
ATOM 3088 N N . GLY B 1 157 ? 2.461 20.594 14.422 1 97.56 157 GLY B N 1
ATOM 3089 C CA . GLY B 1 157 ? 3.666 20.828 13.641 1 97.56 157 GLY B CA 1
ATOM 3090 C C . GLY B 1 157 ? 4.926 20.844 14.484 1 97.56 157 GLY B C 1
ATOM 3091 O O . GLY B 1 157 ? 5.934 20.234 14.125 1 97.56 157 GLY B O 1
ATOM 3092 N N . GLN B 1 158 ? 4.832 21.516 15.594 1 97.75 158 GLN B N 1
ATOM 3093 C CA . GLN B 1 158 ? 5.969 21.594 16.5 1 97.75 158 GLN B CA 1
ATOM 3094 C C . GLN B 1 158 ? 6.344 20.219 17.031 1 97.75 158 GLN B C 1
ATOM 3096 O O . GLN B 1 158 ? 7.527 19.891 17.141 1 97.75 158 GLN B O 1
ATOM 3101 N N . LEU B 1 159 ? 5.367 19.5 17.344 1 97.81 159 LEU B N 1
ATOM 3102 C CA . LEU B 1 159 ? 5.613 18.141 17.844 1 97.81 159 LEU B CA 1
ATOM 3103 C C . LEU B 1 159 ? 6.348 17.312 16.797 1 97.81 159 LEU B C 1
ATOM 3105 O O . LEU B 1 159 ? 7.316 16.625 17.109 1 97.81 159 LEU B O 1
ATOM 3109 N N . ILE B 1 160 ? 5.898 17.422 15.539 1 96.69 160 ILE B N 1
ATOM 3110 C CA . ILE B 1 160 ? 6.484 16.641 14.453 1 96.69 160 ILE B CA 1
ATOM 3111 C C . ILE B 1 160 ? 7.949 17.031 14.273 1 96.69 160 ILE B C 1
ATOM 3113 O O . ILE B 1 160 ? 8.828 16.172 14.242 1 96.69 160 ILE B O 1
ATOM 3117 N N . VAL B 1 161 ? 8.203 18.297 14.266 1 96.12 161 VAL B N 1
ATOM 3118 C CA . VAL B 1 161 ? 9.547 18.797 14.008 1 96.12 161 VAL B CA 1
ATOM 3119 C C . VAL B 1 161 ? 10.461 18.453 15.18 1 96.12 161 VAL B C 1
ATOM 3121 O O . VAL B 1 161 ? 11.578 17.953 14.984 1 96.12 161 VAL B O 1
ATOM 3124 N N . GLN B 1 162 ? 9.977 18.609 16.359 1 96.81 162 GLN B N 1
ATOM 3125 C CA . GLN B 1 162 ? 10.789 18.359 17.547 1 96.81 162 GLN B CA 1
ATOM 3126 C C . GLN B 1 162 ? 11.109 16.875 17.688 1 96.81 162 GLN B C 1
ATOM 3128 O O . GLN B 1 162 ? 12.234 16.5 18.016 1 96.81 162 GLN B O 1
ATOM 3133 N N . SER B 1 163 ? 10.125 16.094 17.438 1 95.12 163 SER B N 1
ATOM 3134 C CA . SER B 1 163 ? 10.352 14.648 17.516 1 95.12 163 SER B CA 1
ATOM 3135 C C . SER B 1 163 ? 11.344 14.18 16.469 1 95.12 163 SER B C 1
ATOM 3137 O O . SER B 1 163 ? 12.227 13.375 16.75 1 95.12 163 SER B O 1
ATOM 3139 N N . ALA B 1 164 ? 11.227 14.711 15.258 1 93.12 164 ALA B N 1
ATOM 3140 C CA . ALA B 1 164 ? 12.062 14.297 14.141 1 93.12 164 ALA B CA 1
ATOM 3141 C C . ALA B 1 164 ? 13.5 14.781 14.312 1 93.12 164 ALA B C 1
ATOM 3143 O O . ALA B 1 164 ? 14.445 14.156 13.828 1 93.12 164 ALA B O 1
ATOM 3144 N N . GLU B 1 165 ? 13.695 15.85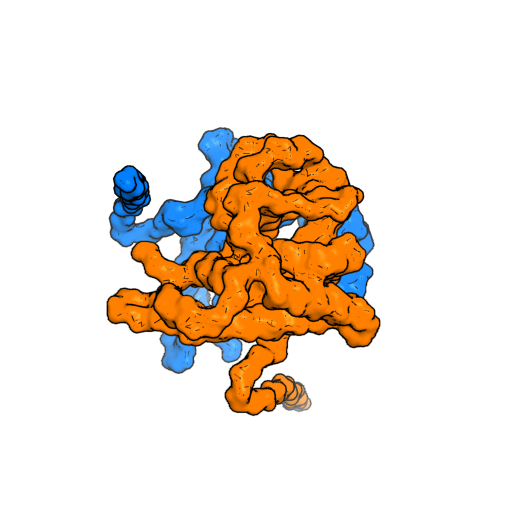2 15.023 1 92.75 165 GLU B N 1
ATOM 3145 C CA . GLU B 1 165 ? 15.016 16.453 15.188 1 92.75 165 GLU B CA 1
ATOM 3146 C C . GLU B 1 165 ? 15.734 15.875 16.406 1 92.75 165 GLU B C 1
ATOM 3148 O O . GLU B 1 165 ? 16.922 16.125 16.609 1 92.75 165 GLU B O 1
ATOM 3153 N N . ASP B 1 166 ? 15.008 15.148 17.141 1 93.31 166 ASP B N 1
ATOM 3154 C CA . ASP B 1 166 ? 15.633 14.531 18.297 1 93.31 166 ASP B CA 1
ATOM 3155 C C . ASP B 1 166 ? 16.578 13.406 17.891 1 93.31 166 ASP B C 1
ATOM 3157 O O . ASP B 1 166 ? 16.141 12.383 17.359 1 93.31 166 ASP B O 1
ATOM 3161 N N . PRO B 1 167 ? 17.844 13.516 18.156 1 91.44 167 PRO B N 1
ATOM 3162 C CA . PRO B 1 167 ? 18.797 12.5 17.703 1 91.44 167 PRO B CA 1
ATOM 3163 C C . PRO B 1 167 ? 18.656 11.172 18.438 1 91.44 167 PRO B C 1
ATOM 3165 O O . PRO B 1 167 ? 19.172 10.148 17.984 1 91.44 167 PRO B O 1
ATOM 3168 N N . ASP B 1 168 ? 17.984 11.188 19.484 1 92.81 168 ASP B N 1
ATOM 3169 C CA . ASP B 1 168 ? 17.828 9.977 20.281 1 92.81 168 ASP B CA 1
ATOM 3170 C C . ASP B 1 168 ? 16.578 9.203 19.875 1 92.81 168 ASP B C 1
ATOM 3172 O O . ASP B 1 168 ? 16.312 8.117 20.391 1 92.81 168 ASP B O 1
ATOM 3176 N N . LYS B 1 169 ? 15.891 9.688 18.906 1 89.25 169 LYS B N 1
ATOM 3177 C CA . LYS B 1 169 ? 14.648 9.039 18.5 1 89.25 169 LYS B CA 1
ATOM 3178 C C . LYS B 1 169 ? 14.789 8.398 17.109 1 89.25 169 LYS B C 1
ATOM 3180 O O . LYS B 1 169 ? 15.336 9.008 16.203 1 89.25 169 LYS B O 1
ATOM 3185 N N . SER B 1 170 ? 14.273 7.152 17.047 1 85.38 170 SER B N 1
ATOM 3186 C CA . SER B 1 170 ? 14.18 6.457 15.773 1 85.38 170 SER B CA 1
ATOM 3187 C C . SER B 1 170 ? 12.961 6.926 14.984 1 85.38 170 SER B C 1
ATOM 3189 O O . SER B 1 170 ? 12.094 7.613 15.516 1 85.38 170 SER B O 1
ATOM 3191 N N . ASP B 1 171 ? 12.914 6.578 13.773 1 84.19 171 ASP B N 1
ATOM 3192 C CA . ASP B 1 171 ? 11.758 6.902 12.945 1 84.19 171 ASP B CA 1
ATOM 3193 C C . ASP B 1 171 ? 10.469 6.328 13.547 1 84.19 171 ASP B C 1
ATOM 3195 O O . ASP B 1 171 ? 9.422 6.98 13.516 1 84.19 171 ASP B O 1
ATOM 3199 N N . SER B 1 172 ? 10.555 5.125 14.016 1 84.44 172 SER B N 1
ATOM 3200 C CA . SER B 1 172 ? 9.391 4.484 14.625 1 84.44 172 SER B CA 1
ATOM 3201 C C . SER B 1 172 ? 8.898 5.262 15.844 1 84.44 172 SER B C 1
ATOM 3203 O O . SER B 1 172 ? 7.695 5.336 16.094 1 84.44 172 SER B O 1
ATOM 3205 N N . GLN B 1 173 ? 9.836 5.859 16.562 1 89.12 173 GLN B N 1
ATOM 3206 C CA . GLN B 1 173 ? 9.469 6.645 17.734 1 89.12 173 GLN B CA 1
ATOM 3207 C C . GLN B 1 173 ? 8.797 7.953 17.328 1 89.12 173 GLN B C 1
ATOM 3209 O O . GLN B 1 173 ? 7.871 8.414 18.016 1 89.12 173 GLN B O 1
ATOM 3214 N N . VAL B 1 174 ? 9.312 8.508 16.297 1 91.88 174 VAL B N 1
ATOM 3215 C CA . VAL B 1 174 ? 8.68 9.719 15.773 1 91.88 174 VAL B CA 1
ATOM 3216 C C . VAL B 1 174 ? 7.234 9.422 15.391 1 91.88 174 VAL B C 1
ATOM 3218 O O . VAL B 1 174 ? 6.324 10.172 15.75 1 91.88 174 VAL B O 1
ATOM 3221 N N . ILE B 1 175 ? 7 8.336 14.664 1 91.69 175 ILE B N 1
ATOM 3222 C CA . ILE B 1 175 ? 5.664 7.926 14.242 1 91.69 175 ILE B CA 1
ATOM 3223 C C . ILE B 1 175 ? 4.789 7.688 15.477 1 91.69 175 ILE B C 1
ATOM 3225 O O . ILE B 1 175 ? 3.617 8.07 15.492 1 91.69 175 ILE B O 1
ATOM 3229 N N . LYS B 1 176 ? 5.336 7.121 16.484 1 91.5 176 LYS B N 1
ATOM 3230 C CA . LYS B 1 176 ? 4.605 6.879 17.719 1 91.5 176 LYS B CA 1
ATOM 3231 C C . LYS B 1 176 ? 4.172 8.195 18.375 1 91.5 176 LYS B C 1
ATOM 3233 O O . LYS B 1 176 ? 3.033 8.32 18.828 1 91.5 176 LYS B O 1
ATOM 3238 N N . ASP B 1 177 ? 5.074 9.141 18.453 1 94.62 177 ASP B N 1
ATOM 3239 C CA . ASP B 1 177 ? 4.746 10.445 19.016 1 94.62 177 ASP B CA 1
ATOM 3240 C C . ASP B 1 177 ? 3.557 11.07 18.281 1 94.62 177 ASP B C 1
ATOM 3242 O O . ASP B 1 177 ? 2.631 11.578 18.922 1 94.62 177 ASP B O 1
ATOM 3246 N N . ILE B 1 178 ? 3.635 11.023 17.016 1 95.75 178 ILE B N 1
ATOM 3247 C CA . ILE B 1 178 ? 2.576 11.602 16.203 1 95.75 178 ILE B CA 1
ATOM 3248 C C . ILE B 1 178 ? 1.271 10.844 16.438 1 95.75 178 ILE B C 1
ATOM 3250 O O . ILE B 1 178 ? 0.208 11.453 16.578 1 95.75 178 ILE B O 1
ATOM 3254 N N . SER B 1 179 ? 1.342 9.523 16.5 1 94.81 179 SER B N 1
ATOM 3255 C CA . SER B 1 179 ? 0.167 8.68 16.688 1 94.81 179 SER B CA 1
ATOM 3256 C C . SER B 1 179 ? -0.51 8.961 18.031 1 94.81 179 SER B C 1
ATOM 3258 O O . SER B 1 179 ? -1.737 8.914 18.125 1 94.81 179 SER B O 1
ATOM 3260 N N . LEU B 1 180 ? 0.299 9.227 19.016 1 96.31 180 LEU B N 1
ATOM 3261 C CA . LEU B 1 180 ? -0.262 9.539 20.328 1 96.31 180 LEU B CA 1
ATOM 3262 C C . LEU B 1 180 ? -1.043 10.844 20.281 1 96.31 180 LEU B C 1
ATOM 3264 O O . LEU B 1 180 ? -2.143 10.938 20.828 1 96.31 180 LEU B O 1
ATOM 3268 N N . LYS B 1 181 ? -0.467 11.805 19.672 1 97.62 181 LYS B N 1
ATOM 3269 C CA . LYS B 1 181 ? -1.169 13.078 19.531 1 97.62 181 LYS B CA 1
ATOM 3270 C C . LYS B 1 181 ? -2.463 12.906 18.734 1 97.62 181 LYS B C 1
ATOM 3272 O O . LYS B 1 181 ? -3.488 13.5 19.078 1 97.62 181 LYS B O 1
ATOM 3277 N N . THR B 1 182 ? -2.453 12.117 17.656 1 98.12 182 THR B N 1
ATOM 3278 C CA . THR B 1 182 ? -3.631 11.836 16.844 1 98.12 182 THR B CA 1
ATOM 3279 C C . THR B 1 182 ? -4.711 11.148 17.672 1 98.12 182 THR B C 1
ATOM 3281 O O . THR B 1 182 ? -5.895 11.469 17.547 1 98.12 182 THR B O 1
ATOM 3284 N N . LYS B 1 183 ? -4.27 10.25 18.469 1 97.25 183 LYS B N 1
ATOM 3285 C CA . LYS B 1 183 ? -5.211 9.555 19.344 1 97.25 183 LYS B CA 1
ATOM 3286 C C . LYS B 1 183 ? -5.926 10.531 20.281 1 97.25 183 LYS B C 1
ATOM 3288 O O . LYS B 1 183 ? -7.121 10.383 20.531 1 97.25 183 LYS B O 1
ATOM 3293 N N . GLU B 1 184 ? -5.207 11.484 20.797 1 98 184 GLU B N 1
ATOM 3294 C CA . GLU B 1 184 ? -5.809 12.516 21.641 1 98 184 GLU B CA 1
ATOM 3295 C C . GLU B 1 184 ? -6.871 13.297 20.875 1 98 184 GLU B C 1
ATOM 3297 O O . GLU B 1 184 ? -7.945 13.586 21.406 1 98 184 GLU B O 1
ATOM 3302 N N . ILE B 1 185 ? -6.574 13.641 19.719 1 98.12 185 ILE B N 1
ATOM 3303 C CA . ILE B 1 185 ? -7.484 14.398 18.875 1 98.12 185 ILE B CA 1
ATOM 3304 C C . ILE B 1 185 ? -8.742 13.586 18.609 1 98.12 185 ILE B C 1
ATOM 3306 O O . ILE B 1 185 ? -9.859 14.094 18.719 1 98.12 185 ILE B O 1
ATOM 3310 N N . LEU B 1 186 ? -8.562 12.328 18.266 1 97.56 186 LEU B N 1
ATOM 3311 C CA . LEU B 1 186 ? -9.688 11.453 17.969 1 97.56 186 LEU B CA 1
ATOM 3312 C C . LEU B 1 186 ? -10.547 11.227 19.219 1 97.56 186 LEU B C 1
ATOM 3314 O O . LEU B 1 186 ? -11.766 11.102 19.109 1 97.56 186 LEU B O 1
ATOM 3318 N N . ALA B 1 187 ? -9.867 11.125 20.312 1 96.62 187 ALA B N 1
ATOM 3319 C CA . ALA B 1 187 ? -10.609 10.992 21.562 1 96.62 187 ALA B CA 1
ATOM 3320 C C . ALA B 1 187 ? -11.469 12.227 21.812 1 96.62 187 ALA B C 1
ATOM 3322 O O . ALA B 1 187 ? -12.609 12.117 22.281 1 96.62 187 ALA B O 1
ATOM 3323 N N . THR B 1 188 ? -10.906 13.391 21.625 1 96.5 188 THR B N 1
ATOM 3324 C CA . THR B 1 188 ? -11.68 14.625 21.734 1 96.5 188 THR B CA 1
ATOM 3325 C C . THR B 1 188 ? -12.891 14.594 20.812 1 96.5 188 THR B C 1
ATOM 3327 O O . THR B 1 188 ? -14.008 14.914 21.234 1 96.5 188 THR B O 1
ATOM 3330 N N . LEU B 1 189 ? -12.734 14.203 19.578 1 96.56 189 LEU B N 1
ATOM 3331 C CA . LEU B 1 189 ? -13.828 14.117 18.625 1 96.56 189 LEU B CA 1
ATOM 3332 C C . LEU B 1 189 ? -14.891 13.125 19.094 1 96.56 189 LEU B C 1
ATOM 3334 O O . LEU B 1 189 ? -16.094 13.406 19.016 1 96.56 189 LEU B O 1
ATOM 3338 N N . ALA B 1 190 ? -14.406 11.984 19.5 1 94.56 190 ALA B N 1
ATOM 3339 C CA . ALA B 1 190 ? -15.32 10.938 19.969 1 94.56 190 ALA B CA 1
ATOM 3340 C C . ALA B 1 190 ? -16.188 11.438 21.125 1 94.56 190 ALA B C 1
ATOM 3342 O O . ALA B 1 190 ? -17.359 11.078 21.234 1 94.56 190 ALA B O 1
ATOM 3343 N N . SER B 1 191 ? -15.578 12.258 21.953 1 95 191 SER B N 1
ATOM 3344 C CA . SER B 1 191 ? -16.297 12.766 23.125 1 95 191 SER B CA 1
ATOM 3345 C C . SER B 1 191 ? -17.406 13.734 22.719 1 95 191 SER B C 1
ATOM 3347 O O . SER B 1 191 ? -18.297 14.039 23.5 1 95 191 SER B O 1
ATOM 3349 N N . LEU B 1 192 ? -17.344 14.18 21.531 1 95.12 192 LEU B N 1
ATOM 3350 C CA . LEU B 1 192 ? -18.328 15.133 21.031 1 95.12 192 LEU B CA 1
ATOM 3351 C C . LEU B 1 192 ? -19.391 14.438 20.203 1 95.12 192 LEU B C 1
ATOM 3353 O O . LEU B 1 192 ? -20.219 15.094 19.562 1 95.12 192 LEU B O 1
ATOM 3357 N N . THR B 1 193 ? -19.312 13.117 20.062 1 92.19 193 THR B N 1
ATOM 3358 C CA . THR B 1 193 ? -20.266 12.359 19.25 1 92.19 193 THR B CA 1
ATOM 3359 C C . THR B 1 193 ? -21.328 11.719 20.141 1 92.19 193 THR B C 1
ATOM 3361 O O . THR B 1 193 ? -21.156 11.617 21.359 1 92.19 193 THR B O 1
ATOM 3364 N N . GLU B 1 194 ? -22.5 11.492 19.547 1 89.06 194 GLU B N 1
ATOM 3365 C CA . GLU B 1 194 ? -23.609 10.82 20.219 1 89.06 194 GLU B CA 1
ATOM 3366 C C . GLU B 1 194 ? -24.141 9.672 19.359 1 89.06 194 GLU B C 1
ATOM 3368 O O . GLU B 1 194 ? -23.953 9.656 18.141 1 89.06 194 GLU B O 1
ATOM 3373 N N . VAL B 1 195 ? -24.531 8.641 20.047 1 83.06 195 VAL B N 1
ATOM 3374 C CA . VAL B 1 195 ? -25.188 7.523 19.375 1 83.06 195 VAL B CA 1
ATOM 3375 C C . VAL B 1 195 ? -26.703 7.707 19.406 1 83.06 195 VAL B C 1
ATOM 3377 O O . VAL B 1 195 ? -27.281 7.941 20.469 1 83.06 195 VAL B O 1
ATOM 3380 N N . SER B 1 196 ? -27.156 8.078 18.156 1 73.06 196 SER B N 1
ATOM 3381 C CA . SER B 1 196 ? -28.609 8.211 18.125 1 73.06 196 SER B CA 1
ATOM 3382 C C . SER B 1 196 ? -29.281 6.859 17.938 1 73.06 196 SER B C 1
ATOM 3384 O O . SER B 1 196 ? -28.672 5.922 17.422 1 73.06 196 SER B O 1
ATOM 3386 N N . ASP B 1 197 ? -30.469 6.832 18.375 1 67.12 197 ASP B N 1
ATOM 3387 C CA . ASP B 1 197 ? -31.312 5.652 18.219 1 67.12 197 ASP B CA 1
ATOM 3388 C C . ASP B 1 197 ? -31.375 5.203 16.766 1 67.12 197 ASP B C 1
ATOM 3390 O O . ASP B 1 197 ? -31.719 5.992 15.883 1 67.12 197 ASP B O 1
ATOM 3394 N N . GLY B 1 198 ? -30.891 3.961 16.484 1 67.56 198 GLY B N 1
ATOM 3395 C CA . GLY B 1 198 ? -31.016 3.316 15.18 1 67.56 198 GLY B CA 1
ATOM 3396 C C . GLY B 1 198 ? -29.75 3.373 14.367 1 67.56 198 GLY B C 1
ATOM 3397 O O . GLY B 1 198 ? -29.609 2.68 13.352 1 67.56 198 GLY B O 1
ATOM 3398 N N . ASN B 1 199 ? -29.016 4.465 14.766 1 64.12 199 ASN B N 1
ATOM 3399 C CA . ASN B 1 199 ? -27.766 4.559 14.016 1 64.12 199 ASN B CA 1
ATOM 3400 C C . ASN B 1 199 ? -26.609 3.916 14.781 1 64.12 199 ASN B C 1
ATOM 3402 O O . ASN B 1 199 ? -26.375 4.234 15.945 1 64.12 199 ASN B O 1
ATOM 3406 N N . GLU B 1 200 ? -26.141 2.99 14.211 1 75.06 200 GLU B N 1
ATOM 3407 C CA . GLU B 1 200 ? -25.062 2.232 14.859 1 75.06 200 GLU B CA 1
ATOM 3408 C C . GLU B 1 200 ? -23.781 3.045 14.922 1 75.06 200 GLU B C 1
ATOM 3410 O O . GLU B 1 200 ? -22.953 2.846 15.82 1 75.06 200 GLU B O 1
ATOM 3415 N N . LYS B 1 201 ? -23.734 4.129 14.031 1 79.88 201 LYS B N 1
ATOM 3416 C CA . LYS B 1 201 ? -22.484 4.867 14.016 1 79.88 201 LYS B CA 1
ATOM 3417 C C . LYS B 1 201 ? -22.609 6.191 14.758 1 79.88 201 LYS B C 1
ATOM 3419 O O . LYS B 1 201 ? -23.578 6.918 14.578 1 79.88 201 LYS B O 1
ATOM 3424 N N . PRO B 1 202 ? -21.703 6.488 15.641 1 89.81 202 PRO B N 1
ATOM 3425 C CA . PRO B 1 202 ? -21.719 7.781 16.328 1 89.81 202 PRO B CA 1
ATOM 3426 C C . PRO B 1 202 ? -21.672 8.961 15.359 1 89.81 202 PRO B C 1
ATOM 3428 O O . PRO B 1 202 ? -21 8.891 14.328 1 89.81 202 PRO B O 1
ATOM 3431 N N . THR B 1 203 ? -22.484 9.953 15.68 1 92.31 203 THR B N 1
ATOM 3432 C CA . THR B 1 203 ? -22.5 11.156 14.859 1 92.31 203 THR B CA 1
ATOM 3433 C C . THR B 1 203 ? -22.141 12.383 15.688 1 92.31 203 THR B C 1
ATOM 3435 O O . THR B 1 203 ? -22.438 12.453 16.875 1 92.31 203 THR B O 1
ATOM 3438 N N . LEU B 1 204 ? -21.516 13.328 15.047 1 93.75 204 LEU B N 1
ATOM 3439 C CA . LEU B 1 204 ? -21.078 14.547 15.719 1 93.75 204 LEU B CA 1
ATOM 3440 C C . LEU B 1 204 ? -22.266 15.383 16.188 1 93.75 204 LEU B C 1
ATOM 3442 O O . LEU B 1 204 ? -23.219 15.562 15.43 1 93.75 204 LEU B O 1
ATOM 3446 N N . ASN B 1 205 ? -22.234 15.742 17.344 1 91.88 205 ASN B N 1
ATOM 3447 C CA . ASN B 1 205 ? -23.172 16.719 17.875 1 91.88 205 ASN B CA 1
ATOM 3448 C C . ASN B 1 205 ? -22.703 18.141 17.641 1 91.88 205 ASN B C 1
ATOM 3450 O O . ASN B 1 205 ? -21.828 18.641 18.375 1 91.88 205 ASN B O 1
ATOM 3454 N N . ALA B 1 206 ? -23.312 18.766 16.719 1 90.12 206 ALA B N 1
ATOM 3455 C CA . ALA B 1 206 ? -22.875 20.094 16.312 1 90.12 206 ALA B CA 1
ATOM 3456 C C . ALA B 1 206 ? -22.984 21.078 17.469 1 90.12 206 ALA B C 1
ATOM 3458 O O . ALA B 1 206 ? -22.141 21.969 17.625 1 90.12 206 ALA B O 1
ATOM 3459 N N . GLU B 1 207 ? -24 20.922 18.25 1 91.5 207 GLU B N 1
ATOM 3460 C CA . GLU B 1 207 ? -24.188 21.812 19.406 1 91.5 207 GLU B CA 1
ATOM 3461 C C . GLU B 1 207 ? -23.109 21.562 20.453 1 91.5 207 GLU B C 1
ATOM 3463 O O . GLU B 1 207 ? -22.609 22.516 21.062 1 91.5 207 GLU B O 1
ATOM 3468 N N . ALA B 1 208 ? -22.828 20.375 20.672 1 92.81 208 ALA B N 1
ATOM 3469 C CA . ALA B 1 208 ? -21.766 20.047 21.625 1 92.81 208 ALA B CA 1
ATOM 3470 C C . ALA B 1 208 ? -20.422 20.594 21.172 1 92.81 208 ALA B C 1
ATOM 3472 O O . ALA B 1 208 ? -19.641 21.078 21.984 1 92.81 208 ALA B O 1
ATOM 3473 N N . LEU B 1 209 ? -20.172 20.516 19.938 1 94.94 209 LEU B N 1
ATOM 3474 C CA . LEU B 1 209 ? -18.938 21.062 19.391 1 94.94 209 LEU B CA 1
ATOM 3475 C C . LEU B 1 209 ? -18.844 22.562 19.609 1 94.94 209 LEU B C 1
ATOM 3477 O O . LEU B 1 209 ? -17.797 23.078 20.016 1 94.94 209 LEU B O 1
ATOM 3481 N N . LYS B 1 210 ? -19.938 23.219 19.375 1 94.06 210 LYS B N 1
ATOM 3482 C CA . LYS B 1 210 ? -19.984 24.672 19.547 1 94.06 210 LYS B CA 1
ATOM 3483 C C . LYS B 1 210 ? -19.812 25.062 21.016 1 94.06 210 LYS B C 1
ATOM 3485 O O . LYS B 1 210 ? -19.203 26.094 21.312 1 94.06 210 LYS B O 1
ATOM 3490 N N . GLN B 1 211 ? -20.266 24.219 21.891 1 94.25 211 GLN B N 1
ATOM 3491 C CA . GLN B 1 211 ? -20.25 24.516 23.328 1 94.25 211 GLN B CA 1
ATOM 3492 C C . GLN B 1 211 ? -18.844 24.422 23.906 1 94.25 211 GLN B C 1
ATOM 3494 O O . GLN B 1 211 ? -18.547 25.016 24.938 1 94.25 211 GLN B O 1
ATOM 3499 N N . LYS B 1 212 ? -18 23.75 23.281 1 94.38 212 LYS B N 1
ATOM 3500 C CA . LYS B 1 212 ? -16.625 23.594 23.766 1 94.38 212 LYS B CA 1
ATOM 3501 C C . LYS B 1 212 ? -15.836 24.891 23.547 1 94.38 212 LYS B C 1
ATOM 3503 O O . LYS B 1 212 ? -14.828 25.125 24.219 1 94.38 212 LYS B O 1
ATOM 3508 N N . ARG B 1 213 ? -16.281 25.734 22.641 1 94.38 213 ARG B N 1
ATOM 3509 C CA . ARG B 1 213 ? -15.688 27.047 22.344 1 94.38 213 ARG B CA 1
ATOM 3510 C C . ARG B 1 213 ? -14.219 26.906 21.984 1 94.38 213 ARG B C 1
ATOM 3512 O O . ARG B 1 213 ? -13.359 27.578 22.547 1 94.38 213 ARG B O 1
ATOM 3519 N N . PHE B 1 214 ? -13.906 25.984 21.094 1 95.38 214 PHE B N 1
ATOM 3520 C CA . PHE B 1 214 ? -12.57 25.891 20.516 1 95.38 214 PHE B CA 1
ATOM 3521 C C . PHE B 1 214 ? -12.266 27.109 19.656 1 95.38 214 PHE B C 1
ATOM 3523 O O . PHE B 1 214 ? -13.18 27.797 19.188 1 95.38 214 PHE B O 1
ATOM 3530 N N . PRO B 1 215 ? -10.945 27.375 19.531 1 96.19 215 PRO B N 1
ATOM 3531 C CA . PRO B 1 215 ? -10.648 28.328 18.469 1 96.19 215 PRO B CA 1
ATOM 3532 C C . PRO B 1 215 ? -11.273 27.938 17.125 1 96.19 215 PRO B C 1
ATOM 3534 O O . PRO B 1 215 ? -11.398 26.75 16.828 1 96.19 215 PRO B O 1
ATOM 3537 N N . PRO B 1 216 ? -11.68 28.859 16.266 1 95.5 216 PRO B N 1
ATOM 3538 C CA . PRO B 1 216 ? -12.43 28.594 15.039 1 95.5 216 PRO B CA 1
ATOM 3539 C C . PRO B 1 216 ? -11.742 27.562 14.148 1 95.5 216 PRO B C 1
ATOM 3541 O O . PRO B 1 216 ? -12.398 26.672 13.609 1 95.5 216 PRO B O 1
ATOM 3544 N N . ALA B 1 217 ? -10.469 27.656 13.984 1 96.56 217 ALA B N 1
ATOM 3545 C CA . ALA B 1 217 ? -9.742 26.734 13.125 1 96.56 217 ALA B CA 1
ATOM 3546 C C . ALA B 1 217 ? -9.82 25.297 13.656 1 96.56 217 ALA B C 1
ATOM 3548 O O . ALA B 1 217 ? -9.945 24.344 12.883 1 96.56 217 ALA B O 1
ATOM 3549 N N . THR B 1 218 ? -9.727 25.172 14.961 1 97.31 218 THR B N 1
ATOM 3550 C CA . THR B 1 218 ? -9.82 23.859 15.594 1 97.31 218 THR B CA 1
ATOM 3551 C C . THR B 1 218 ? -11.227 23.281 15.438 1 97.31 218 THR B C 1
ATOM 3553 O O . THR B 1 218 ? -11.383 22.109 15.117 1 97.31 218 THR B O 1
ATOM 3556 N N . GLU B 1 219 ? -12.164 24.172 15.703 1 96.88 219 GLU B N 1
ATOM 3557 C CA . GLU B 1 219 ? -13.547 23.734 15.547 1 96.88 219 GLU B CA 1
ATOM 3558 C C . GLU B 1 219 ? -13.82 23.266 14.117 1 96.88 219 GLU B C 1
ATOM 3560 O O . GLU B 1 219 ? -14.422 22.203 13.914 1 96.88 219 GLU B O 1
ATOM 3565 N N . ASN B 1 220 ? -13.438 24.078 13.211 1 96.38 220 ASN B N 1
ATOM 3566 C CA . ASN B 1 220 ? -13.586 23.734 11.805 1 96.38 220 ASN B CA 1
ATOM 3567 C C . ASN B 1 220 ? -12.891 22.422 11.461 1 96.38 220 ASN B C 1
ATOM 3569 O O . ASN B 1 220 ? -13.445 21.594 10.734 1 96.38 220 ASN B O 1
ATOM 3573 N N . PHE B 1 221 ? -11.688 22.234 11.969 1 98 221 PHE B N 1
ATOM 3574 C CA . PHE B 1 221 ? -10.922 21.031 11.734 1 98 221 PHE B CA 1
ATOM 3575 C C . PHE B 1 221 ? -11.656 19.812 12.273 1 98 221 PHE B C 1
ATOM 3577 O O . PHE B 1 221 ? -11.773 18.797 11.586 1 98 221 PHE B O 1
ATOM 3584 N N . LEU B 1 222 ? -12.164 19.891 13.484 1 97.31 222 LEU B N 1
ATOM 3585 C CA . LEU B 1 222 ? -12.859 18.781 14.109 1 97.31 222 LEU B CA 1
ATOM 3586 C C . LEU B 1 222 ? -14.133 18.422 13.336 1 97.31 222 LEU B C 1
ATOM 3588 O O . LEU B 1 222 ? -14.477 17.25 13.203 1 97.31 222 LEU B O 1
ATOM 3592 N N . PHE B 1 223 ? -14.789 19.422 12.82 1 96.25 223 PHE B N 1
ATOM 3593 C CA . PHE B 1 223 ? -15.984 19.188 12.023 1 96.25 223 PHE B CA 1
ATOM 3594 C C . PHE B 1 223 ? -15.641 18.406 10.766 1 96.25 223 PHE B C 1
ATOM 3596 O O . PHE B 1 223 ? -16.297 17.406 10.445 1 96.25 223 PHE B O 1
ATOM 3603 N N . HIS B 1 224 ? -14.617 18.797 10.062 1 96.62 224 HIS B N 1
ATOM 3604 C CA . HIS B 1 224 ? -14.211 18.109 8.836 1 96.62 224 HIS B CA 1
ATOM 3605 C C . HIS B 1 224 ? -13.625 16.734 9.133 1 96.62 224 HIS B C 1
ATOM 3607 O O . HIS B 1 224 ? -13.773 15.812 8.336 1 96.62 224 HIS B O 1
ATOM 3613 N N . LEU B 1 225 ? -12.961 16.672 10.273 1 97.62 225 LEU B N 1
ATOM 3614 C CA . LEU B 1 225 ? -12.453 15.367 10.68 1 97.62 225 LEU B CA 1
ATOM 3615 C C . LEU B 1 225 ? -13.594 14.398 10.961 1 97.62 225 LEU B C 1
ATOM 3617 O O . LEU B 1 225 ? -13.516 13.219 10.602 1 97.62 225 LEU B O 1
ATOM 3621 N N . ALA B 1 226 ? -14.648 14.875 11.539 1 96.12 226 ALA B N 1
ATOM 3622 C CA . ALA B 1 226 ? -15.836 14.039 11.75 1 96.12 226 ALA B CA 1
ATOM 3623 C C . ALA B 1 226 ? -16.391 13.523 10.422 1 96.12 226 ALA B C 1
ATOM 3625 O O . ALA B 1 226 ? -16.781 12.359 10.32 1 96.12 226 ALA B O 1
ATOM 3626 N N . ALA B 1 227 ? -16.406 14.391 9.438 1 94.44 227 ALA B N 1
ATOM 3627 C CA . ALA B 1 227 ? -16.859 13.992 8.109 1 94.44 227 ALA B CA 1
ATOM 3628 C C . ALA B 1 227 ? -15.953 12.906 7.523 1 94.44 227 ALA B C 1
ATOM 3630 O O . ALA B 1 227 ? -16.438 11.906 6.988 1 94.44 227 ALA B O 1
ATOM 3631 N N . ALA B 1 228 ? -14.672 13.094 7.668 1 95.25 228 ALA B N 1
ATOM 3632 C CA . ALA B 1 228 ? -13.703 12.141 7.145 1 95.25 228 ALA B CA 1
ATOM 3633 C C . ALA B 1 228 ? -13.836 10.781 7.836 1 95.25 228 ALA B C 1
ATOM 3635 O O . ALA B 1 228 ? -13.633 9.734 7.215 1 95.25 228 ALA B O 1
ATOM 3636 N N . GLU B 1 229 ? -14.219 10.867 9.117 1 94.44 229 GLU B N 1
ATOM 3637 C CA . GLU B 1 229 ? -14.383 9.648 9.898 1 94.44 229 GLU B CA 1
ATOM 3638 C C . GLU B 1 229 ? -15.805 9.109 9.789 1 94.44 229 GLU B C 1
ATOM 3640 O O . GLU B 1 229 ? -16.188 8.203 10.539 1 94.44 229 GLU B O 1
ATOM 3645 N N . GLN B 1 230 ? -16.578 9.664 8.898 1 90.44 230 GLN B N 1
ATOM 3646 C CA . GLN B 1 230 ? -17.953 9.258 8.633 1 90.44 230 GLN B CA 1
ATOM 3647 C C . GLN B 1 230 ? -18.828 9.375 9.883 1 90.44 230 GLN B C 1
ATOM 3649 O O . GLN B 1 230 ? -19.609 8.477 10.195 1 90.44 230 GLN B O 1
ATOM 3654 N N . MET B 1 231 ? -18.609 10.492 10.531 1 90.62 231 MET B N 1
ATOM 3655 C CA . MET B 1 231 ? -19.344 10.727 11.773 1 90.62 231 MET B CA 1
ATOM 3656 C C . MET B 1 231 ? -20.328 11.883 11.617 1 90.62 231 MET B C 1
ATOM 3658 O O . MET B 1 231 ? -20.75 12.477 12.609 1 90.62 231 MET B O 1
ATOM 3662 N N . LEU B 1 232 ? -20.578 12.273 10.5 1 84.69 232 LEU B N 1
ATOM 3663 C CA . LEU B 1 232 ? -21.594 13.305 10.297 1 84.69 232 LEU B CA 1
ATOM 3664 C C . LEU B 1 232 ? -22.922 12.68 9.883 1 84.69 232 LEU B C 1
ATOM 3666 O O . LEU B 1 232 ? -22.938 11.656 9.195 1 84.69 232 LEU B O 1
ATOM 3670 N N . LYS B 1 233 ? -23.906 13.133 10.492 1 70.31 233 LYS B N 1
ATOM 3671 C CA . LYS B 1 233 ? -25.234 12.688 10.086 1 70.31 233 LYS B CA 1
ATOM 3672 C C . LYS B 1 233 ? -25.531 13.062 8.633 1 70.31 233 LYS B C 1
ATOM 3674 O O . LYS B 1 233 ? -25.312 14.203 8.227 1 70.31 233 LYS B O 1
ATOM 3679 N N . ILE B 1 234 ? -25.422 12.047 7.676 1 53.56 234 ILE B N 1
ATOM 3680 C CA . ILE B 1 234 ? -25.875 12.328 6.32 1 53.56 234 ILE B CA 1
ATOM 3681 C C . ILE B 1 234 ? -27.406 12.289 6.273 1 53.56 234 ILE B C 1
ATOM 3683 O O . ILE B 1 234 ? -28.031 11.461 6.941 1 53.56 234 ILE B O 1
#

Sequence (468 aa):
MMESYIAVLTKGICQSEENGSFLSKDFDARKA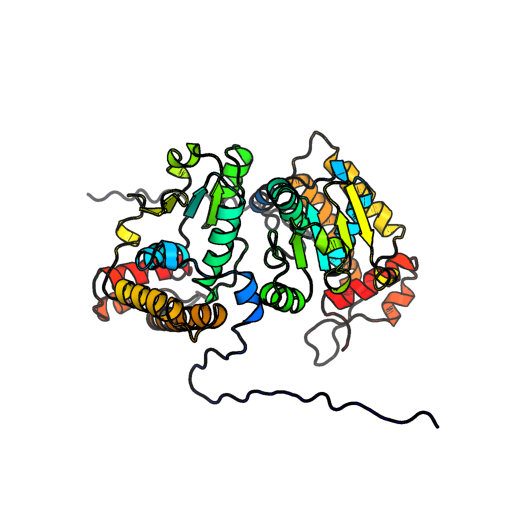YLAGSIKVSQFGMETVILYTALMLKKRIVVYHPRIEAIQEFTRTLPALVWHRQDWSILHSYVHLHEEELEALKACTGYIAGFTDSEVSSRSDLYDVYVNLADSEITVSPVVKEAMTMGKLHKEIGQLIVQSAEDPDKSDSQVIKDISLKTKEILATLASLTEVSDGNEKPTLNAEALKQKRFPPATENFLFHLAAAEQMLKIMMESYIAVLTKGICQSEENGSFLSKDFDARKAYLAGSIKVSQFGMETVILYTALMLKKRIVVYHPRIEAIQEFTRTLPALVWHRQDWSILHSYVHLHEEELEALKACTGYIAGFTDSEVSSRSDLYDVYVNLADSEITVSPVVKEAMTMGKLHKEIGQLIVQSAEDPDKSDSQVIKDISLKTKEILATLASLTEVSDGNEKPTLNAEALKQKRFPPATENFLFHLAAAEQMLKI